Protein 7ZOZ (pdb70)

Foldseek 3Di:
DDWDKDWDAEWEDAAQAKTKTWMFIDDPVRQFQAKKKKWKFWAAPPPGHTQWIFIAHRNGQDTHTPHHHVVQKDFDDRVSRRIRMIMGHNHDQVPQTWMKIKMAGPDDPPRIDIDNRTYGYHYHD/DWAWEWDAEDEAAAQAKDKTKTFIDDDQLQQWKKWKWWAAPPGDIDTAWIARSNPRDIDGDPVCPVFWDWGADNVRSMIIIMGGRDDQVRFTWMKMFIWDPPPPPPIDTDGIYPTYGYGHHPDAWDAWDKDWFAWDPVQDDPQKGKIWIKTDFTDDDDKDKDKPVNPDDPQKDWDDWDQDPVRGTITMIMGIGGPVCQVPDWIWMWIADVSVRDTDIDIHHHD/DKAKAKPDQEDEEEFFDKDKIKIFIPWWLALQKWKWFDAPPDDIDTADGSFFHGDPPRDPLWGKDDGIGMIMIIRRGDALLRFGWMKMWRPSDPPIDIYPTYGYAYDDDFFFWDKDKDWADPVVLVVFKTKIKIKTPFGPDPDKDKWKAFQNRTDDDFKDKDKDDQDSHRRGIMMMIIGMDTSVVVVVTFKIKMWMDDPNDPDIDIDIGTPVD

InterPro domains:
  IPR003599 Immunoglobulin domain subtype [SM00409] (49-165)
  IPR007110 Immunoglobulin-like domain [PS50835] (168-251)
  IPR013106 Immunoglobulin V-set domain [PF07686] (47-165)
  IPR013783 Immunoglobulin-like fold [G3DSA:2.60.40.10] (37-165)
  IPR013783 Immunoglobulin-like fold [G3DSA:2.60.40.10] (178-253)
  IPR036179 Immunoglobulin-like domain superfamily [SSF48726] (46-168)
  IPR036179 Immunoglobulin-like domain superfamily [SSF48726] (185-252)
  IPR042836 Sialic acid-binding Ig-like lectin 15 [PTHR46942] (1-326)

Radius of gyration: 29.24 Å; Cα contacts (8 Å, |Δi|>4): 1507; chains: 3; bounding box: 79×49×72 Å

Nearest PDB structures (foldseek):
  7zor-assembly1_I  TM=9.910E-01  e=3.528E-40  Homo sapiens
  6ddv-assembly1_B  TM=9.413E-01  e=3.868E-35  Mus musculus
  8g1b-assembly2_C  TM=9.653E-01  e=8.628E-34  Homo sapiens
  5o14-assembly2_C  TM=9.521E-01  e=1.948E-33  Homo sapiens
  7mzk-assembly2_H  TM=6.582E-01  e=7.793E-34  Homo sapiens

Structure (mmCIF, N/CA/C/O backbone):
data_7ZOZ
#
_entry.id   7ZOZ
#
_cell.length_a   216.534
_cell.length_b   60.525
_cell.length_c   53.373
_cell.angle_alpha   90.000
_cell.angle_beta   100.820
_cell.angle_gamma   90.000
#
_symmetry.space_group_name_H-M   'C 1 2 1'
#
loop_
_entity.id
_entity.type
_entity.pdbx_description
1 polymer 'Sialic acid-binding Ig-like lectin 15'
2 polymer 'Anti-Siglec 15 Fab HC'
3 polymer 'Anti-Siglec 15 Fab LC'
4 water water
#
loop_
_atom_site.group_PDB
_atom_site.id
_atom_site.type_symbol
_atom_site.label_atom_id
_atom_site.label_alt_id
_atom_site.label_comp_id
_atom_site.label_asym_id
_atom_site.label_entity_id
_atom_site.label_seq_id
_atom_site.pdbx_PDB_ins_code
_atom_site.Cartn_x
_atom_site.Cartn_y
_atom_site.Cartn_z
_atom_site.occupancy
_atom_site.B_iso_or_equiv
_atom_site.auth_seq_id
_atom_site.auth_comp_id
_atom_site.auth_asym_id
_atom_site.auth_atom_id
_atom_site.pdbx_PDB_model_num
ATOM 1 N N . GLN A 1 23 ? -23.376 -18.092 39.153 1.00 80.78 42 GLN A N 1
ATOM 2 C CA . GLN A 1 23 ? -24.083 -18.710 38.039 1.00 75.71 42 GLN A CA 1
ATOM 3 C C . GLN A 1 23 ? -24.080 -17.817 36.800 1.00 71.21 42 GLN A C 1
ATOM 4 O O . GLN A 1 23 ? -23.816 -18.290 35.694 1.00 72.36 42 GLN A O 1
ATOM 10 N N . ARG A 1 24 ? -24.381 -16.531 36.986 1.00 67.06 43 ARG A N 1
ATOM 11 C CA . ARG A 1 24 ? -24.417 -15.563 35.897 1.00 60.10 43 ARG A CA 1
ATOM 12 C C . ARG A 1 24 ? -23.357 -14.488 36.103 1.00 50.62 43 ARG A C 1
ATOM 13 O O . ARG A 1 24 ? -23.071 -14.087 37.235 1.00 42.93 43 ARG A O 1
ATOM 21 N N . TRP A 1 25 ? -22.784 -14.019 34.994 1.00 50.72 44 TRP A N 1
ATOM 22 C CA . TRP A 1 25 ? -21.950 -12.823 35.031 1.00 49.45 44 TRP A CA 1
ATOM 23 C C . TRP A 1 25 ? -22.824 -11.599 35.278 1.00 47.90 44 TRP A C 1
ATOM 24 O O . TRP A 1 25 ? -23.866 -11.433 34.636 1.00 44.12 44 TRP A O 1
ATOM 35 N N . SER A 1 26 ? -22.399 -10.747 36.209 1.00 49.90 45 SER A N 1
ATOM 36 C CA . SER A 1 26 ? -23.047 -9.469 36.486 1.00 45.60 45 SER A CA 1
ATOM 37 C C . SER A 1 26 ? -22.070 -8.616 37.278 1.00 47.23 45 SER A C 1
ATOM 38 O O . SER A 1 26 ? -21.094 -9.124 37.834 1.00 47.16 45 SER A O 1
ATOM 41 N N . MET A 1 27 ? -22.356 -7.318 37.347 1.00 46.12 46 MET A N 1
ATOM 42 C CA . MET A 1 27 ? -21.463 -6.382 38.014 1.00 45.71 46 MET A CA 1
ATOM 43 C C . MET A 1 27 ? -22.258 -5.300 38.727 1.00 46.55 46 MET A C 1
ATOM 44 O O . MET A 1 27 ? -23.263 -4.801 38.208 1.00 47.35 46 MET A O 1
ATOM 49 N N . GLN A 1 28 ? -21.778 -4.933 39.913 1.00 45.92 47 GLN A N 1
ATOM 50 C CA . GLN A 1 28 ? -22.387 -3.917 40.763 1.00 50.93 47 GLN A CA 1
ATOM 51 C C . GLN A 1 28 ? -21.443 -2.716 40.829 1.00 50.09 47 GLN A C 1
ATOM 52 O O . GLN A 1 28 ? -20.335 -2.819 41.370 1.00 48.01 47 GLN A O 1
ATOM 58 N N . VAL A 1 29 ? -21.874 -1.590 40.268 1.00 48.41 48 VAL A N 1
ATOM 59 C CA . VAL A 1 29 ? -21.080 -0.360 40.226 1.00 47.95 48 VAL A CA 1
ATOM 60 C C . VAL A 1 29 ? -22.008 0.834 40.416 1.00 45.32 48 VAL A C 1
ATOM 61 O O . VAL A 1 29 ? -23.000 0.962 39.683 1.00 45.26 48 VAL A O 1
ATOM 65 N N . PRO A 1 30 ? -21.743 1.735 41.363 1.00 42.14 49 PRO A N 1
ATOM 66 C CA . PRO A 1 30 ? -22.605 2.906 41.522 1.00 40.06 49 PRO A CA 1
ATOM 67 C C . PRO A 1 30 ? -22.461 3.846 40.341 1.00 38.42 49 PRO A C 1
ATOM 68 O O . PRO A 1 30 ? -21.410 3.865 39.669 1.00 35.02 49 PRO A O 1
ATOM 72 N N . PRO A 1 31 ? -23.488 4.643 40.031 1.00 42.67 50 PRO A N 1
ATOM 73 C CA . PRO A 1 31 ? -23.374 5.574 38.901 1.00 40.63 50 PRO A CA 1
ATOM 74 C C . PRO A 1 31 ? -22.536 6.806 39.207 1.00 40.69 50 PRO A C 1
ATOM 75 O O . PRO A 1 31 ? -21.986 7.402 38.271 1.00 39.20 50 PRO A O 1
ATOM 79 N N . GLU A 1 32 ? -22.399 7.191 40.472 1.00 46.77 51 GLU A N 1
ATOM 80 C CA . GLU A 1 32 ? -21.796 8.468 40.830 1.00 53.69 51 GLU A CA 1
ATOM 81 C C . GLU A 1 32 ? -20.930 8.325 42.074 1.00 48.04 51 GLU A C 1
ATOM 82 O O . GLU A 1 32 ? -21.338 7.699 43.055 1.00 50.47 51 GLU A O 1
ATOM 88 N N . VAL A 1 33 ? -19.735 8.917 42.031 1.00 44.24 52 VAL A N 1
ATOM 89 C CA . VAL A 1 33 ? -18.884 9.081 43.209 1.00 42.24 52 VAL A CA 1
ATOM 90 C C . VAL A 1 33 ? -18.313 10.491 43.175 1.00 46.33 52 VAL A C 1
ATOM 91 O O . VAL A 1 33 ? -17.866 10.963 42.124 1.00 51.40 52 VAL A O 1
ATOM 95 N N . SER A 1 34 ? -18.335 11.172 44.314 1.00 51.81 53 SER A N 1
ATOM 96 C CA . SER A 1 34 ? -17.804 12.522 44.395 1.00 60.15 53 SER A CA 1
ATOM 97 C C . SER A 1 34 ? -16.723 12.604 45.464 1.00 57.06 53 SER A C 1
ATOM 98 O O . SER A 1 34 ? -16.775 11.915 46.489 1.00 58.43 53 SER A O 1
ATOM 101 N N . ALA A 1 35 ? -15.738 13.457 45.206 1.00 53.40 54 ALA A N 1
ATOM 102 C CA . ALA A 1 35 ? -14.612 13.614 46.114 1.00 50.92 54 ALA A CA 1
ATOM 103 C C . ALA A 1 35 ? -13.905 14.919 45.790 1.00 49.08 54 ALA A C 1
ATOM 104 O O . ALA A 1 35 ? -14.038 15.463 44.690 1.00 50.28 54 ALA A O 1
ATOM 106 N N . GLU A 1 36 ? -13.156 15.415 46.769 1.00 56.22 55 GLU A N 1
ATOM 107 C CA . GLU A 1 36 ? -12.438 16.673 46.642 1.00 63.61 55 GLU A CA 1
ATOM 108 C C . GLU A 1 36 ? -11.053 16.437 46.055 1.00 59.48 55 GLU A C 1
ATOM 109 O O . GLU A 1 36 ? -10.375 15.468 46.408 1.00 56.04 55 GLU A O 1
ATOM 115 N N . ALA A 1 37 ? -10.643 17.333 45.155 1.00 54.32 56 ALA A N 1
ATOM 116 C CA . ALA A 1 37 ? -9.316 17.262 44.560 1.00 51.80 56 ALA A CA 1
ATOM 117 C C . ALA A 1 37 ? -8.246 17.223 45.642 1.00 56.51 56 ALA A C 1
ATOM 118 O O . ALA A 1 37 ? -8.379 17.853 46.694 1.00 67.66 56 ALA A O 1
ATOM 120 N N . GLY A 1 38 ? -7.187 16.460 45.384 1.00 50.74 57 GLY A N 1
ATOM 121 C CA . GLY A 1 38 ? -6.166 16.216 46.373 1.00 51.87 57 GLY A CA 1
ATOM 122 C C . GLY A 1 38 ? -6.458 15.066 47.313 1.00 56.34 57 GLY A C 1
ATOM 123 O O . GLY A 1 38 ? -5.532 14.562 47.959 1.00 59.04 57 GLY A O 1
ATOM 124 N N . ASP A 1 39 ? -7.711 14.634 47.416 1.00 56.91 58 ASP A N 1
ATOM 125 C CA . ASP A 1 39 ? -8.070 13.534 48.295 1.00 65.32 58 ASP A CA 1
ATOM 126 C C . ASP A 1 39 ? -8.127 12.226 47.503 1.00 59.63 58 ASP A C 1
ATOM 127 O O . ASP A 1 39 ? -7.689 12.144 46.350 1.00 53.40 58 ASP A O 1
ATOM 132 N N . ALA A 1 40 ? -8.659 11.185 48.137 1.00 59.51 59 ALA A N 1
ATOM 133 C CA . ALA A 1 40 ? -8.768 9.860 47.549 1.00 55.95 59 ALA A CA 1
ATOM 134 C C . ALA A 1 40 ? -10.232 9.470 47.403 1.00 52.19 59 ALA A C 1
ATOM 135 O O . ALA A 1 40 ? -11.051 9.741 48.286 1.00 58.33 59 ALA A O 1
ATOM 137 N N . ALA A 1 41 ? -10.554 8.823 46.293 1.00 45.77 60 ALA A N 1
ATOM 138 C CA . ALA A 1 41 ? -11.894 8.322 46.046 1.00 49.35 60 ALA A CA 1
ATOM 139 C C . ALA A 1 41 ? -11.854 6.807 45.900 1.00 49.79 60 ALA A C 1
ATOM 140 O O . ALA A 1 41 ? -10.825 6.227 45.538 1.00 51.95 60 ALA A O 1
ATOM 142 N N . VAL A 1 42 ? -12.982 6.170 46.194 1.00 45.37 61 VAL A N 1
ATOM 143 C CA . VAL A 1 42 ? -13.147 4.738 46.004 1.00 39.94 61 VAL A CA 1
ATOM 144 C C . VAL A 1 42 ? -14.209 4.523 44.938 1.00 42.09 61 VAL A C 1
ATOM 145 O O . VAL A 1 42 ? -15.323 5.051 45.046 1.00 41.62 61 VAL A O 1
ATOM 149 N N . LEU A 1 43 ? -13.857 3.769 43.897 1.00 44.71 62 LEU A N 1
ATOM 150 C CA . LEU A 1 43 ? -14.827 3.368 42.890 1.00 44.00 62 LEU A CA 1
ATOM 151 C C . LEU A 1 43 ? -15.192 1.918 43.168 1.00 45.53 62 LEU A C 1
ATOM 152 O O . LEU A 1 43 ? -14.395 1.012 42.876 1.00 40.39 62 LEU A O 1
ATOM 157 N N . PRO A 1 44 ? -16.344 1.646 43.769 1.00 49.05 63 PRO A N 1
ATOM 158 C CA . PRO A 1 44 ? -16.674 0.265 44.130 1.00 48.25 63 PRO A CA 1
ATOM 159 C C . PRO A 1 44 ? -17.059 -0.547 42.904 1.00 41.88 63 PRO A C 1
ATOM 160 O O . PRO A 1 44 ? -17.598 -0.025 41.925 1.00 33.36 63 PRO A O 1
ATOM 164 N N . CYS A 1 45 ? -16.762 -1.842 42.964 1.00 44.25 64 CYS A N 1
ATOM 165 C CA . CYS A 1 45 ? -17.124 -2.760 41.887 1.00 42.31 64 CYS A CA 1
ATOM 166 C C . CYS A 1 45 ? -17.103 -4.172 42.434 1.00 39.38 64 CYS A C 1
ATOM 167 O O . CYS A 1 45 ? -16.062 -4.639 42.908 1.00 37.33 64 CYS A O 1
ATOM 170 N N . THR A 1 46 ? -18.238 -4.854 42.344 1.00 43.09 65 THR A N 1
ATOM 171 C CA . THR A 1 46 ? -18.315 -6.269 42.659 1.00 49.04 65 THR A CA 1
ATOM 172 C C . THR A 1 46 ? -18.941 -6.987 41.476 1.00 42.64 65 THR A C 1
ATOM 173 O O . THR A 1 46 ? -19.568 -6.369 40.616 1.00 44.25 65 THR A O 1
ATOM 177 N N . PHE A 1 47 ? -18.747 -8.302 41.427 1.00 44.93 66 PHE A N 1
ATOM 178 C CA . PHE A 1 47 ? -19.213 -9.064 40.283 1.00 48.58 66 PHE A CA 1
ATOM 179 C C . PHE A 1 47 ? -19.582 -10.473 40.712 1.00 54.53 66 PHE A C 1
ATOM 180 O O . PHE A 1 47 ? -19.011 -11.024 41.658 1.00 53.23 66 PHE A O 1
ATOM 188 N N . THR A 1 48 ? -20.560 -11.038 40.008 1.00 50.11 67 THR A N 1
ATOM 189 C CA . THR A 1 48 ? -20.912 -12.446 40.102 1.00 51.15 67 THR A CA 1
ATOM 190 C C . THR A 1 48 ? -20.429 -13.147 38.840 1.00 49.45 67 THR A C 1
ATOM 191 O O . THR A 1 48 ? -20.276 -12.521 37.787 1.00 50.55 67 THR A O 1
ATOM 195 N N . HIS A 1 49 ? -20.184 -14.452 38.945 1.00 48.06 68 HIS A N 1
ATOM 196 C CA . HIS A 1 49 ? -19.598 -15.170 37.821 1.00 55.52 68 HIS A CA 1
ATOM 197 C C . HIS A 1 49 ? -19.949 -16.645 37.918 1.00 61.82 68 HIS A C 1
ATOM 198 O O . HIS A 1 49 ? -20.198 -17.148 39.019 1.00 62.84 68 HIS A O 1
ATOM 205 N N . PRO A 1 50 ? -19.981 -17.365 36.785 1.00 63.68 69 PRO A N 1
ATOM 206 C CA . PRO A 1 50 ? -19.985 -18.834 36.835 1.00 68.66 69 PRO A CA 1
ATOM 207 C C . PRO A 1 50 ? -18.640 -19.369 37.300 1.00 72.95 69 PRO A C 1
ATOM 208 O O . PRO A 1 50 ? -17.700 -18.587 37.484 1.00 72.18 69 PRO A O 1
ATOM 212 N N . HIS A 1 51 ? -18.526 -20.689 37.463 1.00 75.38 70 HIS A N 1
ATOM 213 C CA . HIS A 1 51 ? -17.355 -21.314 38.079 1.00 76.24 70 HIS A CA 1
ATOM 214 C C . HIS A 1 51 ? -17.104 -20.690 39.449 1.00 77.71 70 HIS A C 1
ATOM 215 O O . HIS A 1 51 ? -16.085 -20.044 39.708 1.00 76.27 70 HIS A O 1
ATOM 222 N N . ARG A 1 52 ? -18.082 -20.905 40.328 1.00 79.91 71 ARG A N 1
ATOM 223 C CA . ARG A 1 52 ? -18.208 -20.140 41.561 1.00 86.79 71 ARG A CA 1
ATOM 224 C C . ARG A 1 52 ? -17.002 -20.293 42.476 1.00 93.29 71 ARG A C 1
ATOM 225 O O . ARG A 1 52 ? -16.839 -19.494 43.406 1.00 94.90 71 ARG A O 1
ATOM 233 N N . HIS A 1 53 ? -16.153 -21.288 42.233 1.00 93.71 72 HIS A N 1
ATOM 234 C CA . HIS A 1 53 ? -14.923 -21.443 42.996 1.00 92.69 72 HIS A CA 1
ATOM 235 C C . HIS A 1 53 ? -13.717 -21.378 42.068 1.00 86.14 72 HIS A C 1
ATOM 236 O O . HIS A 1 53 ? -12.796 -22.196 42.169 1.00 83.15 72 HIS A O 1
ATOM 243 N N . TYR A 1 54 ? -13.722 -20.405 41.159 1.00 79.13 73 TYR A N 1
ATOM 244 C CA . TYR A 1 54 ? -12.620 -20.227 40.223 1.00 69.58 73 TYR A CA 1
ATOM 245 C C . TYR A 1 54 ? -11.390 -19.703 40.953 1.00 69.37 73 TYR A C 1
ATOM 246 O O . TYR A 1 54 ? -11.443 -18.656 41.605 1.00 65.10 73 TYR A O 1
ATOM 255 N N . ASP A 1 55 ? -10.280 -20.432 40.834 1.00 72.96 74 ASP A N 1
ATOM 256 C CA . ASP A 1 55 ? -8.994 -20.014 41.380 1.00 76.47 74 ASP A CA 1
ATOM 257 C C . ASP A 1 55 ? -7.922 -19.947 40.297 1.00 72.26 74 ASP A C 1
ATOM 258 O O . ASP A 1 55 ? -6.729 -20.053 40.600 1.00 67.81 74 ASP A O 1
ATOM 263 N N . GLY A 1 56 ? -8.327 -19.786 39.035 1.00 69.39 75 GLY A N 1
ATOM 264 C CA . GLY A 1 56 ? -7.385 -19.708 37.946 1.00 66.47 75 GLY A CA 1
ATOM 265 C C . GLY A 1 56 ? -6.811 -18.319 37.792 1.00 61.02 75 GLY A C 1
ATOM 266 O O . GLY A 1 56 ? -7.078 -17.402 38.580 1.00 54.12 75 GLY A O 1
ATOM 267 N N . PRO A 1 57 ? -5.996 -18.148 36.754 1.00 62.56 76 PRO A N 1
ATOM 268 C CA . PRO A 1 57 ? -5.395 -16.833 36.501 1.00 60.18 76 PRO A CA 1
ATOM 269 C C . PRO A 1 57 ? -6.468 -15.788 36.236 1.00 56.77 76 PRO A C 1
ATOM 270 O O . PRO A 1 57 ? -7.372 -15.989 35.423 1.00 52.17 76 PRO A O 1
ATOM 274 N N . LEU A 1 58 ? -6.358 -14.667 36.941 1.00 57.79 77 LEU A N 1
ATOM 275 C CA . LEU A 1 58 ? -7.337 -13.594 36.892 1.00 54.33 77 LEU A CA 1
ATOM 276 C C . LEU A 1 58 ? -6.651 -12.294 36.497 1.00 50.37 77 LEU A C 1
ATOM 277 O O . LEU A 1 58 ? -5.499 -12.045 36.868 1.00 49.15 77 LEU A O 1
ATOM 282 N N . THR A 1 59 ? -7.373 -11.467 35.742 1.00 46.56 78 THR A N 1
ATOM 283 C CA . THR A 1 59 ? -6.931 -10.129 35.366 1.00 41.69 78 THR A CA 1
ATOM 284 C C . THR A 1 59 ? -8.037 -9.146 35.714 1.00 38.17 78 THR A C 1
ATOM 285 O O . THR A 1 59 ? -9.198 -9.370 35.351 1.00 40.90 78 THR A O 1
ATOM 289 N N . ALA A 1 60 ? -7.686 -8.076 36.427 1.00 34.16 79 ALA A N 1
ATOM 290 C CA . ALA A 1 60 ? -8.612 -6.990 36.737 1.00 37.98 79 ALA A CA 1
ATOM 291 C C . ALA A 1 60 ? -8.175 -5.719 36.016 1.00 39.56 79 ALA A C 1
ATOM 292 O O . ALA A 1 60 ? -6.995 -5.347 36.064 1.00 36.43 79 ALA A O 1
ATOM 294 N N . ILE A 1 61 ? -9.128 -5.055 35.355 1.00 33.93 80 ILE A N 1
ATOM 295 C CA . ILE A 1 61 ? -8.862 -3.875 34.538 1.00 34.25 80 ILE A CA 1
ATOM 296 C C . ILE A 1 61 ? -9.866 -2.783 34.880 1.00 36.50 80 ILE A C 1
ATOM 297 O O . ILE A 1 61 ? -11.072 -3.043 34.981 1.00 33.97 80 ILE A O 1
ATOM 302 N N . TRP A 1 62 ? -9.377 -1.553 35.041 1.00 34.41 81 TRP A N 1
ATOM 303 C CA . TRP A 1 62 ? -10.247 -0.383 35.028 1.00 37.48 81 TRP A CA 1
ATOM 304 C C . TRP A 1 62 ? -9.849 0.510 33.864 1.00 37.06 81 TRP A C 1
ATOM 305 O O . TRP A 1 62 ? -8.661 0.748 33.640 1.00 30.30 81 TRP A O 1
ATOM 316 N N . ARG A 1 63 ? -10.841 1.000 33.119 1.00 33.51 82 ARG A N 1
ATOM 317 C CA . ARG A 1 63 ? -10.583 1.938 32.035 1.00 38.54 82 ARG A CA 1
ATOM 318 C C . ARG A 1 63 ? -11.447 3.176 32.233 1.00 37.46 82 ARG A C 1
ATOM 319 O O . ARG A 1 63 ? -12.362 3.196 33.060 1.00 39.07 82 ARG A O 1
ATOM 327 N N . ALA A 1 64 ? -11.137 4.228 31.480 1.00 36.86 83 ALA A N 1
ATOM 328 C CA . ALA A 1 64 ? -11.850 5.487 31.615 1.00 38.24 83 ALA A CA 1
ATOM 329 C C . ALA A 1 64 ? -12.434 5.917 30.276 1.00 36.29 83 ALA A C 1
ATOM 330 O O . ALA A 1 64 ? -12.060 5.415 29.215 1.00 35.59 83 ALA A O 1
ATOM 332 N N . GLY A 1 65 ? -13.368 6.858 30.347 1.00 35.55 84 GLY A N 1
ATOM 333 C CA . GLY A 1 65 ? -13.862 7.523 29.161 1.00 36.63 84 GLY A CA 1
ATOM 334 C C . GLY A 1 65 ? -15.011 6.795 28.503 1.00 38.42 84 GLY A C 1
ATOM 335 O O . GLY A 1 65 ? -16.146 7.279 28.520 1.00 39.26 84 GLY A O 1
ATOM 336 N N . GLU A 1 66 ? -14.720 5.629 27.923 1.00 35.99 85 GLU A N 1
ATOM 337 C CA . GLU A 1 66 ? -15.677 4.852 27.163 1.00 37.00 85 GLU A CA 1
ATOM 338 C C . GLU A 1 66 ? -15.527 3.382 27.521 1.00 33.58 85 GLU A C 1
ATOM 339 O O . GLU A 1 66 ? -14.398 2.881 27.609 1.00 31.26 85 GLU A O 1
ATOM 345 N N . PRO A 1 67 ? -16.634 2.659 27.682 1.00 32.85 86 PRO A N 1
ATOM 346 C CA . PRO A 1 67 ? -16.533 1.213 27.894 1.00 33.18 86 PRO A CA 1
ATOM 347 C C . PRO A 1 67 ? -15.941 0.542 26.663 1.00 34.87 86 PRO A C 1
ATOM 348 O O . PRO A 1 67 ? -16.149 0.989 25.533 1.00 34.56 86 PRO A O 1
ATOM 352 N N . TYR A 1 68 ? -15.123 -0.486 26.910 1.00 28.35 87 TYR A N 1
ATOM 353 C CA . TYR A 1 68 ? -14.516 -1.373 25.916 1.00 32.11 87 TYR A CA 1
ATOM 354 C C . TYR A 1 68 ? -13.461 -0.686 25.060 1.00 36.19 87 TYR A C 1
ATOM 355 O O . TYR A 1 68 ? -12.516 -1.332 24.597 1.00 38.28 87 TYR A O 1
ATOM 364 N N . ALA A 1 69 ? -13.515 0.630 24.968 1.00 35.90 88 ALA A N 1
ATOM 365 C CA . ALA A 1 69 ? -12.670 1.343 24.023 1.00 38.95 88 ALA A CA 1
ATOM 366 C C . ALA A 1 69 ? -11.806 2.398 24.670 1.00 35.58 88 ALA A C 1
ATOM 367 O O . ALA A 1 69 ? -10.823 2.823 24.054 1.00 39.90 88 ALA A O 1
ATOM 369 N N . GLY A 1 70 ? -12.127 2.832 25.880 1.00 35.62 89 GLY A N 1
ATOM 370 C CA . GLY A 1 70 ? -11.325 3.805 26.568 1.00 35.13 89 GLY A CA 1
ATOM 371 C C . GLY A 1 70 ? -9.977 3.261 26.990 1.00 33.11 89 GLY A C 1
ATOM 372 O O . GLY A 1 70 ? -9.746 2.049 27.057 1.00 31.38 89 GLY A O 1
ATOM 373 N N . PRO A 1 71 ? -9.057 4.169 27.286 1.00 31.16 90 PRO A N 1
ATOM 374 C CA . PRO A 1 71 ? -7.740 3.750 27.781 1.00 35.79 90 PRO A CA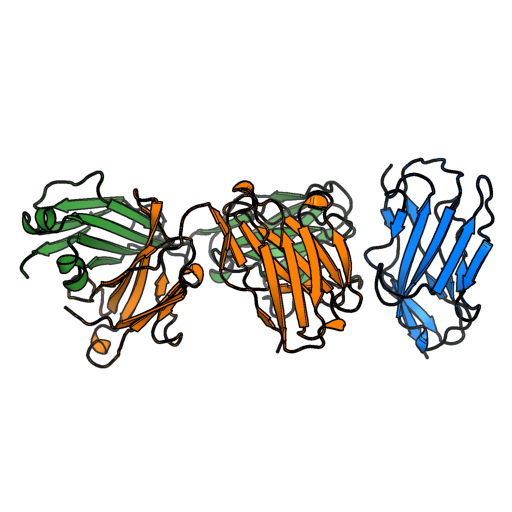 1
ATOM 375 C C . PRO A 1 71 ? -7.839 3.143 29.172 1.00 34.43 90 PRO A C 1
ATOM 376 O O . PRO A 1 71 ? -8.584 3.621 30.030 1.00 33.96 90 PRO A O 1
ATOM 380 N N . GLN A 1 72 ? -7.075 2.079 29.391 1.00 34.07 91 GLN A N 1
ATOM 381 C CA . GLN A 1 72 ? -6.961 1.521 30.731 1.00 35.75 91 GLN A CA 1
ATOM 382 C C . GLN A 1 72 ? -6.232 2.497 31.653 1.00 36.09 91 GLN A C 1
ATOM 383 O O . GLN A 1 72 ? -5.251 3.131 31.255 1.00 36.04 91 GLN A O 1
ATOM 389 N N . VAL A 1 73 ? -6.724 2.624 32.888 1.00 32.71 92 VAL A N 1
ATOM 390 C CA . VAL A 1 73 ? -6.010 3.347 33.936 1.00 34.70 92 VAL A CA 1
ATOM 391 C C . VAL A 1 73 ? -5.406 2.411 34.974 1.00 39.59 92 VAL A C 1
ATOM 392 O O . VAL A 1 73 ? -4.510 2.836 35.721 1.00 36.79 92 VAL A O 1
ATOM 396 N N . PHE A 1 74 ? -5.856 1.163 35.050 1.00 37.66 93 PHE A N 1
ATOM 397 C CA . PHE A 1 74 ? -5.313 0.230 36.019 1.00 32.99 93 PHE A CA 1
ATOM 398 C C . PHE A 1 74 ? -5.446 -1.175 35.461 1.00 40.94 93 PHE A C 1
ATOM 399 O O . PHE A 1 74 ? -6.451 -1.505 34.826 1.00 36.81 93 PHE A O 1
ATOM 407 N N . ARG A 1 75 ? -4.433 -2.001 35.709 1.00 33.42 94 ARG A N 1
ATOM 408 C CA . ARG A 1 75 ? -4.496 -3.405 35.333 1.00 38.37 94 ARG A CA 1
ATOM 409 C C . ARG A 1 75 ? -3.635 -4.196 36.294 1.00 39.62 94 ARG A C 1
ATOM 410 O O . ARG A 1 75 ? -2.475 -3.847 36.520 1.00 40.74 94 ARG A O 1
ATOM 418 N N . CYS A 1 76 ? -4.203 -5.252 36.854 1.00 43.94 95 CYS A N 1
ATOM 419 C CA . CYS A 1 76 ? -3.447 -6.212 37.639 1.00 43.61 95 CYS A CA 1
ATOM 420 C C . CYS A 1 76 ? -3.816 -7.624 37.212 1.00 48.44 95 CYS A C 1
ATOM 421 O O . CYS A 1 76 ? -4.845 -7.858 36.579 1.00 42.99 95 CYS A O 1
ATOM 424 N N . ALA A 1 77 ? -2.961 -8.571 37.574 1.00 50.48 96 ALA A N 1
ATOM 425 C CA . ALA A 1 77 ? -3.206 -9.965 37.256 1.00 49.44 96 ALA A CA 1
ATOM 426 C C . ALA A 1 77 ? -2.789 -10.822 38.438 1.00 56.55 96 ALA A C 1
ATOM 427 O O . ALA A 1 77 ? -1.761 -10.565 39.076 1.00 59.07 96 ALA A O 1
ATOM 429 N N . ALA A 1 78 ? -3.609 -11.827 38.730 1.00 57.76 97 ALA A N 1
ATOM 430 C CA . ALA A 1 78 ? -3.368 -12.780 39.802 1.00 55.87 97 ALA A CA 1
ATOM 431 C C . ALA A 1 78 ? -3.086 -14.148 39.198 1.00 55.42 97 ALA A C 1
ATOM 432 O O . ALA A 1 78 ? -3.805 -14.593 38.296 1.00 53.97 97 ALA A O 1
ATOM 434 N N . ALA A 1 79 ? -2.037 -14.803 39.686 1.00 60.78 98 ALA A N 1
ATOM 435 C CA . ALA A 1 79 ? -1.703 -16.130 39.196 1.00 61.08 98 ALA A CA 1
ATOM 436 C C . ALA A 1 79 ? -2.663 -17.168 39.768 1.00 62.64 98 ALA A C 1
ATOM 437 O O . ALA A 1 79 ? -3.324 -16.947 40.788 1.00 57.41 98 ALA A O 1
ATOM 439 N N . ARG A 1 80 ? -2.736 -18.311 39.084 1.00 68.43 99 ARG A N 1
ATOM 440 C CA . ARG A 1 80 ? -3.566 -19.424 39.531 1.00 73.02 99 ARG A CA 1
ATOM 441 C C . ARG A 1 80 ? -3.287 -19.758 40.992 1.00 72.88 99 ARG A C 1
ATOM 442 O O . ARG A 1 80 ? -2.135 -19.922 41.397 1.00 70.92 99 ARG A O 1
ATOM 450 N N . GLY A 1 81 ? -4.354 -19.838 41.785 1.00 73.41 100 GLY A N 1
ATOM 451 C CA . GLY A 1 81 ? -4.234 -20.151 43.194 1.00 70.15 100 GLY A CA 1
ATOM 452 C C . GLY A 1 81 ? -3.685 -19.042 44.058 1.00 67.22 100 GLY A C 1
ATOM 453 O O . GLY A 1 81 ? -3.387 -19.280 45.231 1.00 62.80 100 GLY A O 1
ATOM 454 N N . SER A 1 82 ? -3.548 -17.834 43.525 1.00 67.28 101 SER A N 1
ATOM 455 C CA . SER A 1 82 ? -2.953 -16.721 44.247 1.00 67.71 101 SER A CA 1
ATOM 456 C C . SER A 1 82 ? -3.984 -15.622 44.452 1.00 66.05 101 SER A C 1
ATOM 457 O O . SER A 1 82 ? -4.795 -15.344 43.566 1.00 63.52 101 SER A O 1
ATOM 460 N N . GLU A 1 83 ? -3.953 -15.005 45.628 1.00 68.05 102 GLU A N 1
ATOM 461 C CA . GLU A 1 83 ? -4.831 -13.888 45.948 1.00 64.16 102 GLU A CA 1
ATOM 462 C C . GLU A 1 83 ? -4.189 -12.540 45.676 1.00 64.58 102 GLU A C 1
ATOM 463 O O . GLU A 1 83 ? -4.852 -11.510 45.834 1.00 69.92 102 GLU A O 1
ATOM 469 N N . LEU A 1 84 ? -2.923 -12.522 45.278 1.00 66.41 103 LEU A N 1
ATOM 470 C CA . LEU A 1 84 ? -2.199 -11.284 45.043 1.00 65.24 103 LEU A CA 1
ATOM 471 C C . LEU A 1 84 ? -2.365 -10.890 43.587 1.00 60.23 103 LEU A C 1
ATOM 472 O O . LEU A 1 84 ? -1.977 -11.638 42.683 1.00 59.26 103 LEU A O 1
ATOM 477 N N . CYS A 1 85 ? -2.949 -9.726 43.364 1.00 61.45 104 CYS A N 1
ATOM 478 C CA . CYS A 1 85 ? -3.136 -9.193 42.025 1.00 58.03 104 CYS A CA 1
ATOM 479 C C . CYS A 1 85 ? -1.978 -8.238 41.763 1.00 60.55 104 CYS A C 1
ATOM 480 O O . CYS A 1 85 ? -1.931 -7.144 42.333 1.00 62.88 104 CYS A O 1
ATOM 483 N N . GLN A 1 86 ? -1.029 -8.665 40.929 1.00 58.40 105 GLN A N 1
ATOM 484 C CA . GLN A 1 86 ? 0.208 -7.914 40.734 1.00 55.93 105 GLN A CA 1
ATOM 485 C C . GLN A 1 86 ? -0.014 -6.799 39.723 1.00 47.66 105 GLN A C 1
ATOM 486 O O . GLN A 1 86 ? -0.587 -7.027 38.653 1.00 46.43 105 GLN A O 1
ATOM 492 N N . THR A 1 87 ? 0.440 -5.594 40.061 1.00 45.84 106 THR A N 1
ATOM 493 C CA . THR A 1 87 ? 0.134 -4.424 39.245 1.00 48.16 106 THR A CA 1
ATOM 494 C C . THR A 1 87 ? 0.853 -4.498 37.903 1.00 45.31 106 THR A C 1
ATOM 495 O O . THR A 1 87 ? 2.077 -4.630 37.848 1.00 42.73 106 THR A O 1
ATOM 499 N N . ALA A 1 88 ? 0.094 -4.425 36.815 1.00 47.27 107 ALA A N 1
ATOM 500 C CA . ALA A 1 88 ? 0.697 -4.282 35.499 1.00 46.59 107 ALA A CA 1
ATOM 501 C C . ALA A 1 88 ? 0.656 -2.849 35.002 1.00 43.88 107 ALA A C 1
ATOM 502 O O . ALA A 1 88 ? 1.473 -2.472 34.155 1.00 40.04 107 ALA A O 1
ATOM 504 N N . LEU A 1 89 ? -0.277 -2.051 35.516 1.00 40.91 108 LEU A N 1
ATOM 505 C CA . LEU A 1 89 ? -0.502 -0.696 35.037 1.00 40.06 108 LEU A CA 1
ATOM 506 C C . LEU A 1 89 ? -1.216 0.078 36.133 1.00 39.86 108 LEU A C 1
ATOM 507 O O . LEU A 1 89 ? -2.149 -0.444 36.747 1.00 36.44 108 LEU A O 1
ATOM 512 N N . SER A 1 90 ? -0.770 1.307 36.392 1.00 38.66 109 SER A N 1
ATOM 513 C CA . SER A 1 90 ? -1.483 2.191 37.313 1.00 43.48 109 SER A CA 1
ATOM 514 C C . SER A 1 90 ? -1.117 3.613 36.911 1.00 40.13 109 SER A C 1
ATOM 515 O O . SER A 1 90 ? -0.016 4.081 37.222 1.00 40.70 109 SER A O 1
ATOM 518 N N . LEU A 1 91 ? -2.036 4.269 36.207 1.00 37.26 110 LEU A N 1
ATOM 519 C CA . LEU A 1 91 ? -1.795 5.592 35.653 1.00 38.10 110 LEU A CA 1
ATOM 520 C C . LEU A 1 91 ? -1.342 6.560 36.730 1.00 40.50 110 LEU A C 1
ATOM 521 O O . LEU A 1 91 ? -1.998 6.698 37.765 1.00 37.36 110 LEU A O 1
ATOM 526 N N . HIS A 1 92 ? -0.203 7.213 36.487 1.00 38.88 111 HIS A N 1
ATOM 527 C CA . HIS A 1 92 ? 0.419 8.152 37.412 1.00 46.92 111 HIS A CA 1
ATOM 528 C C . HIS A 1 92 ? 0.723 7.525 38.761 1.00 47.22 111 HIS A C 1
ATOM 529 O O . HIS A 1 92 ? 1.007 8.247 39.721 1.00 39.97 111 HIS A O 1
ATOM 536 N N . GLY A 1 93 ? 0.664 6.198 38.862 1.00 38.69 112 GLY A N 1
ATOM 537 C CA . GLY A 1 93 ? 0.831 5.537 40.142 1.00 39.20 112 GLY A CA 1
ATOM 538 C C . GLY A 1 93 ? -0.266 5.813 41.148 1.00 40.42 112 GLY A C 1
ATOM 539 O O . GLY A 1 93 ? -0.121 5.450 42.319 1.00 39.70 112 GLY A O 1
ATOM 540 N N . ARG A 1 94 ? -1.375 6.422 40.728 1.00 41.38 113 ARG A N 1
ATOM 541 C CA . ARG A 1 94 ? -2.400 6.893 41.652 1.00 44.43 113 ARG A CA 1
ATOM 542 C C . ARG A 1 94 ? -3.635 5.996 41.692 1.00 42.60 113 ARG A C 1
ATOM 543 O O . ARG A 1 94 ? -4.610 6.336 42.368 1.00 41.91 113 ARG A O 1
ATOM 551 N N . PHE A 1 95 ? -3.616 4.866 40.991 1.00 39.26 114 PHE A N 1
ATOM 552 C CA . PHE A 1 95 ? -4.717 3.909 40.991 1.00 36.24 114 PHE A CA 1
ATOM 553 C C . PHE A 1 95 ? -4.265 2.625 41.672 1.00 39.40 114 PHE A C 1
ATOM 554 O O . PHE A 1 95 ? -3.190 2.103 41.364 1.00 39.29 114 PHE A O 1
ATOM 562 N N . ARG A 1 96 ? -5.078 2.116 42.595 1.00 39.54 115 ARG A N 1
ATOM 563 C CA . ARG A 1 96 ? -4.708 0.922 43.340 1.00 47.60 115 ARG A CA 1
ATOM 564 C C . ARG A 1 96 ? -5.945 0.086 43.619 1.00 45.64 115 ARG A C 1
ATOM 565 O O . ARG A 1 96 ? -6.998 0.622 43.971 1.00 45.51 115 ARG A O 1
ATOM 573 N N . LEU A 1 97 ? -5.804 -1.228 43.479 1.00 43.36 116 LEU A N 1
ATOM 574 C CA . LEU A 1 97 ? -6.899 -2.143 43.763 1.00 43.67 116 LEU A CA 1
ATOM 575 C C . LEU A 1 97 ? -7.113 -2.266 45.266 1.00 47.04 116 LEU A C 1
ATOM 576 O O . LEU A 1 97 ? -6.177 -2.561 46.014 1.00 50.99 116 LEU A O 1
ATOM 581 N N . LEU A 1 98 ? -8.343 -2.025 45.709 1.00 43.59 117 LEU A N 1
ATOM 582 C CA . LEU A 1 98 ? -8.733 -2.260 47.094 1.00 49.88 117 LEU A CA 1
ATOM 583 C C . LEU A 1 98 ? -9.442 -3.593 47.296 1.00 48.03 117 LEU A C 1
ATOM 584 O O . LEU A 1 98 ? -9.207 -4.265 48.303 1.00 49.06 117 LEU A O 1
ATOM 589 N N . GLY A 1 99 ? -10.312 -3.991 46.366 1.00 44.79 118 GLY A N 1
ATOM 590 C CA . GLY A 1 99 ? -11.025 -5.242 46.512 1.00 49.42 118 GLY A CA 1
ATOM 591 C C . GLY A 1 99 ? -10.153 -6.458 46.243 1.00 54.06 118 GLY A C 1
ATOM 592 O O . GLY A 1 99 ? -9.254 -6.447 45.402 1.00 48.53 118 GLY A O 1
ATOM 593 N N . ASN A 1 100 ? -10.431 -7.524 46.985 1.00 56.68 119 ASN A N 1
ATOM 594 C CA . ASN A 1 100 ? -9.834 -8.830 46.745 1.00 52.48 119 ASN A CA 1
ATOM 595 C C . ASN A 1 100 ? -10.608 -9.514 45.627 1.00 48.54 119 ASN A C 1
ATOM 596 O O . ASN A 1 100 ? -11.756 -9.915 45.835 1.00 44.06 119 ASN A O 1
ATOM 601 N N . PRO A 1 101 ? -10.007 -9.694 44.445 1.00 54.10 120 PRO A N 1
ATOM 602 C CA . PRO A 1 101 ? -10.762 -10.273 43.320 1.00 50.26 120 PRO A CA 1
ATOM 603 C C . PRO A 1 101 ? -11.169 -11.720 43.542 1.00 52.97 120 PRO A C 1
ATOM 604 O O . PRO A 1 101 ? -12.159 -12.169 42.948 1.00 47.55 120 PRO A O 1
ATOM 608 N N . ARG A 1 102 ? -10.428 -12.472 44.359 1.00 51.99 121 ARG A N 1
ATOM 609 C CA . ARG A 1 102 ? -10.859 -13.816 44.724 1.00 56.45 121 ARG A CA 1
ATOM 610 C C . ARG A 1 102 ? -12.099 -13.801 45.604 1.00 58.81 121 ARG A C 1
ATOM 611 O O . ARG A 1 102 ? -12.717 -14.853 45.793 1.00 64.73 121 ARG A O 1
ATOM 619 N N . ARG A 1 103 ? -12.462 -12.640 46.151 1.00 53.59 122 ARG A N 1
ATOM 620 C CA . ARG A 1 103 ? -13.719 -12.441 46.859 1.00 54.49 122 ARG A CA 1
ATOM 621 C C . ARG A 1 103 ? -14.707 -11.609 46.050 1.00 51.89 122 ARG A C 1
ATOM 622 O O . ARG A 1 103 ? -15.590 -10.967 46.629 1.00 51.19 122 ARG A O 1
ATOM 630 N N . ASN A 1 104 ? -14.548 -11.584 44.724 1.00 52.24 123 ASN A N 1
ATOM 631 C CA . ASN A 1 104 ? -15.486 -10.937 43.806 1.00 54.38 123 ASN A CA 1
ATOM 632 C C . ASN A 1 104 ? -15.571 -9.429 44.034 1.00 50.68 123 ASN A C 1
ATOM 633 O O . ASN A 1 104 ? -16.613 -8.813 43.798 1.00 48.58 123 ASN A O 1
ATOM 638 N N . ASP A 1 105 ? -14.469 -8.823 44.471 1.00 49.47 124 ASP A N 1
ATOM 639 C CA . ASP A 1 105 ? -14.395 -7.391 44.733 1.00 48.33 124 ASP A CA 1
ATOM 640 C C . ASP A 1 105 ? -13.270 -6.796 43.897 1.00 47.40 124 ASP A C 1
ATOM 641 O O . ASP A 1 105 ? -12.104 -7.176 44.061 1.00 42.30 124 ASP A O 1
ATOM 646 N N . LEU A 1 106 ? -13.620 -5.862 43.005 1.00 38.36 125 LEU A N 1
ATOM 647 C CA . LEU A 1 106 ? -12.641 -5.187 42.161 1.00 39.57 125 LEU A CA 1
ATOM 648 C C . LEU A 1 106 ? -12.559 -3.696 42.462 1.00 43.65 125 LEU A C 1
ATOM 649 O O . LEU A 1 106 ? -12.131 -2.915 41.605 1.00 41.97 125 LEU A O 1
ATOM 654 N N . SER A 1 107 ? -12.954 -3.289 43.665 1.00 41.24 126 SER A N 1
ATOM 655 C CA . SER A 1 107 ? -13.028 -1.873 43.991 1.00 43.04 126 SER A CA 1
ATOM 656 C C . SER A 1 107 ? -11.660 -1.212 43.901 1.00 39.57 126 SER A C 1
ATOM 657 O O . SER A 1 107 ? -10.644 -1.778 44.312 1.00 39.98 126 SER A O 1
ATOM 660 N N . LEU A 1 108 ? -11.656 0.011 43.378 1.00 38.71 127 LEU A N 1
ATOM 661 C CA . LEU A 1 108 ? -10.449 0.726 43.006 1.00 43.05 127 LEU A CA 1
ATOM 662 C C . LEU A 1 108 ? -10.312 1.994 43.836 1.00 43.46 127 LEU A C 1
ATOM 663 O O . LEU A 1 108 ? -11.288 2.725 44.036 1.00 42.14 127 LEU A O 1
ATOM 668 N N . ARG A 1 109 ? -9.102 2.259 44.318 1.00 39.86 128 ARG A N 1
ATOM 669 C CA . ARG A 1 109 ? -8.816 3.508 45.012 1.00 44.92 128 ARG A CA 1
ATOM 670 C C . ARG A 1 109 ? -8.041 4.439 44.092 1.00 44.82 128 ARG A C 1
ATOM 671 O O . ARG A 1 109 ? -7.016 4.048 43.525 1.00 45.12 128 ARG A O 1
ATOM 679 N N . VAL A 1 110 ? -8.540 5.662 43.941 1.00 41.05 129 VAL A N 1
ATOM 680 C CA . VAL A 1 110 ? -7.838 6.720 43.225 1.00 39.01 129 VAL A CA 1
ATOM 681 C C . VAL A 1 110 ? -7.267 7.674 44.266 1.00 48.46 129 VAL A C 1
ATOM 682 O O . VAL A 1 110 ? -8.008 8.199 45.104 1.00 54.04 129 VAL A O 1
ATOM 686 N N . GLU A 1 111 ? -5.955 7.887 44.236 1.00 42.13 130 GLU A N 1
ATOM 687 C CA . GLU A 1 111 ? -5.285 8.744 45.204 1.00 43.70 130 GLU A CA 1
ATOM 688 C C . GLU A 1 111 ? -4.990 10.122 44.620 1.00 44.37 130 GLU A C 1
ATOM 689 O O . GLU A 1 111 ? -4.856 10.294 43.405 1.00 39.80 130 GLU A O 1
ATOM 695 N N . ARG A 1 112 ? -4.869 11.098 45.520 1.00 46.73 131 ARG A N 1
ATOM 696 C CA . ARG A 1 112 ? -4.389 12.443 45.203 1.00 47.63 131 ARG A CA 1
ATOM 697 C C . ARG A 1 112 ? -5.084 12.989 43.956 1.00 47.43 131 ARG A C 1
ATOM 698 O O . ARG A 1 112 ? -4.454 13.360 42.965 1.00 53.34 131 ARG A O 1
ATOM 706 N N . LEU A 1 113 ? -6.414 13.015 44.024 1.00 45.02 132 LEU A N 1
ATOM 707 C CA . LEU A 1 113 ? -7.223 13.294 42.846 1.00 52.03 132 LEU A CA 1
ATOM 708 C C . LEU A 1 113 ? -6.862 14.637 42.227 1.00 48.01 132 LEU A C 1
ATOM 709 O O . LEU A 1 113 ? -6.597 15.612 42.930 1.00 46.02 132 LEU A O 1
ATOM 714 N N . ALA A 1 114 ? -6.853 14.675 40.900 1.00 55.67 133 ALA A N 1
ATOM 715 C CA . ALA A 1 114 ? -6.752 15.906 40.132 1.00 57.66 133 ALA A CA 1
ATOM 716 C C . ALA A 1 114 ? -8.056 16.150 39.384 1.00 53.66 133 ALA A C 1
ATOM 717 O O . ALA A 1 114 ? -8.846 15.230 39.154 1.00 53.75 133 ALA A O 1
ATOM 719 N N . LEU A 1 115 ? -8.269 17.411 38.995 1.00 54.22 134 LEU A N 1
ATOM 720 C CA . LEU A 1 115 ? -9.477 17.768 38.251 1.00 54.88 134 LEU A CA 1
ATOM 721 C C . LEU A 1 115 ? -9.591 16.987 36.948 1.00 54.07 134 LEU A C 1
ATOM 722 O O . LEU A 1 115 ? -10.706 16.725 36.473 1.00 45.47 134 LEU A O 1
ATOM 727 N N . ALA A 1 116 ? -8.455 16.606 36.355 1.00 52.14 135 ALA A N 1
ATOM 728 C CA . ALA A 1 116 ? -8.490 15.819 35.129 1.00 51.93 135 ALA A CA 1
ATOM 729 C C . ALA A 1 116 ? -9.011 14.408 35.368 1.00 48.72 135 ALA A C 1
ATOM 730 O O . ALA A 1 116 ? -9.442 13.749 34.413 1.00 45.40 135 ALA A O 1
ATOM 732 N N . ASP A 1 117 ? -8.983 13.934 36.619 1.00 45.27 136 ASP A N 1
ATOM 733 C CA . ASP A 1 117 ? -9.547 12.629 36.944 1.00 48.58 136 ASP A CA 1
ATOM 734 C C . ASP A 1 117 ? -11.072 12.607 36.887 1.00 54.80 136 ASP A C 1
ATOM 735 O O . ASP A 1 117 ? -11.657 11.516 36.908 1.00 54.73 136 ASP A O 1
ATOM 740 N N . ASP A 1 118 ? -11.726 13.764 36.782 1.00 55.54 137 ASP A N 1
ATOM 741 C CA . ASP A 1 118 ? -13.188 13.828 36.724 1.00 47.78 137 ASP A CA 1
ATOM 742 C C . ASP A 1 118 ? -13.628 13.203 35.412 1.00 43.28 137 ASP A C 1
ATOM 743 O O . ASP A 1 118 ? -13.619 13.852 34.365 1.00 51.85 137 ASP A O 1
ATOM 748 N N . ARG A 1 119 ? -14.012 11.931 35.464 1.00 39.77 138 ARG A N 1
ATOM 749 C CA . ARG A 1 119 ? -14.276 11.146 34.263 1.00 38.36 138 ARG A CA 1
ATOM 750 C C . ARG A 1 119 ? -15.241 10.023 34.618 1.00 35.12 138 ARG A C 1
ATOM 751 O O . ARG A 1 119 ? -15.626 9.844 35.776 1.00 44.58 138 ARG A O 1
ATOM 759 N N . ARG A 1 120 ? -15.619 9.258 33.604 1.00 32.24 139 ARG A N 1
ATOM 760 C CA . ARG A 1 120 ? -16.384 8.034 33.786 1.00 37.11 139 ARG A CA 1
ATOM 761 C C . ARG A 1 120 ? -15.435 6.841 33.753 1.00 34.30 139 ARG A C 1
ATOM 762 O O . ARG A 1 120 ? -14.543 6.778 32.905 1.00 28.25 139 ARG A O 1
ATOM 770 N N . TYR A 1 121 ? -15.624 5.897 34.671 1.00 28.50 140 TYR A N 1
ATOM 771 C CA . TYR A 1 121 ? -14.739 4.743 34.765 1.00 36.20 140 TYR A CA 1
ATOM 772 C C . TYR A 1 121 ? -15.520 3.445 34.626 1.00 33.15 140 TYR A C 1
ATOM 773 O O . TYR A 1 121 ? -16.697 3.367 34.982 1.00 34.90 140 TYR A O 1
ATOM 782 N N . PHE A 1 122 ? -14.841 2.416 34.124 1.00 30.56 141 PHE A N 1
ATOM 783 C CA . PHE A 1 122 ? -15.470 1.150 33.783 1.00 30.67 141 PHE A CA 1
ATOM 784 C C . PHE A 1 122 ? -14.667 -0.005 34.367 1.00 33.92 141 PHE A C 1
ATOM 785 O O . PHE A 1 122 ? -13.437 -0.045 34.244 1.00 28.45 141 PHE A O 1
ATOM 793 N N . CYS A 1 123 ? -15.375 -0.943 34.985 1.00 30.28 142 CYS A N 1
ATOM 794 C CA . CYS A 1 123 ? -14.777 -2.042 35.726 1.00 38.74 142 CYS A CA 1
ATOM 795 C C . CYS A 1 123 ? -14.764 -3.305 34.877 1.00 33.97 142 CYS A C 1
ATOM 796 O O . CYS A 1 123 ? -15.754 -3.618 34.211 1.00 36.37 142 CYS A O 1
ATOM 799 N N . ARG A 1 124 ? -13.644 -4.030 34.897 1.00 32.09 143 ARG A N 1
ATOM 800 C CA . ARG A 1 124 ? -13.479 -5.174 34.010 1.00 33.09 143 ARG A CA 1
ATOM 801 C C . ARG A 1 124 ? -12.684 -6.283 34.685 1.00 37.67 143 ARG A C 1
ATOM 802 O O . ARG A 1 124 ? -11.682 -6.023 35.358 1.00 34.91 143 ARG A O 1
ATOM 810 N N . VAL A 1 125 ? -13.129 -7.526 34.482 1.00 37.35 144 VAL A N 1
ATOM 811 C CA . VAL A 1 125 ? -12.421 -8.701 34.973 1.00 36.69 144 VAL A CA 1
ATOM 812 C C . VAL A 1 125 ? -12.343 -9.733 33.855 1.00 42.50 144 VAL A C 1
ATOM 813 O O . VAL A 1 125 ? -13.244 -9.838 33.013 1.00 40.89 144 VAL A O 1
ATOM 817 N N . GLU A 1 126 ? -11.246 -10.493 33.844 1.00 41.79 145 GLU A N 1
ATOM 818 C CA . GLU A 1 126 ? -11.006 -11.506 32.822 1.00 43.68 145 GLU A CA 1
ATOM 819 C C . GLU A 1 126 ? -10.514 -12.782 33.487 1.00 49.80 145 GLU A C 1
ATOM 820 O O . GLU A 1 126 ? -9.459 -12.781 34.134 1.00 54.94 145 GLU A O 1
ATOM 826 N N . PHE A 1 127 ? -11.282 -13.860 33.337 1.00 49.19 146 PHE A N 1
ATOM 827 C CA . PHE A 1 127 ? -10.839 -15.194 33.712 1.00 50.94 146 PHE A CA 1
ATOM 828 C C . PHE A 1 127 ? -10.049 -15.812 32.565 1.00 56.16 146 PHE A C 1
ATOM 829 O O . PHE A 1 127 ? -10.122 -15.365 31.418 1.00 47.33 146 PHE A O 1
ATOM 837 N N . ALA A 1 128 ? -9.280 -16.845 32.886 1.00 67.80 147 ALA A N 1
ATOM 838 C CA . ALA A 1 128 ? -8.696 -17.671 31.843 1.00 72.26 147 ALA A CA 1
ATOM 839 C C . ALA A 1 128 ? -9.670 -18.774 31.445 1.00 81.60 147 ALA A C 1
ATOM 840 O O . ALA A 1 128 ? -10.569 -19.151 32.201 1.00 81.51 147 ALA A O 1
ATOM 842 N N . GLY A 1 129 ? -9.471 -19.299 30.242 1.00 88.42 148 GLY A N 1
ATOM 843 C CA . GLY A 1 129 ? -10.378 -20.292 29.709 1.00 93.06 148 GLY A CA 1
ATOM 844 C C . GLY A 1 129 ? -11.064 -19.796 28.458 1.00 94.04 148 GLY A C 1
ATOM 845 O O . GLY A 1 129 ? -10.407 -19.287 27.545 1.00 92.99 148 GLY A O 1
ATOM 846 N N . ASP A 1 130 ? -12.386 -19.917 28.408 1.00 100.88 149 ASP A N 1
ATOM 847 C CA . ASP A 1 130 ? -13.103 -19.564 27.195 1.00 109.55 149 ASP A CA 1
ATOM 848 C C . ASP A 1 130 ? -13.131 -18.051 26.995 1.00 106.36 149 ASP A C 1
ATOM 849 O O . ASP A 1 130 ? -12.885 -17.263 27.913 1.00 103.47 149 ASP A O 1
ATOM 854 N N . VAL A 1 131 ? -13.444 -17.656 25.758 1.00 103.28 150 VAL A N 1
ATOM 855 C CA . VAL A 1 131 ? -13.446 -16.247 25.377 1.00 97.72 150 VAL A CA 1
ATOM 856 C C . VAL A 1 131 ? -14.523 -15.469 26.126 1.00 89.47 150 VAL A C 1
ATOM 857 O O . VAL A 1 131 ? -14.393 -14.255 26.330 1.00 82.03 150 VAL A O 1
ATOM 861 N N . HIS A 1 132 ? -15.594 -16.141 26.545 1.00 86.20 151 HIS A N 1
ATOM 862 C CA . HIS A 1 132 ? -16.706 -15.492 27.228 1.00 82.81 151 HIS A CA 1
ATOM 863 C C . HIS A 1 132 ? -16.507 -15.390 28.736 1.00 77.10 151 HIS A C 1
ATOM 864 O O . HIS A 1 132 ? -17.388 -14.867 29.428 1.00 68.84 151 HIS A O 1
ATOM 871 N N . ASP A 1 133 ? -15.381 -15.872 29.260 1.00 78.03 152 ASP A N 1
ATOM 872 C CA . ASP A 1 133 ? -15.053 -15.710 30.675 1.00 74.42 152 ASP A CA 1
ATOM 873 C C . ASP A 1 133 ? -14.356 -14.365 30.899 1.00 65.01 152 ASP A C 1
ATOM 874 O O . ASP A 1 133 ? -13.188 -14.273 31.271 1.00 56.26 152 ASP A O 1
ATOM 879 N N . ARG A 1 134 ? -15.118 -13.303 30.645 1.00 64.09 153 ARG A N 1
ATOM 880 C CA . ARG A 1 134 ? -14.669 -11.934 30.850 1.00 58.25 153 ARG A CA 1
ATOM 881 C C . ARG A 1 134 ? -15.902 -11.047 30.868 1.00 51.79 153 ARG A C 1
ATOM 882 O O . ARG A 1 134 ? -16.894 -11.337 30.196 1.00 53.33 153 ARG A O 1
ATOM 890 N N . TYR A 1 135 ? -15.840 -9.974 31.651 1.00 46.55 154 TYR A N 1
ATOM 891 C CA . TYR A 1 135 ? -16.999 -9.109 31.813 1.00 44.56 154 TYR A CA 1
ATOM 892 C C . TYR A 1 135 ? -16.554 -7.698 32.160 1.00 35.47 154 TYR A C 1
ATOM 893 O O . TYR A 1 135 ? -15.672 -7.504 33.002 1.00 33.19 154 TYR A O 1
ATOM 902 N N . GLU A 1 136 ? -17.188 -6.722 31.518 1.00 30.20 155 GLU A N 1
ATOM 903 C CA . GLU A 1 136 ? -16.911 -5.314 31.748 1.00 36.14 155 GLU A CA 1
ATOM 904 C C . GLU A 1 136 ? -18.224 -4.580 31.974 1.00 36.41 155 GLU A C 1
ATOM 905 O O . GLU A 1 136 ? -19.222 -4.859 31.303 1.00 37.21 155 GLU A O 1
ATOM 911 N N . SER A 1 137 ? -18.231 -3.660 32.933 1.00 32.09 156 SER A N 1
ATOM 912 C CA . SER A 1 137 ? -19.444 -2.903 33.229 1.00 27.78 156 SER A CA 1
ATOM 913 C C . SER A 1 137 ? -19.892 -2.114 32.005 1.00 36.13 156 SER A C 1
ATOM 914 O O . SER A 1 137 ? -19.168 -1.231 31.527 1.00 31.23 156 SER A O 1
ATOM 917 N N . ARG A 1 138 ? -21.085 -2.444 31.491 1.00 33.70 157 ARG A N 1
ATOM 918 C CA . ARG A 1 138 ? -21.629 -1.726 30.342 1.00 31.49 157 ARG A CA 1
ATOM 919 C C . ARG A 1 138 ? -21.935 -0.272 30.695 1.00 30.29 157 ARG A C 1
ATOM 920 O O . ARG A 1 138 ? -21.780 0.625 29.857 1.00 32.39 157 ARG A O 1
ATOM 928 N N . HIS A 1 139 ? -22.369 -0.018 31.927 1.00 32.91 158 HIS A N 1
ATOM 929 C CA . HIS A 1 139 ? -22.525 1.334 32.449 1.00 33.84 158 HIS A CA 1
ATOM 930 C C . HIS A 1 139 ? -21.492 1.571 33.538 1.00 30.82 158 HIS A C 1
ATOM 931 O O . HIS A 1 139 ? -21.263 0.706 34.387 1.00 31.06 158 HIS A O 1
ATOM 938 N N . GLY A 1 140 ? -20.872 2.749 33.504 1.00 36.00 159 GLY A N 1
ATOM 939 C CA . GLY A 1 140 ? -19.747 3.064 34.348 1.00 34.05 159 GLY A CA 1
ATOM 940 C C . GLY A 1 140 ? -20.096 4.016 35.478 1.00 36.75 159 GLY A C 1
ATOM 941 O O . GLY A 1 140 ? -21.220 4.493 35.628 1.00 35.69 159 GLY A O 1
ATOM 942 N N . VAL A 1 141 ? -19.080 4.282 36.289 1.00 28.11 160 VAL A N 1
ATOM 943 C CA . VAL A 1 141 ? -19.200 5.183 37.423 1.00 37.42 160 VAL A CA 1
ATOM 944 C C . VAL A 1 141 ? -18.581 6.519 37.040 1.00 39.57 160 VAL A C 1
ATOM 945 O O . VAL A 1 141 ? -17.438 6.576 36.562 1.00 40.84 160 VAL A O 1
ATOM 949 N N . ARG A 1 142 ? -19.340 7.590 37.228 1.00 37.26 161 ARG A N 1
ATOM 950 C CA . ARG A 1 142 ? -18.827 8.934 37.035 1.00 37.01 161 ARG A CA 1
ATOM 951 C C . ARG A 1 142 ? -18.159 9.379 38.324 1.00 40.19 161 ARG A C 1
ATOM 952 O O . ARG A 1 142 ? -18.750 9.291 39.407 1.00 44.00 161 ARG A O 1
ATOM 960 N N . LEU A 1 143 ? -16.915 9.815 38.211 1.00 40.03 162 LEU A N 1
ATOM 961 C CA . LEU A 1 143 ? -16.178 10.357 39.340 1.00 43.70 162 LEU A CA 1
ATOM 962 C C . LEU A 1 143 ? -16.229 11.873 39.245 1.00 50.15 162 LEU A C 1
ATOM 963 O O . LEU A 1 143 ? -15.800 12.450 38.239 1.00 48.88 162 LEU A O 1
ATOM 968 N N . HIS A 1 144 ? -16.785 12.508 40.269 1.00 52.74 163 HIS A N 1
ATOM 969 C CA . HIS A 1 144 ? -16.843 13.959 40.348 1.00 54.33 163 HIS A CA 1
ATOM 970 C C . HIS A 1 144 ? -15.731 14.436 41.267 1.00 50.27 163 HIS A C 1
ATOM 971 O O . HIS A 1 144 ? -15.630 13.986 42.414 1.00 52.08 163 HIS A O 1
ATOM 978 N N . VAL A 1 145 ? -14.893 15.333 40.760 1.00 50.56 164 VAL A N 1
ATOM 979 C CA . VAL A 1 145 ? -13.789 15.893 41.528 1.00 51.84 164 VAL A CA 1
ATOM 980 C C . VAL A 1 145 ? -14.146 17.332 41.869 1.00 52.40 164 VAL A C 1
ATOM 981 O O . VAL A 1 145 ? -14.180 18.200 40.988 1.00 51.85 164 VAL A O 1
ATOM 985 N N . THR A 1 146 ? -14.408 17.588 43.146 1.00 56.50 165 THR A N 1
ATOM 986 C CA . THR A 1 146 ? -14.719 18.932 43.615 1.00 68.93 165 THR A CA 1
ATOM 987 C C . THR A 1 146 ? -13.435 19.683 43.953 1.00 77.42 165 THR A C 1
ATOM 988 O O . THR A 1 146 ? -12.500 19.115 44.525 1.00 78.04 165 THR A O 1
ATOM 992 N N . ALA A 1 147 ? -13.393 20.964 43.590 1.00 81.14 166 ALA A N 1
ATOM 993 C CA . ALA A 1 147 ? -12.254 21.819 43.917 1.00 76.12 166 ALA A CA 1
ATOM 994 C C . ALA A 1 147 ? -12.481 22.501 45.257 1.00 73.90 166 ALA A C 1
ATOM 995 O O . ALA A 1 147 ? -13.178 21.969 46.119 1.00 73.31 166 ALA A O 1
ATOM 997 N N . GLN B 2 1 ? -27.377 20.259 13.482 1.00 57.24 1 GLN H N 1
ATOM 998 C CA . GLN B 2 1 ? -28.641 19.561 13.251 1.00 56.45 1 GLN H CA 1
ATOM 999 C C . GLN B 2 1 ? -28.426 18.075 12.916 1.00 46.46 1 GLN H C 1
ATOM 1000 O O . GLN B 2 1 ? -28.092 17.720 11.779 1.00 40.75 1 GLN H O 1
ATOM 1006 N N . VAL B 2 2 ? -28.640 17.219 13.919 1.00 48.30 2 VAL H N 1
ATOM 1007 C CA . VAL B 2 2 ? -28.298 15.802 13.811 1.00 47.46 2 VAL H CA 1
ATOM 1008 C C . VAL B 2 2 ? -29.162 15.123 12.759 1.00 46.19 2 VAL H C 1
ATOM 1009 O O . VAL B 2 2 ? -30.393 15.255 12.758 1.00 48.98 2 VAL H O 1
ATOM 1013 N N . GLN B 2 3 ? -28.521 14.369 11.872 1.00 45.37 3 GLN H N 1
ATOM 1014 C CA . GLN B 2 3 ? -29.227 13.536 10.913 1.00 45.12 3 GLN H CA 1
ATOM 1015 C C . GLN B 2 3 ? -28.453 12.241 10.704 1.00 36.55 3 GLN H C 1
ATOM 1016 O O . GLN B 2 3 ? -27.221 12.247 10.641 1.00 34.26 3 GLN H O 1
ATOM 1022 N N . LEU B 2 4 ? -29.191 11.134 10.621 1.00 32.23 4 LEU H N 1
ATOM 1023 C CA . LEU B 2 4 ? -28.680 9.829 10.215 1.00 34.08 4 LEU H CA 1
ATOM 1024 C C . LEU B 2 4 ? -29.441 9.421 8.960 1.00 38.86 4 LEU H C 1
ATOM 1025 O O . LEU B 2 4 ? -30.638 9.130 9.035 1.00 41.60 4 LEU H O 1
ATOM 1030 N N . GLN B 2 5 ? -28.762 9.382 7.812 1.00 35.43 5 GLN H N 1
ATOM 1031 C CA . GLN B 2 5 ? -29.423 9.117 6.537 1.00 35.76 5 GLN H CA 1
ATOM 1032 C C . GLN B 2 5 ? -29.072 7.718 6.044 1.00 31.80 5 GLN H C 1
ATOM 1033 O O . GLN B 2 5 ? -27.894 7.400 5.840 1.00 33.18 5 GLN H O 1
ATOM 1039 N N . GLN B 2 6 ? -30.094 6.892 5.865 1.00 27.69 6 GLN H N 1
ATOM 1040 C CA . GLN B 2 6 ? -30.004 5.556 5.311 1.00 30.96 6 GLN H CA 1
ATOM 1041 C C . GLN B 2 6 ? -30.735 5.501 3.971 1.00 34.71 6 GLN H C 1
ATOM 1042 O O . GLN B 2 6 ? -31.777 6.138 3.810 1.00 27.76 6 GLN H O 1
ATOM 1048 N N . PRO B 2 7 ? -30.241 4.736 3.002 1.00 36.55 7 PRO H N 1
ATOM 1049 C CA . PRO B 2 7 ? -31.016 4.539 1.772 1.00 27.86 7 PRO H CA 1
ATOM 1050 C C . PRO B 2 7 ? -32.348 3.872 2.082 1.00 31.78 7 PRO H C 1
ATOM 1051 O O . PRO B 2 7 ? -32.431 2.957 2.908 1.00 27.83 7 PRO H O 1
ATOM 1055 N N . GLY B 2 8 ? -33.402 4.345 1.407 1.00 27.06 8 GLY H N 1
ATOM 1056 C CA . GLY B 2 8 ? -34.731 3.820 1.660 1.00 23.80 8 GLY H CA 1
ATOM 1057 C C . GLY B 2 8 ? -34.880 2.340 1.361 1.00 27.50 8 GLY H C 1
ATOM 1058 O O . GLY B 2 8 ? -35.681 1.656 2.006 1.00 29.72 8 GLY H O 1
ATOM 1059 N N . ALA B 2 9 ? -34.116 1.818 0.400 1.00 26.69 9 ALA H N 1
ATOM 1060 C CA . ALA B 2 9 ? -34.393 0.459 -0.059 1.00 34.22 9 ALA H CA 1
ATOM 1061 C C . ALA B 2 9 ? -33.198 -0.131 -0.787 1.00 36.37 9 ALA H C 1
ATOM 1062 O O . ALA B 2 9 ? -32.432 0.588 -1.435 1.00 38.37 9 ALA H O 1
ATOM 1064 N N . GLU B 2 10 ? -33.078 -1.460 -0.706 1.00 26.86 10 GLU H N 1
ATOM 1065 C CA . GLU B 2 10 ? -32.027 -2.192 -1.397 1.00 31.42 10 GLU H CA 1
ATOM 1066 C C . GLU B 2 10 ? -32.581 -3.545 -1.816 1.00 31.30 10 GLU H C 1
ATOM 1067 O O . GLU B 2 10 ? -33.164 -4.261 -0.995 1.00 27.63 10 GLU H O 1
ATOM 1073 N N . LEU B 2 11 ? -32.390 -3.888 -3.085 1.00 30.71 11 LEU H N 1
ATOM 1074 C CA . LEU B 2 11 ? -32.766 -5.181 -3.639 1.00 29.80 11 LEU H CA 1
ATOM 1075 C C . LEU B 2 11 ? -31.488 -5.958 -3.915 1.00 31.55 11 LEU H C 1
ATOM 1076 O O . LEU B 2 11 ? -30.638 -5.494 -4.681 1.00 34.33 11 LEU H O 1
ATOM 1081 N N . VAL B 2 12 ? -31.344 -7.128 -3.292 1.00 31.68 12 VAL H N 1
ATOM 1082 C CA . VAL B 2 12 ? -30.123 -7.920 -3.403 1.00 32.55 12 VAL H CA 1
ATOM 1083 C C . VAL B 2 12 ? -30.486 -9.377 -3.653 1.00 35.88 12 VAL H C 1
ATOM 1084 O O . VAL B 2 12 ? -31.483 -9.888 -3.133 1.00 35.43 12 VAL H O 1
ATOM 1088 N N . LYS B 2 13 ? -29.650 -10.053 -4.458 1.00 30.92 13 LYS H N 1
ATOM 1089 C CA . LYS B 2 13 ? -29.846 -11.441 -4.821 1.00 37.44 13 LYS H CA 1
ATOM 1090 C C . LYS B 2 13 ? -29.502 -12.369 -3.656 1.00 38.56 13 LYS H C 1
ATOM 1091 O O . LYS B 2 13 ? -28.630 -12.061 -2.836 1.00 33.03 13 LYS H O 1
ATOM 1097 N N . PRO B 2 14 ? -30.180 -13.512 -3.558 1.00 35.80 14 PRO H N 1
ATOM 1098 C CA . PRO B 2 14 ? -29.815 -14.490 -2.530 1.00 36.40 14 PRO H CA 1
ATOM 1099 C C . PRO B 2 14 ? -28.398 -14.993 -2.755 1.00 40.64 14 PRO H C 1
ATOM 1100 O O . PRO B 2 14 ? -27.919 -15.080 -3.887 1.00 39.46 14 PRO H O 1
ATOM 1104 N N . GLY B 2 15 ? -27.717 -15.309 -1.657 1.00 40.97 15 GLY H N 1
ATOM 1105 C CA . GLY B 2 15 ? -26.325 -15.688 -1.707 1.00 40.10 15 GLY H CA 1
ATOM 1106 C C . GLY B 2 15 ? -25.353 -14.525 -1.680 1.00 42.30 15 GLY H C 1
ATOM 1107 O O . GLY B 2 15 ? -24.215 -14.700 -1.243 1.00 40.03 15 GLY H O 1
ATOM 1108 N N . ALA B 2 16 ? -25.778 -13.333 -2.100 1.00 44.76 16 ALA H N 1
ATOM 1109 C CA . ALA B 2 16 ? -24.872 -12.199 -2.192 1.00 38.09 16 ALA H CA 1
ATOM 1110 C C . ALA B 2 16 ? -24.744 -11.484 -0.847 1.00 35.10 16 ALA H C 1
ATOM 1111 O O . ALA B 2 16 ? -25.310 -11.890 0.172 1.00 38.02 16 ALA H O 1
ATOM 1113 N N . SER B 2 17 ? -23.977 -10.399 -0.853 1.00 35.53 17 SER H N 1
ATOM 1114 C CA . SER B 2 17 ? -23.743 -9.565 0.312 1.00 34.56 17 SER H CA 1
ATOM 1115 C C . SER B 2 17 ? -24.270 -8.166 0.041 1.00 36.80 17 SER H C 1
ATOM 1116 O O . SER B 2 17 ? -24.342 -7.726 -1.108 1.00 41.70 17 SER H O 1
ATOM 1119 N N . VAL B 2 18 ? -24.627 -7.462 1.108 1.00 35.81 18 VAL H N 1
ATOM 1120 C CA . VAL B 2 18 ? -25.070 -6.080 1.009 1.00 34.61 18 VAL H CA 1
ATOM 1121 C C . VAL B 2 18 ? -24.335 -5.274 2.066 1.00 33.40 18 VAL H C 1
ATOM 1122 O O . VAL B 2 18 ? -24.066 -5.770 3.166 1.00 33.56 18 VAL H O 1
ATOM 1126 N N . LYS B 2 19 ? -23.999 -4.038 1.724 1.00 36.36 19 LYS H N 1
ATOM 1127 C CA . LYS B 2 19 ? -23.325 -3.113 2.629 1.00 35.18 19 LYS H CA 1
ATOM 1128 C C . LYS B 2 19 ? -24.254 -1.927 2.856 1.00 29.64 19 LYS H C 1
ATOM 1129 O O . LYS B 2 19 ? -24.378 -1.054 1.994 1.00 34.73 19 LYS H O 1
ATOM 1135 N N . MET B 2 20 ? -24.891 -1.886 4.015 1.00 31.07 20 MET H N 1
ATOM 1136 C CA . MET B 2 20 ? -25.868 -0.851 4.304 1.00 32.15 20 MET H CA 1
ATOM 1137 C C . MET B 2 20 ? -25.199 0.335 4.974 1.00 33.21 20 MET H C 1
ATOM 1138 O O . MET B 2 20 ? -24.346 0.169 5.847 1.00 32.40 20 MET H O 1
ATOM 1143 N N . SER B 2 21 ? -25.584 1.535 4.552 1.00 35.14 21 SER H N 1
ATOM 1144 C CA . SER B 2 21 ? -24.908 2.749 4.978 1.00 35.06 21 SER H CA 1
ATOM 1145 C C . SER B 2 21 ? -25.804 3.573 5.889 1.00 31.48 21 SER H C 1
ATOM 1146 O O . SER B 2 21 ? -27.035 3.524 5.809 1.00 30.49 21 SER H O 1
ATOM 1149 N N . CYS B 2 22 ? -25.155 4.327 6.764 1.00 25.19 22 CYS H N 1
ATOM 1150 C CA . CYS B 2 22 ? -25.820 5.215 7.711 1.00 26.29 22 CYS H CA 1
ATOM 1151 C C . CYS B 2 22 ? -24.947 6.464 7.770 1.00 32.76 22 CYS H C 1
ATOM 1152 O O . CYS B 2 22 ? -23.915 6.479 8.455 1.00 31.50 22 CYS H O 1
ATOM 1155 N N . LYS B 2 23 ? -25.332 7.486 7.007 1.00 34.27 23 LYS H N 1
ATOM 1156 C CA . LYS B 2 23 ? -24.519 8.690 6.860 1.00 38.70 23 LYS H CA 1
ATOM 1157 C C . LYS B 2 23 ? -24.921 9.716 7.912 1.00 36.12 23 LYS H C 1
ATOM 1158 O O . LYS B 2 23 ? -26.097 10.068 8.030 1.00 32.86 23 LYS H O 1
ATOM 1164 N N . ALA B 2 24 ? -23.946 10.174 8.686 1.00 38.36 24 ALA H N 1
ATOM 1165 C CA . ALA B 2 24 ? -24.193 11.127 9.755 1.00 37.24 24 ALA H CA 1
ATOM 1166 C C . ALA B 2 24 ? -23.838 12.536 9.300 1.00 32.88 24 ALA H C 1
ATOM 1167 O O . ALA B 2 24 ? -22.964 12.736 8.454 1.00 34.43 24 ALA H O 1
ATOM 1169 N N . SER B 2 25 ? -24.539 13.514 9.860 1.00 28.03 25 SER H N 1
ATOM 1170 C CA . SER B 2 25 ? -24.164 14.905 9.662 1.00 37.55 25 SER H CA 1
ATOM 1171 C C . SER B 2 25 ? -24.709 15.713 10.828 1.00 39.40 25 SER H C 1
ATOM 1172 O O . SER B 2 25 ? -25.587 15.259 11.569 1.00 35.61 25 SER H O 1
ATOM 1175 N N . GLY B 2 26 ? -24.161 16.912 10.991 1.00 42.35 26 GLY H N 1
ATOM 1176 C CA . GLY B 2 26 ? -24.647 17.835 11.991 1.00 36.20 26 GLY H CA 1
ATOM 1177 C C . GLY B 2 26 ? -24.049 17.677 13.367 1.00 40.57 26 GLY H C 1
ATOM 1178 O O . GLY B 2 26 ? -24.521 18.334 14.301 1.00 44.26 26 GLY H O 1
ATOM 1179 N N . TYR B 2 27 ? -23.030 16.836 13.526 1.00 40.68 27 TYR H N 1
ATOM 1180 C CA . TYR B 2 27 ? -22.374 16.657 14.815 1.00 39.90 27 TYR H CA 1
ATOM 1181 C C . TYR B 2 27 ? -21.005 16.035 14.585 1.00 37.78 27 TYR H C 1
ATOM 1182 O O . TYR B 2 27 ? -20.655 15.645 13.469 1.00 38.18 27 TYR H O 1
ATOM 1191 N N . THR B 2 28 ? -20.239 15.937 15.669 1.00 37.71 28 THR H N 1
ATOM 1192 C CA . THR B 2 28 ? -18.916 15.322 15.625 1.00 35.09 28 THR H CA 1
ATOM 1193 C C . THR B 2 28 ? -19.073 13.807 15.588 1.00 33.46 28 THR H C 1
ATOM 1194 O O . THR B 2 28 ? -19.386 13.178 16.607 1.00 29.24 28 THR H O 1
ATOM 1198 N N . PHE B 2 29 ? -18.844 13.225 14.409 1.00 31.93 29 PHE H N 1
ATOM 1199 C CA . PHE B 2 29 ? -19.122 11.807 14.196 1.00 34.17 29 PHE H CA 1
ATOM 1200 C C . PHE B 2 29 ? -18.376 10.926 15.195 1.00 37.08 29 PHE H C 1
ATOM 1201 O O . PHE B 2 29 ? -18.954 9.995 15.771 1.00 33.73 29 PHE H O 1
ATOM 1209 N N . THR B 2 30 ? -17.088 11.203 15.412 1.00 28.96 30 THR H N 1
ATOM 1210 C CA . THR B 2 30 ? -16.242 10.289 16.170 1.00 38.09 30 THR H CA 1
ATOM 1211 C C . THR B 2 30 ? -16.543 10.290 17.665 1.00 38.57 30 THR H C 1
ATOM 1212 O O . THR B 2 30 ? -15.922 9.517 18.403 1.00 36.26 30 THR H O 1
ATOM 1216 N N . SER B 2 31 ? -17.470 11.114 18.134 1.00 29.85 31 SER H N 1
ATOM 1217 C CA . SER B 2 31 ? -17.724 11.223 19.559 1.00 31.08 31 SER H CA 1
ATOM 1218 C C . SER B 2 31 ? -18.879 10.361 20.046 1.00 35.24 31 SER H C 1
ATOM 1219 O O . SER B 2 31 ? -19.201 10.420 21.234 1.00 37.48 31 SER H O 1
ATOM 1222 N N . TYR B 2 32 ? -19.511 9.565 19.176 1.00 31.80 32 TYR H N 1
ATOM 1223 C CA . TYR B 2 32 ? -20.747 8.879 19.541 1.00 32.64 32 TYR H CA 1
ATOM 1224 C C . TYR B 2 32 ? -20.724 7.423 19.091 1.00 27.47 32 TYR H C 1
ATOM 1225 O O . TYR B 2 32 ? -19.981 7.033 18.189 1.00 26.47 32 TYR H O 1
ATOM 1234 N N . TRP B 2 33 ? -21.556 6.622 19.749 1.00 23.92 33 TRP H N 1
ATOM 1235 C CA . TRP B 2 33 ? -21.744 5.226 19.397 1.00 27.94 33 TRP H CA 1
ATOM 1236 C C . TRP B 2 33 ? -23.000 5.099 18.544 1.00 29.29 33 TRP H C 1
ATOM 1237 O O . TRP B 2 33 ? -23.980 5.815 18.751 1.00 28.68 33 TRP H O 1
ATOM 1248 N N . ILE B 2 34 ? -22.965 4.176 17.590 1.00 24.37 34 ILE H N 1
ATOM 1249 C CA . ILE B 2 34 ? -24.102 3.899 16.721 1.00 29.75 34 ILE H CA 1
ATOM 1250 C C . ILE B 2 34 ? -24.476 2.431 16.883 1.00 31.91 34 ILE H C 1
ATOM 1251 O O . ILE B 2 34 ? -23.605 1.567 17.052 1.00 33.42 34 ILE H O 1
ATOM 1256 N N . THR B 2 35 ? -25.778 2.167 16.888 1.00 26.90 35 THR H N 1
ATOM 1257 C CA . THR B 2 35 ? -26.342 0.834 17.040 1.00 27.05 35 THR H CA 1
ATOM 1258 C C . THR B 2 35 ? -27.179 0.491 15.813 1.00 29.39 35 THR H C 1
ATOM 1259 O O . THR B 2 35 ? -27.796 1.369 15.201 1.00 26.18 35 THR H O 1
ATOM 1263 N N . TRP B 2 36 ? -27.177 -0.789 15.447 1.00 26.88 36 TRP H N 1
ATOM 1264 C CA . TRP B 2 36 ? -27.995 -1.317 14.366 1.00 22.64 36 TRP H CA 1
ATOM 1265 C C . TRP B 2 36 ? -29.051 -2.255 14.934 1.00 30.28 36 TRP H C 1
ATOM 1266 O O . TRP B 2 36 ? -28.777 -3.023 15.869 1.00 27.51 36 TRP H O 1
ATOM 1277 N N . VAL B 2 37 ? -30.259 -2.164 14.367 1.00 25.52 37 VAL H N 1
ATOM 1278 C CA . VAL B 2 37 ? -31.450 -2.874 14.829 1.00 24.81 37 VAL H CA 1
ATOM 1279 C C . VAL B 2 37 ? -32.195 -3.399 13.602 1.00 28.30 37 VAL H C 1
ATOM 1280 O O . VAL B 2 37 ? -32.334 -2.690 12.600 1.00 29.80 37 VAL H O 1
ATOM 1284 N N . ILE B 2 38 ? -32.667 -4.640 13.675 1.00 27.76 38 ILE H N 1
ATOM 1285 C CA . ILE B 2 38 ? -33.443 -5.254 12.600 1.00 27.31 38 ILE H CA 1
ATOM 1286 C C . ILE B 2 38 ? -34.913 -5.266 12.997 1.00 27.11 38 ILE H C 1
ATOM 1287 O O . ILE B 2 38 ? -35.255 -5.496 14.168 1.00 25.13 38 ILE H O 1
ATOM 1292 N N . GLN B 2 39 ? -35.788 -5.012 12.026 1.00 29.88 39 GLN H N 1
ATOM 1293 C CA . GLN B 2 39 ? -37.228 -5.165 12.218 1.00 29.36 39 GLN H CA 1
ATOM 1294 C C . GLN B 2 39 ? -37.800 -5.936 11.042 1.00 28.61 39 GLN H C 1
ATOM 1295 O O . GLN B 2 39 ? -37.860 -5.416 9.923 1.00 25.32 39 GLN H O 1
ATOM 1301 N N . ARG B 2 40 ? -38.213 -7.156 11.300 1.00 32.39 40 ARG H N 1
ATOM 1302 C CA . ARG B 2 40 ? -38.920 -7.940 10.308 1.00 41.64 40 ARG H CA 1
ATOM 1303 C C . ARG B 2 40 ? -40.388 -7.528 10.308 1.00 40.42 40 ARG H C 1
ATOM 1304 O O . ARG B 2 40 ? -40.985 -7.381 11.379 1.00 32.89 40 ARG H O 1
ATOM 1312 N N . PRO B 2 41 ? -40.988 -7.301 9.144 1.00 58.66 41 PRO H N 1
ATOM 1313 C CA . PRO B 2 41 ? -42.342 -6.731 9.114 1.00 53.64 41 PRO H CA 1
ATOM 1314 C C . PRO B 2 41 ? -43.335 -7.638 9.827 1.00 37.53 41 PRO H C 1
ATOM 1315 O O . PRO B 2 41 ? -43.265 -8.866 9.736 1.00 32.83 41 PRO H O 1
ATOM 1319 N N . GLY B 2 42 ? -44.235 -7.017 10.582 1.00 36.68 42 GLY H N 1
ATOM 1320 C CA . GLY B 2 42 ? -45.144 -7.747 11.436 1.00 46.23 42 GLY H CA 1
ATOM 1321 C C . GLY B 2 42 ? -44.543 -8.241 12.732 1.00 40.32 42 GLY H C 1
ATOM 1322 O O . GLY B 2 42 ? -45.286 -8.710 13.602 1.00 35.50 42 GLY H O 1
ATOM 1323 N N . GLN B 2 43 ? -43.231 -8.155 12.893 1.00 40.60 43 GLN H N 1
ATOM 1324 C CA . GLN B 2 43 ? -42.554 -8.553 14.115 1.00 41.77 43 GLN H CA 1
ATOM 1325 C C . GLN B 2 43 ? -41.946 -7.325 14.790 1.00 37.17 43 GLN H C 1
ATOM 1326 O O . GLN B 2 43 ? -42.089 -6.184 14.332 1.00 36.61 43 GLN H O 1
ATOM 1332 N N . GLY B 2 44 ? -41.252 -7.571 15.887 1.00 33.01 44 GLY H N 1
ATOM 1333 C CA . GLY B 2 44 ? -40.697 -6.520 16.712 1.00 33.32 44 GLY H CA 1
ATOM 1334 C C . GLY B 2 44 ? -39.280 -6.176 16.320 1.00 36.28 44 GLY H C 1
ATOM 1335 O O . GLY B 2 44 ? -38.851 -6.394 15.182 1.00 31.39 44 GLY H O 1
ATOM 1336 N N . LEU B 2 45 ? -38.544 -5.640 17.285 1.00 34.98 45 LEU H N 1
ATOM 1337 C CA . LEU B 2 45 ? -37.184 -5.173 17.085 1.00 30.42 45 LEU H CA 1
ATOM 1338 C C . LEU B 2 45 ? -36.202 -6.153 17.704 1.00 30.09 45 LEU H C 1
ATOM 1339 O O . LEU B 2 45 ? -36.516 -6.838 18.679 1.00 29.67 45 LEU H O 1
ATOM 1344 N N . GLU B 2 46 ? -35.004 -6.211 17.125 1.00 31.95 46 GLU H N 1
ATOM 1345 C CA . GLU B 2 46 ? -33.942 -7.062 17.632 1.00 26.44 46 GLU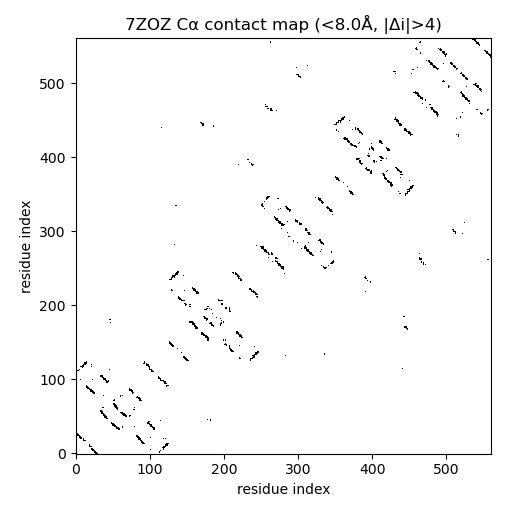 H CA 1
ATOM 1346 C C . GLU B 2 46 ? -32.598 -6.366 17.441 1.00 26.76 46 GLU H C 1
ATOM 1347 O O . GLU B 2 46 ? -32.340 -5.769 16.393 1.00 32.21 46 GLU H O 1
ATOM 1353 N N . TRP B 2 47 ? -31.750 -6.435 18.464 1.00 27.75 47 TRP H N 1
ATOM 1354 C CA . TRP B 2 47 ? -30.471 -5.736 18.434 1.00 27.34 47 TRP H CA 1
ATOM 1355 C C . TRP B 2 47 ? -29.465 -6.514 17.599 1.00 30.39 47 TRP H C 1
ATOM 1356 O O . TRP B 2 47 ? -29.326 -7.731 17.757 1.00 29.89 47 TRP H O 1
ATOM 1367 N N . ILE B 2 48 ? -28.774 -5.816 16.703 1.00 29.87 48 ILE H N 1
ATOM 1368 C CA . ILE B 2 48 ? -27.688 -6.408 15.926 1.00 29.82 48 ILE H CA 1
ATOM 1369 C C . ILE B 2 48 ? -26.323 -6.141 16.569 1.00 31.52 48 ILE H C 1
ATOM 1370 O O . ILE B 2 48 ? -25.539 -7.066 16.789 1.00 30.49 48 ILE H O 1
ATOM 1375 N N . GLY B 2 49 ? -26.008 -4.884 16.863 1.00 24.62 49 GLY H N 1
ATOM 1376 C CA . GLY B 2 49 ? -24.701 -4.582 17.430 1.00 28.59 49 GLY H CA 1
ATOM 1377 C C . GLY B 2 49 ? -24.503 -3.097 17.646 1.00 29.13 49 GLY H C 1
ATOM 1378 O O . GLY B 2 49 ? -25.263 -2.258 17.142 1.00 27.47 49 GLY H O 1
ATOM 1379 N N . ASP B 2 50 ? -23.464 -2.787 18.423 1.00 28.17 50 ASP H N 1
ATOM 1380 C CA . ASP B 2 50 ? -22.997 -1.428 18.659 1.00 30.81 50 ASP H CA 1
ATOM 1381 C C . ASP B 2 50 ? -21.615 -1.245 18.042 1.00 33.12 50 ASP H C 1
ATOM 1382 O O . ASP B 2 50 ? -20.836 -2.197 17.918 1.00 30.52 50 ASP H O 1
ATOM 1387 N N . ILE B 2 51 ? -21.301 -0.003 17.696 1.00 26.12 51 ILE H N 1
ATOM 1388 C CA . ILE B 2 51 ? -19.962 0.354 17.246 1.00 30.44 51 ILE H CA 1
ATOM 1389 C C . ILE B 2 51 ? -19.666 1.770 17.725 1.00 29.36 51 ILE H C 1
ATOM 1390 O O . ILE B 2 51 ? -20.524 2.653 17.637 1.00 28.91 51 ILE H O 1
ATOM 1395 N N . TYR B 2 52 ? -18.468 1.979 18.275 1.00 29.90 52 TYR H N 1
ATOM 1396 C CA . TYR B 2 52 ? -17.997 3.314 18.627 1.00 27.20 52 TYR H CA 1
ATOM 1397 C C . TYR B 2 52 ? -17.372 3.958 17.393 1.00 33.99 52 TYR H C 1
ATOM 1398 O O . TYR B 2 52 ? -16.342 3.485 16.896 1.00 28.15 52 TYR H O 1
ATOM 1407 N N . CYS B 2 53 A -17.986 5.040 16.903 1.00 26.98 52 CYS H N 1
ATOM 1408 C CA . CYS B 2 53 A -17.480 5.677 15.694 1.00 32.16 52 CYS H CA 1
ATOM 1409 C C . CYS B 2 53 A -16.148 6.380 15.906 1.00 36.58 52 CYS H C 1
ATOM 1410 O O . CYS B 2 53 A -15.551 6.848 14.932 1.00 37.61 52 CYS H O 1
ATOM 1413 N N . GLY B 2 54 ? -15.664 6.451 17.139 1.00 36.39 54 GLY H N 1
ATOM 1414 C CA . GLY B 2 54 ? -14.365 7.033 17.390 1.00 38.25 54 GLY H CA 1
ATOM 1415 C C . GLY B 2 54 ? -13.219 6.052 17.424 1.00 35.93 54 GLY H C 1
ATOM 1416 O O . GLY B 2 54 ? -12.055 6.471 17.405 1.00 37.27 54 GLY H O 1
ATOM 1417 N N . SER B 2 55 ? -13.508 4.755 17.488 1.00 29.75 55 SER H N 1
ATOM 1418 C CA . SER B 2 55 ? -12.444 3.770 17.614 1.00 34.63 55 SER H CA 1
ATOM 1419 C C . SER B 2 55 ? -12.659 2.512 16.794 1.00 35.06 55 SER H C 1
ATOM 1420 O O . SER B 2 55 ? -11.773 1.651 16.792 1.00 36.29 55 SER H O 1
ATOM 1423 N N . ASP B 2 56 ? -13.799 2.369 16.117 1.00 34.73 56 ASP H N 1
ATOM 1424 C CA . ASP B 2 56 ? -14.176 1.144 15.418 1.00 36.50 56 ASP H CA 1
ATOM 1425 C C . ASP B 2 56 ? -14.353 -0.036 16.374 1.00 35.71 56 ASP H C 1
ATOM 1426 O O . ASP B 2 56 ? -14.248 -1.191 15.965 1.00 43.53 56 ASP H O 1
ATOM 1431 N N . THR B 2 57 ? -14.608 0.222 17.654 1.00 32.65 58 THR H N 1
ATOM 1432 C CA . THR B 2 57 ? -14.855 -0.855 18.605 1.00 35.18 58 THR H CA 1
ATOM 1433 C C . THR B 2 57 ? -16.305 -1.317 18.496 1.00 34.44 58 THR H C 1
ATOM 1434 O O . THR B 2 57 ? -17.229 -0.499 18.575 1.00 39.36 58 THR H O 1
ATOM 1438 N N . MET B 2 58 ? -16.501 -2.625 18.310 1.00 33.02 59 MET H N 1
ATOM 1439 C CA . MET B 2 58 ? -17.815 -3.202 18.047 1.00 40.01 59 MET H CA 1
ATOM 1440 C C . MET B 2 58 ? -18.183 -4.232 19.105 1.00 32.30 59 MET H C 1
ATOM 1441 O O . MET B 2 58 ? -17.326 -4.948 19.629 1.00 38.60 59 MET H O 1
ATOM 1446 N N . HIS B 2 59 ? -19.476 -4.317 19.393 1.00 28.98 60 HIS H N 1
ATOM 1447 C CA . HIS B 2 59 ? -20.041 -5.421 20.153 1.00 31.16 60 HIS H CA 1
ATOM 1448 C C . HIS B 2 59 ? -21.251 -5.943 19.397 1.00 34.96 60 HIS H C 1
ATOM 1449 O O . HIS B 2 59 ? -22.092 -5.154 18.954 1.00 33.25 60 HIS H O 1
ATOM 1456 N N . TYR B 2 60 ? -21.327 -7.263 19.242 1.00 35.33 61 TYR H N 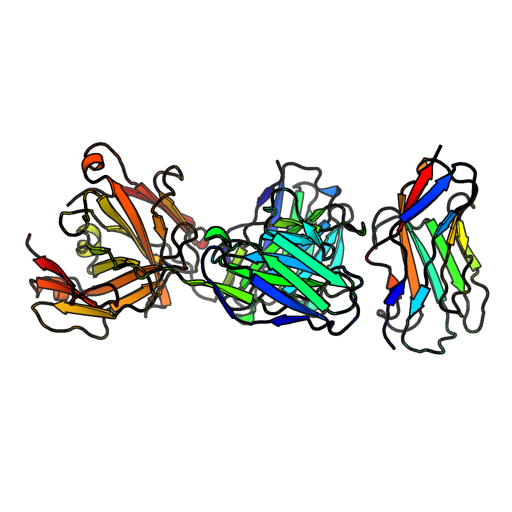1
ATOM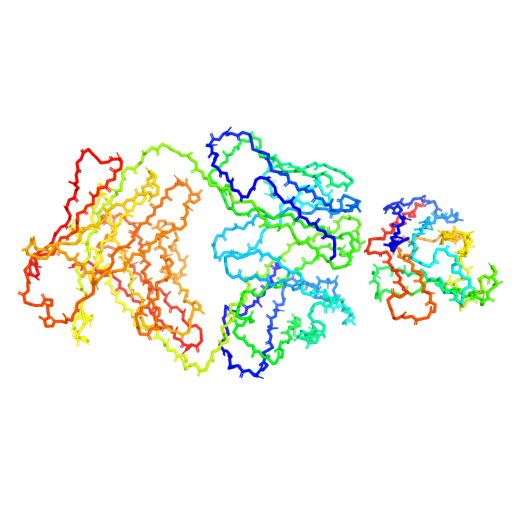 1457 C CA . TYR B 2 60 ? -22.311 -7.907 18.388 1.00 33.92 61 TYR H CA 1
ATOM 1458 C C . TYR B 2 60 ? -23.233 -8.799 19.202 1.00 37.83 61 TYR H C 1
ATOM 1459 O O . TYR B 2 60 ? -22.818 -9.432 20.180 1.00 33.67 61 TYR H O 1
ATOM 1468 N N . ASN B 2 61 ? -24.487 -8.850 18.769 1.00 27.15 62 ASN H N 1
ATOM 1469 C CA . ASN B 2 61 ? -25.366 -9.943 19.142 1.00 27.15 62 ASN H CA 1
ATOM 1470 C C . ASN B 2 61 ? -24.771 -11.241 18.611 1.00 30.15 62 ASN H C 1
ATOM 1471 O O . ASN B 2 61 ? -24.477 -11.352 17.418 1.00 33.69 62 ASN H O 1
ATOM 1476 N N . GLU B 2 62 ? -24.578 -12.222 19.499 1.00 34.62 63 GLU H N 1
ATOM 1477 C CA . GLU B 2 62 ? -23.961 -13.478 19.080 1.00 43.92 63 GLU H CA 1
ATOM 1478 C C . GLU B 2 62 ? -24.715 -14.109 17.923 1.00 41.08 63 GLU H C 1
ATOM 1479 O O . GLU B 2 62 ? -24.104 -14.728 17.045 1.00 39.57 63 GLU H O 1
ATOM 1485 N N . LYS B 2 63 ? -26.040 -13.957 17.912 1.00 39.48 64 LYS H N 1
ATOM 1486 C CA . LYS B 2 63 ? -26.875 -14.461 16.829 1.00 42.81 64 LYS H CA 1
ATOM 1487 C C . LYS B 2 63 ? -26.372 -14.021 15.455 1.00 41.15 64 LYS H C 1
ATOM 1488 O O . LYS B 2 63 ? -26.470 -14.782 14.484 1.00 39.47 64 LYS H O 1
ATOM 1494 N N . PHE B 2 64 ? -25.813 -12.814 15.352 1.00 34.75 65 PHE H N 1
ATOM 1495 C CA . PHE B 2 64 ? -25.406 -12.248 14.070 1.00 40.24 65 PHE H CA 1
ATOM 1496 C C . PHE B 2 64 ? -23.909 -12.329 13.824 1.00 49.47 65 PHE H C 1
ATOM 1497 O O . PHE B 2 64 ? -23.420 -11.704 12.876 1.00 50.02 65 PHE H O 1
ATOM 1505 N N . LYS B 2 65 ? -23.167 -13.078 14.645 1.00 54.95 66 LYS H N 1
ATOM 1506 C CA . LYS B 2 65 ? -21.715 -12.925 14.629 1.00 62.14 66 LYS H CA 1
ATOM 1507 C C . LYS B 2 65 ? -21.093 -13.433 13.334 1.00 61.12 66 LYS H C 1
ATOM 1508 O O . LYS B 2 65 ? -20.024 -12.954 12.937 1.00 67.95 66 LYS H O 1
ATOM 1514 N N . ASN B 2 66 ? -21.739 -14.373 12.653 1.00 51.49 67 ASN H N 1
ATOM 1515 C CA . ASN B 2 66 ? -21.275 -14.814 11.346 1.00 61.78 67 ASN H CA 1
ATOM 1516 C C . ASN B 2 66 ? -22.048 -14.179 10.195 1.00 57.87 67 ASN H C 1
ATOM 1517 O O . ASN B 2 66 ? -21.787 -14.505 9.034 1.00 60.01 67 ASN H O 1
ATOM 1522 N N . LYS B 2 67 ? -22.978 -13.279 10.485 1.00 49.39 68 LYS H N 1
ATOM 1523 C CA . LYS B 2 67 ? -23.849 -12.703 9.471 1.00 45.86 68 LYS H CA 1
ATOM 1524 C C . LYS B 2 67 ? -23.572 -11.234 9.196 1.00 42.29 68 LYS H C 1
ATOM 1525 O O . LYS B 2 67 ? -23.545 -10.820 8.033 1.00 41.94 68 LYS H O 1
ATOM 1531 N N . ALA B 2 68 ? -23.367 -10.438 10.239 1.00 32.68 69 ALA H N 1
ATOM 1532 C CA . ALA B 2 68 ? -23.239 -8.997 10.131 1.00 32.76 69 ALA H CA 1
ATOM 1533 C C . ALA B 2 68 ? -21.825 -8.560 10.488 1.00 34.54 69 ALA H C 1
ATOM 1534 O O . ALA B 2 68 ? -21.169 -9.172 11.333 1.00 40.79 69 ALA H O 1
ATOM 1536 N N . THR B 2 69 ? -21.367 -7.487 9.841 1.00 31.81 70 THR H N 1
ATOM 1537 C CA . THR B 2 69 ? -20.091 -6.851 10.159 1.00 34.78 70 THR H CA 1
ATOM 1538 C C . THR B 2 69 ? -20.309 -5.349 10.229 1.00 35.44 70 THR H C 1
ATOM 1539 O O . THR B 2 69 ? -20.802 -4.750 9.267 1.00 39.77 70 THR H O 1
ATOM 1543 N N . LEU B 2 70 ? -19.962 -4.747 11.362 1.00 28.44 71 LEU H N 1
ATOM 1544 C CA . LEU B 2 70 ? -20.105 -3.311 11.569 1.00 27.67 71 LEU H CA 1
ATOM 1545 C C . LEU B 2 70 ? -18.764 -2.625 11.340 1.00 35.32 71 LEU H C 1
ATOM 1546 O O . LEU B 2 70 ? -17.754 -3.018 11.931 1.00 38.73 71 LEU H O 1
ATOM 1551 N N . THR B 2 71 ? -18.754 -1.600 10.493 1.00 30.73 72 THR H N 1
ATOM 1552 C CA . THR B 2 71 ? -17.567 -0.778 10.304 1.00 37.97 72 THR H CA 1
ATOM 1553 C C . THR B 2 71 ? -17.991 0.683 10.296 1.00 41.90 72 THR H C 1
ATOM 1554 O O . THR B 2 71 ? -19.175 1.009 10.143 1.00 32.15 72 THR H O 1
ATOM 1558 N N . VAL B 2 72 ? -17.011 1.574 10.442 1.00 28.97 73 VAL H N 1
ATOM 1559 C CA . VAL B 2 72 ? -17.251 2.993 10.227 1.00 34.24 73 VAL H CA 1
ATOM 1560 C C . VAL B 2 72 ? -16.216 3.523 9.247 1.00 35.67 73 VAL H C 1
ATOM 1561 O O . VAL B 2 72 ? -15.110 2.985 9.127 1.00 32.11 73 VAL H O 1
ATOM 1565 N N . ASP B 2 73 ? -16.593 4.582 8.534 1.00 33.51 74 ASP H N 1
ATOM 1566 C CA . ASP B 2 73 ? -15.696 5.329 7.654 1.00 34.36 74 ASP H CA 1
ATOM 1567 C C . ASP B 2 73 ? -15.686 6.763 8.163 1.00 37.44 74 ASP H C 1
ATOM 1568 O O . ASP B 2 73 ? -16.594 7.542 7.852 1.00 32.53 74 ASP H O 1
ATOM 1573 N N . THR B 2 74 ? -14.653 7.119 8.930 1.00 31.51 76 THR H N 1
ATOM 1574 C CA . THR B 2 74 ? -14.638 8.447 9.521 1.00 31.64 76 THR H CA 1
ATOM 1575 C C . THR B 2 74 ? -14.279 9.537 8.521 1.00 34.74 76 THR H C 1
ATOM 1576 O O . THR B 2 74 ? -14.457 10.720 8.830 1.00 40.85 76 THR H O 1
ATOM 1580 N N . SER B 2 75 ? -13.772 9.187 7.339 1.00 34.22 77 SER H N 1
ATOM 1581 C CA . SER B 2 75 ? -13.539 10.232 6.352 1.00 36.96 77 SER H CA 1
ATOM 1582 C C . SER B 2 75 ? -14.856 10.773 5.808 1.00 35.73 77 SER H C 1
ATOM 1583 O O . SER B 2 75 ? -14.958 11.966 5.507 1.00 43.68 77 SER H O 1
ATOM 1586 N N . SER B 2 76 ? -15.884 9.933 5.713 1.00 34.04 78 SER H N 1
ATOM 1587 C CA . SER B 2 76 ? -17.190 10.366 5.227 1.00 40.67 78 SER H CA 1
ATOM 1588 C C . SER B 2 76 ? -18.264 10.338 6.307 1.00 43.68 78 SER H C 1
ATOM 1589 O O . SER B 2 76 ? -19.451 10.455 5.980 1.00 38.65 78 SER H O 1
ATOM 1592 N N . SER B 2 77 ? -17.876 10.163 7.577 1.00 39.90 79 SER H N 1
ATOM 1593 C CA . SER B 2 77 ? -18.811 10.094 8.699 1.00 35.57 79 SER H CA 1
ATOM 1594 C C . SER B 2 77 ? -19.963 9.140 8.403 1.00 38.05 79 SER H C 1
ATOM 1595 O O . SER B 2 77 ? -21.141 9.472 8.567 1.00 34.11 79 SER H O 1
ATOM 1598 N N . THR B 2 78 ? -19.611 7.935 7.968 1.00 32.08 80 THR H N 1
ATOM 1599 C CA . THR B 2 78 ? -20.603 6.944 7.586 1.00 36.63 80 THR H CA 1
ATOM 1600 C C . THR B 2 78 ? -20.357 5.657 8.352 1.00 34.37 80 THR H C 1
ATOM 1601 O O . THR B 2 78 ? -19.232 5.148 8.375 1.00 33.54 80 THR H O 1
ATOM 1605 N N . ALA B 2 79 ? -21.404 5.152 8.991 1.00 30.85 81 ALA H N 1
ATOM 1606 C CA . ALA B 2 79 ? -21.388 3.821 9.572 1.00 36.05 81 ALA H CA 1
ATOM 1607 C C . ALA B 2 79 ? -21.931 2.828 8.553 1.00 36.79 81 ALA H C 1
ATOM 1608 O O . ALA B 2 79 ? -22.795 3.160 7.734 1.00 33.71 81 ALA H O 1
ATOM 1610 N N . TYR B 2 80 ? -21.400 1.608 8.591 1.00 31.73 82 TYR H N 1
ATOM 1611 C CA . TYR B 2 80 ? -21.785 0.571 7.648 1.00 31.15 82 TYR H CA 1
ATOM 1612 C C . TYR B 2 80 ? -22.146 -0.705 8.384 1.00 34.92 82 TYR H C 1
ATOM 1613 O O . TYR B 2 80 ? -21.570 -1.025 9.428 1.00 34.57 82 TYR H O 1
ATOM 1622 N N . MET B 2 81 A -23.092 -1.443 7.813 1.00 31.97 82 MET H N 1
ATOM 1623 C CA . MET B 2 81 A -23.410 -2.786 8.274 1.00 34.22 82 MET H CA 1
ATOM 1624 C C . MET B 2 81 A -23.468 -3.711 7.073 1.00 36.04 82 MET H C 1
ATOM 1625 O O . MET B 2 81 A -24.339 -3.559 6.206 1.00 37.35 82 MET H O 1
ATOM 1630 N N . GLN B 2 82 B -22.558 -4.672 7.024 1.00 32.10 82 GLN H N 1
ATOM 1631 C CA . GLN B 2 82 B -22.509 -5.616 5.921 1.00 34.20 82 GLN H CA 1
ATOM 1632 C C . GLN B 2 82 B -23.186 -6.911 6.349 1.00 37.27 82 GLN H C 1
ATOM 1633 O O . GLN B 2 82 B -22.960 -7.394 7.462 1.00 38.91 82 GLN H O 1
ATOM 1639 N N . LEU B 2 83 C -24.047 -7.446 5.485 1.00 33.85 82 LEU H N 1
ATOM 1640 C CA . LEU B 2 83 C -24.714 -8.715 5.737 1.00 40.07 82 LEU H CA 1
ATOM 1641 C C . LEU B 2 83 C -24.361 -9.671 4.611 1.00 38.78 82 LEU H C 1
ATOM 1642 O O . LEU B 2 83 C -24.525 -9.335 3.434 1.00 40.89 82 LEU H O 1
ATOM 1647 N N . SER B 2 84 ? -23.874 -10.852 4.973 1.00 39.81 83 SER H N 1
ATOM 1648 C CA . SER B 2 84 ? -23.352 -11.809 4.014 1.00 39.06 83 SER H CA 1
ATOM 1649 C C . SER B 2 84 ? -24.319 -12.970 3.827 1.00 32.90 83 SER H C 1
ATOM 1650 O O . SER B 2 84 ? -25.203 -13.206 4.655 1.00 37.00 83 SER H O 1
ATOM 1653 N N . SER B 2 85 ? -24.118 -13.690 2.723 1.00 29.72 84 SER H N 1
ATOM 1654 C CA . SER B 2 85 ? -24.869 -14.896 2.347 1.00 40.42 84 SER H CA 1
ATOM 1655 C C . SER B 2 85 ? -26.369 -14.733 2.607 1.00 39.83 84 SER H C 1
ATOM 1656 O O . SER B 2 85 ? -26.989 -15.460 3.383 1.00 39.34 84 SER H O 1
ATOM 1659 N N . LEU B 2 86 ? -26.945 -13.754 1.916 1.00 33.97 85 LEU H N 1
ATOM 1660 C CA . LEU B 2 86 ? -28.318 -13.348 2.178 1.00 31.32 85 LEU H CA 1
ATOM 1661 C C . LEU B 2 86 ? -29.311 -14.417 1.735 1.00 32.41 85 LEU H C 1
ATOM 1662 O O . LEU B 2 86 ? -29.116 -15.096 0.722 1.00 29.49 85 LEU H O 1
ATOM 1667 N N . THR B 2 87 ? -30.366 -14.590 2.529 1.00 25.44 86 THR H N 1
ATOM 1668 C CA . THR B 2 87 ? -31.507 -15.413 2.156 1.00 34.16 86 THR H CA 1
ATOM 1669 C C . THR B 2 87 ? -32.768 -14.592 2.348 1.00 35.47 86 THR H C 1
ATOM 1670 O O . THR B 2 87 ? -32.732 -13.464 2.850 1.00 33.91 86 THR H O 1
ATOM 1674 N N . SER B 2 88 ? -33.902 -15.188 1.971 1.00 36.61 87 SER H N 1
ATOM 1675 C CA . SER B 2 88 ? -35.175 -14.494 2.121 1.00 38.62 87 SER H CA 1
ATOM 1676 C C . SER B 2 88 ? -35.507 -14.232 3.583 1.00 35.11 87 SER H C 1
ATOM 1677 O O . SER B 2 88 ? -36.252 -13.290 3.882 1.00 35.41 87 SER H O 1
ATOM 1680 N N . GLU B 2 89 ? -34.953 -15.022 4.501 1.00 33.85 88 GLU H N 1
ATOM 1681 C CA . GLU B 2 89 ? -35.152 -14.735 5.913 1.00 36.40 88 GLU H CA 1
ATOM 1682 C C . GLU B 2 89 ? -34.488 -13.429 6.340 1.00 38.28 88 GLU H C 1
ATOM 1683 O O . GLU B 2 89 ? -34.812 -12.917 7.416 1.00 43.84 88 GLU H O 1
ATOM 1689 N N . ASP B 2 90 ? -33.602 -12.863 5.516 1.00 35.98 89 ASP H N 1
ATOM 1690 C CA . ASP B 2 90 ? -32.945 -11.594 5.817 1.00 28.77 89 ASP H CA 1
ATOM 1691 C C . ASP B 2 90 ? -33.718 -10.375 5.320 1.00 29.02 89 ASP H C 1
ATOM 1692 O O . ASP B 2 90 ? -33.364 -9.245 5.686 1.00 29.24 89 ASP H O 1
ATOM 1697 N N . SER B 2 91 ? -34.753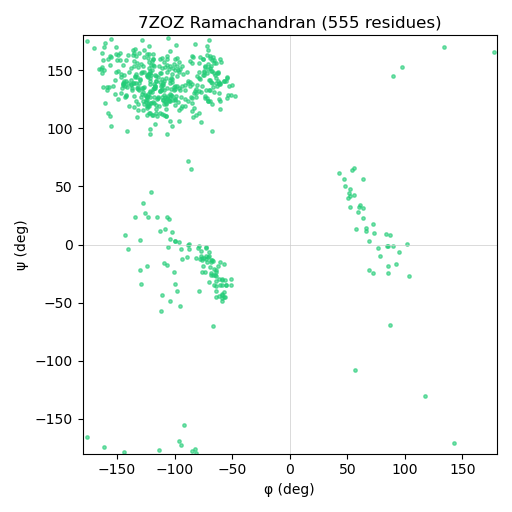 -10.565 4.502 1.00 27.93 90 SER H N 1
ATOM 1698 C CA . SER B 2 91 ? -35.578 -9.438 4.080 1.00 26.97 90 SER H CA 1
ATOM 1699 C C . SER B 2 91 ? -36.206 -8.782 5.304 1.00 22.84 90 SER H C 1
ATOM 1700 O O . SER B 2 91 ? -36.876 -9.449 6.099 1.00 29.68 90 SER H O 1
ATOM 1703 N N . ALA B 2 92 ? -35.970 -7.479 5.470 1.00 22.45 91 ALA H N 1
ATOM 1704 C CA . ALA B 2 92 ? -36.325 -6.801 6.711 1.00 26.15 91 ALA H CA 1
ATOM 1705 C C . ALA B 2 92 ? -36.039 -5.314 6.605 1.00 24.36 91 ALA H C 1
ATOM 1706 O O . ALA B 2 92 ? -35.477 -4.855 5.603 1.00 24.20 91 ALA H O 1
ATOM 1708 N N . VAL B 2 93 ? -36.405 -4.555 7.637 1.00 18.07 92 VAL H N 1
ATOM 1709 C CA . VAL B 2 93 ? -35.985 -3.165 7.774 1.00 20.95 92 VAL H CA 1
ATOM 1710 C C . VAL B 2 93 ? -34.828 -3.122 8.767 1.00 25.94 92 VAL H C 1
ATOM 1711 O O . VAL B 2 93 ? -34.899 -3.752 9.833 1.00 24.48 92 VAL H O 1
ATOM 1715 N N . TYR B 2 94 ? -33.758 -2.401 8.415 1.00 24.43 93 TYR H N 1
ATOM 1716 C CA . TYR B 2 94 ? -32.584 -2.245 9.272 1.00 21.63 93 TYR H CA 1
ATOM 1717 C C . TYR B 2 94 ? -32.420 -0.772 9.611 1.00 23.74 93 TYR H C 1
ATOM 1718 O O . TYR B 2 94 ? -32.284 0.064 8.707 1.00 28.36 93 TYR H O 1
ATOM 1727 N N . TYR B 2 95 ? -32.438 -0.464 10.909 1.00 19.32 94 TYR H N 1
ATOM 1728 C CA . TYR B 2 95 ? -32.228 0.883 11.426 1.00 26.80 94 TYR H CA 1
ATOM 1729 C C . TYR B 2 95 ? -30.816 1.044 11.975 1.00 28.25 94 TYR H C 1
ATOM 1730 O O . TYR B 2 95 ? -30.264 0.124 12.591 1.00 26.20 94 TYR H O 1
ATOM 1739 N N . CYS B 2 96 ? -30.237 2.216 11.759 1.00 28.03 95 CYS H N 1
ATOM 1740 C CA . CYS B 2 96 ? -29.150 2.681 12.600 1.00 30.82 95 CYS H CA 1
ATOM 1741 C C . CYS B 2 96 ? -29.693 3.717 13.571 1.00 34.61 95 CYS H C 1
ATOM 1742 O O . CYS B 2 96 ? -30.620 4.464 13.252 1.00 30.32 95 CYS H O 1
ATOM 1745 N N . ALA B 2 97 ? -29.119 3.741 14.769 1.00 26.55 96 ALA H N 1
ATOM 1746 C CA . ALA B 2 97 ? -29.541 4.666 15.808 1.00 27.38 96 ALA H CA 1
ATOM 1747 C C . ALA B 2 97 ? -28.301 5.175 16.522 1.00 30.63 96 ALA H C 1
ATOM 1748 O O . ALA B 2 97 ? -27.305 4.460 16.633 1.00 29.83 96 ALA H O 1
ATOM 1750 N N . ARG B 2 98 ? -28.368 6.413 16.999 1.00 30.17 97 ARG H N 1
ATOM 1751 C CA . ARG B 2 98 ? -27.279 7.011 17.759 1.00 32.52 97 ARG H CA 1
ATOM 1752 C C . ARG B 2 98 ? -27.619 7.029 19.244 1.00 33.86 97 ARG H C 1
ATOM 1753 O O . ARG B 2 98 ? -28.758 7.322 19.628 1.00 27.70 97 ARG H O 1
ATOM 1761 N N . TRP B 2 99 ? -26.616 6.719 20.069 1.00 27.56 98 TRP H N 1
ATOM 1762 C CA . TRP B 2 99 ? -26.701 6.829 21.521 1.00 28.67 98 TRP H CA 1
ATOM 1763 C C . TRP B 2 99 ? -26.303 8.223 21.988 1.00 33.20 98 TRP H C 1
ATOM 1764 O O . TRP B 2 99 ? -25.325 8.804 21.503 1.00 32.28 98 TRP H O 1
ATOM 1775 N N . TRP B 2 100 ? -27.018 8.731 22.978 1.00 31.13 99 TRP H N 1
ATOM 1776 C CA . TRP B 2 100 ? -26.524 9.867 23.740 1.00 34.91 99 TRP H CA 1
ATOM 1777 C C . TRP B 2 100 ? -25.605 9.358 24.840 1.00 34.11 99 TRP H C 1
ATOM 1778 O O . TRP B 2 100 ? -26.019 8.532 25.661 1.00 32.54 99 TRP H O 1
ATOM 1789 N N . ASP B 2 101 ? -24.359 9.831 24.839 1.00 36.02 100 ASP H N 1
ATOM 1790 C CA . ASP B 2 101 ? -23.439 9.653 25.965 1.00 35.21 100 ASP H CA 1
ATOM 1791 C C . ASP B 2 101 ? -23.328 8.186 26.380 1.00 34.00 100 ASP H C 1
ATOM 1792 O O . ASP B 2 101 ? -23.433 7.841 27.560 1.00 30.62 100 ASP H O 1
ATOM 1797 N N . TYR B 2 102 A -23.133 7.317 25.385 1.00 33.19 100 TYR H N 1
ATOM 1798 C CA . TYR B 2 102 A -23.010 5.876 25.613 1.00 33.98 100 TYR H CA 1
ATOM 1799 C C . TYR B 2 102 A -22.045 5.592 26.762 1.00 40.22 100 TYR H C 1
ATOM 1800 O O . TYR B 2 102 A -20.922 6.104 26.786 1.00 30.57 100 TYR H O 1
ATOM 1809 N N . GLY B 2 103 B -22.502 4.795 27.732 1.00 36.90 100 GLY H N 1
ATOM 1810 C CA . GLY B 2 103 B -21.713 4.431 28.888 1.00 36.26 100 GLY H CA 1
ATOM 1811 C C . GLY B 2 103 B -22.086 5.170 30.160 1.00 33.27 100 GLY H C 1
ATOM 1812 O O . GLY B 2 103 B -21.844 4.655 31.262 1.00 32.65 100 GLY H O 1
ATOM 1813 N N . SER B 2 104 C -22.637 6.374 30.041 1.00 31.13 100 SER H N 1
ATOM 1814 C CA . SER B 2 104 C -23.245 7.003 31.200 1.00 36.56 100 SER H CA 1
ATOM 1815 C C . SER B 2 104 C -24.448 6.188 31.655 1.00 35.66 100 SER H C 1
ATOM 1816 O O . SER B 2 104 C -25.166 5.590 30.843 1.00 34.28 100 SER H O 1
ATOM 1819 N N . SER B 2 105 D -24.669 6.172 32.970 1.00 31.19 100 SER H N 1
ATOM 1820 C CA . SER B 2 105 D -25.886 5.569 33.499 1.00 40.31 100 SER H CA 1
ATOM 1821 C C . SER B 2 105 D -27.134 6.216 32.911 1.00 39.09 100 SER H C 1
ATOM 1822 O O . SER B 2 105 D -28.218 5.618 32.960 1.00 34.79 100 SER H O 1
ATOM 1825 N N . TYR B 2 106 E -26.989 7.402 32.318 1.00 37.85 100 TYR H N 1
ATOM 1826 C CA . TYR B 2 106 E -28.088 8.154 31.731 1.00 38.00 100 TYR H CA 1
ATOM 1827 C C . TYR B 2 106 E -28.089 8.109 30.204 1.00 34.87 100 TYR H C 1
ATOM 1828 O O . TYR B 2 106 E -28.706 8.968 29.562 1.00 32.52 100 TYR H O 1
ATOM 1837 N N . ASP B 2 107 ? -27.443 7.112 29.604 1.00 30.57 101 ASP H N 1
ATOM 1838 C CA . ASP B 2 107 ? -27.412 7.081 28.146 1.00 33.65 101 ASP H CA 1
ATOM 1839 C C . ASP B 2 107 ? -28.737 6.559 27.586 1.00 32.56 101 ASP H C 1
ATOM 1840 O O . ASP B 2 107 ? -29.541 5.946 28.293 1.00 30.50 101 ASP H O 1
ATOM 1845 N N . TYR B 2 108 ? -28.970 6.846 26.307 1.00 32.43 102 TYR H N 1
ATOM 1846 C CA . TYR B 2 108 ? -30.198 6.434 25.630 1.00 37.25 102 TYR H CA 1
ATOM 1847 C C . TYR B 2 108 ? -30.045 6.692 24.138 1.00 32.47 102 TYR H C 1
ATOM 1848 O O . TYR B 2 108 ? -29.104 7.355 23.697 1.00 31.91 102 TYR H O 1
ATOM 1857 N N . PHE B 2 109 ? -30.991 6.159 23.363 1.00 29.48 103 PHE H N 1
ATOM 1858 C CA . PHE B 2 109 ? -31.017 6.378 21.919 1.00 28.32 103 PHE H CA 1
ATOM 1859 C C . PHE B 2 109 ? -31.608 7.755 21.648 1.00 34.07 103 PHE H C 1
ATOM 1860 O O . PHE B 2 109 ? -32.796 7.983 21.903 1.00 33.31 103 PHE H O 1
ATOM 1868 N N . ASP B 2 110 ? -30.805 8.681 21.121 1.00 30.83 104 ASP H N 1
ATOM 1869 C CA . ASP B 2 110 ? -31.310 10.033 20.891 1.00 28.67 104 ASP H CA 1
ATOM 1870 C C . ASP B 2 110 ? -31.588 10.345 19.427 1.00 27.71 104 ASP H C 1
ATOM 1871 O O . ASP B 2 110 ? -32.082 11.435 19.133 1.00 30.98 104 ASP H O 1
ATOM 1876 N N . TYR B 2 111 ? -31.313 9.424 18.504 1.00 26.52 105 TYR H N 1
ATOM 1877 C CA . TYR B 2 111 ? -31.678 9.646 17.112 1.00 31.38 105 TYR H CA 1
ATOM 1878 C C . TYR B 2 111 ? -31.760 8.312 16.391 1.00 30.85 105 TYR H C 1
ATOM 1879 O O . TYR B 2 111 ? -30.856 7.479 16.514 1.00 28.16 105 TYR H O 1
ATOM 1888 N N . TRP B 2 112 ? -32.838 8.123 15.638 1.00 28.31 106 TRP H N 1
ATOM 1889 C CA . TRP B 2 112 ? -33.029 6.957 14.789 1.00 26.71 106 TRP H CA 1
ATOM 1890 C C . TRP B 2 112 ? -32.947 7.366 13.326 1.00 30.94 106 TRP H C 1
ATOM 1891 O O . TRP B 2 112 ? -33.504 8.397 12.934 1.00 30.74 106 TRP H O 1
ATOM 1902 N N . GLY B 2 113 ? -32.249 6.562 12.519 1.00 28.61 107 GLY H N 1
ATOM 1903 C CA . GLY B 2 113 ? -32.333 6.711 11.079 1.00 25.69 107 GLY H CA 1
ATOM 1904 C C . GLY B 2 113 ? -33.687 6.231 10.567 1.00 23.04 107 GLY H C 1
ATOM 1905 O O . GLY B 2 113 ? -34.472 5.627 11.296 1.00 26.13 107 GLY H O 1
ATOM 1906 N N . GLN B 2 114 ? -33.959 6.492 9.283 1.00 27.82 108 GLN H N 1
ATOM 1907 C CA . GLN B 2 114 ? -35.250 6.129 8.692 1.00 31.44 108 GLN H CA 1
ATOM 1908 C C . GLN B 2 114 ? -35.367 4.650 8.349 1.00 32.49 108 GLN H C 1
ATOM 1909 O O . GLN B 2 114 ? -36.477 4.181 8.072 1.00 30.02 108 GLN H O 1
ATOM 1915 N N . GLY B 2 115 ? -34.266 3.902 8.361 1.00 26.07 109 GLY H N 1
ATOM 1916 C CA . GLY B 2 115 ? -34.347 2.487 8.062 1.00 19.44 109 GLY H CA 1
ATOM 1917 C C . GLY B 2 115 ? -34.185 2.181 6.584 1.00 27.33 109 GLY H C 1
ATOM 1918 O O . GLY B 2 115 ? -34.611 2.956 5.718 1.00 30.85 109 GLY H O 1
ATOM 1919 N N . THR B 2 116 ? -33.544 1.058 6.285 1.00 26.94 110 THR H N 1
ATOM 1920 C CA . THR B 2 116 ? -33.401 0.557 4.928 1.00 25.96 110 THR H CA 1
ATOM 1921 C C . THR B 2 116 ? -34.256 -0.699 4.802 1.00 26.90 110 THR H C 1
ATOM 1922 O O . THR B 2 116 ? -34.096 -1.640 5.587 1.00 22.79 110 THR H O 1
ATOM 1926 N N . THR B 2 117 ? -35.174 -0.706 3.832 1.00 22.56 111 THR H N 1
ATOM 1927 C CA . THR B 2 117 ? -35.943 -1.911 3.515 1.00 22.70 111 THR H CA 1
ATOM 1928 C C . THR B 2 117 ? -35.118 -2.782 2.579 1.00 26.12 111 THR H C 1
ATOM 1929 O O . THR B 2 117 ? -34.919 -2.436 1.412 1.00 24.19 111 THR H O 1
ATOM 1933 N N . LEU B 2 118 ? -34.635 -3.906 3.088 1.00 27.98 112 LEU H N 1
ATOM 1934 C CA . LEU B 2 118 ? -33.848 -4.844 2.304 1.00 28.69 112 LEU H CA 1
ATOM 1935 C C . LEU B 2 118 ? -34.764 -5.960 1.807 1.00 28.78 112 LEU H C 1
ATOM 1936 O O . LEU B 2 118 ? -35.416 -6.640 2.611 1.00 23.27 112 LEU H O 1
ATOM 1941 N N . THR B 2 119 ? -34.812 -6.142 0.489 1.00 26.52 113 THR H N 1
ATOM 1942 C CA . THR B 2 119 ? -35.543 -7.238 -0.133 1.00 27.46 113 THR H CA 1
ATOM 1943 C C . THR B 2 119 ? -34.529 -8.160 -0.781 1.00 27.52 113 THR H C 1
ATOM 1944 O O . THR B 2 119 ? -33.782 -7.735 -1.671 1.00 32.45 113 THR H O 1
ATOM 1948 N N . VAL B 2 120 ? -34.504 -9.407 -0.337 1.00 25.95 114 VAL H N 1
ATOM 1949 C CA . VAL B 2 120 ? -33.642 -10.427 -0.916 1.00 27.44 114 VAL H CA 1
ATOM 1950 C C . VAL B 2 120 ? -34.450 -11.187 -1.958 1.00 31.46 114 VAL H C 1
ATOM 1951 O O . VAL B 2 120 ? -35.449 -11.825 -1.618 1.00 33.08 114 VAL H O 1
ATOM 1955 N N . SER B 2 121 ? -34.025 -11.128 -3.220 1.00 25.20 115 SER H N 1
ATOM 1956 C CA . SER B 2 121 ? -34.805 -11.755 -4.281 1.00 32.11 115 SER H CA 1
ATOM 1957 C C . SER B 2 121 ? -33.959 -11.856 -5.541 1.00 35.59 115 SER H C 1
ATOM 1958 O O . SER B 2 121 ? -33.070 -11.029 -5.773 1.00 33.57 115 SER H O 1
ATOM 1961 N N . SER B 2 122 ? -34.251 -12.882 -6.347 1.00 29.86 116 SER H N 1
ATOM 1962 C CA . SER B 2 122 ? -33.634 -13.063 -7.655 1.00 34.96 116 SER H CA 1
ATOM 1963 C C . SER B 2 122 ? -34.284 -12.214 -8.739 1.00 35.99 116 SER H C 1
ATOM 1964 O O . SER B 2 122 ? -33.742 -12.134 -9.848 1.00 34.64 116 SER H O 1
ATOM 1967 N N . ALA B 2 123 ? -35.436 -11.615 -8.461 1.00 31.69 117 ALA H N 1
ATOM 1968 C CA . ALA B 2 123 ? -36.207 -10.942 -9.492 1.00 34.78 117 ALA H CA 1
ATOM 1969 C C . ALA B 2 123 ? -35.623 -9.566 -9.792 1.00 37.77 117 ALA H C 1
ATOM 1970 O O . ALA B 2 123 ? -35.048 -8.907 -8.920 1.00 37.83 117 ALA H O 1
ATOM 1972 N N . SER B 2 124 ? -35.765 -9.152 -11.050 1.00 34.59 118 SER H N 1
ATOM 1973 C CA . SER B 2 124 ? -35.369 -7.823 -11.489 1.00 29.94 118 SER H CA 1
ATOM 1974 C C . SER B 2 124 ? -36.257 -6.761 -10.854 1.00 29.95 118 SER H C 1
ATOM 1975 O O . SER B 2 124 ? -37.440 -6.987 -10.583 1.00 32.37 118 SER H O 1
ATOM 1978 N N . THR B 2 125 ? -35.680 -5.582 -10.628 1.00 23.75 119 THR H N 1
ATOM 1979 C CA . THR B 2 125 ? -36.481 -4.449 -10.201 1.00 29.92 119 THR H CA 1
ATOM 1980 C C . THR B 2 125 ? -37.381 -3.986 -11.341 1.00 28.21 119 THR H C 1
ATOM 1981 O O . THR B 2 125 ? -37.070 -4.167 -12.523 1.00 27.13 119 THR H O 1
ATOM 1985 N N . LYS B 2 126 ? -38.525 -3.405 -10.974 1.00 27.64 120 LYS H N 1
ATOM 1986 C CA . LYS B 2 126 ? -39.447 -2.841 -11.952 1.00 30.85 120 LYS H CA 1
ATOM 1987 C C . LYS B 2 126 ? -40.058 -1.567 -11.389 1.00 27.43 120 LYS H C 1
ATOM 1988 O O . LYS B 2 126 ? -40.587 -1.577 -10.275 1.00 28.87 120 LYS H O 1
ATOM 1994 N N . GLY B 2 127 ? -39.995 -0.482 -12.162 1.00 27.07 121 GLY H N 1
ATOM 1995 C CA . GLY B 2 127 ? -40.542 0.789 -11.744 1.00 26.00 121 GLY H CA 1
ATOM 1996 C C . GLY B 2 127 ? -42.031 0.916 -12.034 1.00 29.56 121 GLY H C 1
ATOM 1997 O O . GLY B 2 127 ? -42.579 0.264 -12.926 1.00 26.88 121 GLY H O 1
ATOM 1998 N N . PRO B 2 128 ? -42.709 1.776 -11.286 1.00 27.25 122 PRO H N 1
ATOM 1999 C CA . PRO B 2 128 ? -44.172 1.825 -11.352 1.00 29.58 122 PRO H CA 1
ATOM 2000 C C . PRO B 2 128 ? -44.685 2.586 -12.566 1.00 29.45 122 PRO H C 1
ATOM 2001 O O . PRO B 2 128 ? -43.996 3.423 -13.149 1.00 25.55 122 PRO H O 1
ATOM 2005 N N . SER B 2 129 ? -45.918 2.255 -12.950 1.00 27.77 123 SER H N 1
ATOM 2006 C CA . SER B 2 129 ? -46.754 3.157 -13.731 1.00 26.77 123 SER H CA 1
ATOM 2007 C C . SER B 2 129 ? -47.538 4.027 -12.762 1.00 23.25 123 SER H C 1
ATOM 2008 O O . SER B 2 129 ? -47.864 3.594 -11.653 1.00 23.62 123 SER H O 1
ATOM 2011 N N . VAL B 2 130 ? -47.827 5.266 -13.171 1.00 20.81 124 VAL H N 1
ATOM 2012 C CA . VAL B 2 130 ? -48.545 6.210 -12.317 1.00 28.67 124 VAL H CA 1
ATOM 2013 C C . VAL B 2 130 ? -49.741 6.754 -13.085 1.00 30.36 124 VAL H C 1
ATOM 2014 O O . VAL B 2 130 ? -49.579 7.321 -14.171 1.00 27.19 124 VAL H O 1
ATOM 2018 N N . PHE B 2 131 ? -50.936 6.601 -12.514 1.00 20.54 125 PHE H N 1
ATOM 2019 C CA . PHE B 2 131 ? -52.143 7.075 -13.179 1.00 23.40 125 PHE H CA 1
ATOM 2020 C C . PHE B 2 131 ? -52.922 8.036 -12.288 1.00 24.26 125 PHE H C 1
ATOM 2021 O O . PHE B 2 131 ? -52.950 7.875 -11.065 1.00 24.18 125 PHE H O 1
ATOM 2029 N N . PRO B 2 132 ? -53.581 9.034 -12.872 1.00 28.78 126 PRO H N 1
ATOM 2030 C CA . PRO B 2 132 ? -54.359 9.973 -12.057 1.00 26.42 126 PRO H CA 1
ATOM 2031 C C . PRO B 2 132 ? -55.694 9.384 -11.634 1.00 28.98 126 PRO H C 1
ATOM 2032 O O . PRO B 2 132 ? -56.349 8.653 -12.384 1.00 23.27 126 PRO H O 1
ATOM 2036 N N . LEU B 2 133 ? -56.091 9.709 -10.408 1.00 23.20 127 LEU H N 1
ATOM 2037 C CA . LEU B 2 133 ? -57.438 9.455 -9.914 1.00 23.60 127 LEU H CA 1
ATOM 2038 C C . LEU B 2 133 ? -58.103 10.823 -9.880 1.00 25.74 127 LEU H C 1
ATOM 2039 O O . LEU B 2 133 ? -57.942 11.576 -8.916 1.00 26.16 127 LEU H O 1
ATOM 2044 N N . ALA B 2 134 ? -58.832 11.141 -10.942 1.00 28.74 128 ALA H N 1
ATOM 2045 C CA . ALA B 2 134 ? -59.299 12.502 -11.186 1.00 35.03 128 ALA H CA 1
ATOM 2046 C C . ALA B 2 134 ? -60.479 12.839 -10.276 1.00 29.53 128 ALA H C 1
ATOM 2047 O O . ALA B 2 134 ? -61.373 12.014 -10.087 1.00 29.09 128 ALA H O 1
ATOM 2049 N N . PRO B 2 135 ? -60.504 14.029 -9.687 1.00 29.52 129 PRO H N 1
ATOM 2050 C CA . PRO B 2 135 ? -61.688 14.426 -8.924 1.00 26.82 129 PRO H CA 1
ATOM 2051 C C . PRO B 2 135 ? -62.860 14.705 -9.865 1.00 30.71 129 PRO H C 1
ATOM 2052 O O . PRO B 2 135 ? -62.682 15.095 -11.022 1.00 30.40 129 PRO H O 1
ATOM 2056 N N . SER B 2 136 ? -64.072 14.478 -9.358 1.00 35.49 130 SER H N 1
ATOM 2057 C CA . SER B 2 136 ? -65.299 14.712 -10.117 1.00 26.57 130 SER H CA 1
ATOM 2058 C C . SER B 2 136 ? -66.460 14.806 -9.135 1.00 30.43 130 SER H C 1
ATOM 2059 O O . SER B 2 136 ? -66.274 14.762 -7.915 1.00 34.12 130 SER H O 1
ATOM 2062 N N . SER B 2 137 ? -67.675 14.902 -9.680 1.00 28.01 131 SER H N 1
ATOM 2063 C CA . SER B 2 137 ? -68.862 14.912 -8.830 1.00 27.47 131 SER H CA 1
ATOM 2064 C C . SER B 2 137 ? -68.947 13.649 -7.978 1.00 27.61 131 SER H C 1
ATOM 2065 O O . SER B 2 137 ? -69.461 13.688 -6.852 1.00 34.07 131 SER H O 1
ATOM 2068 N N . LYS B 2 138 ? -68.422 12.534 -8.478 1.00 29.35 132 LYS H N 1
ATOM 2069 C CA . LYS B 2 138 ? -68.438 11.271 -7.747 1.00 30.53 132 LYS H CA 1
ATOM 2070 C C . LYS B 2 138 ? -67.357 11.189 -6.679 1.00 32.66 132 LYS H C 1
ATOM 2071 O O . LYS B 2 138 ? -67.273 10.177 -5.976 1.00 29.29 132 LYS H O 1
ATOM 2077 N N . SER B 2 139 ? -66.521 12.211 -6.545 1.00 29.47 133 SER H N 1
ATOM 2078 C CA . SER B 2 139 ? -65.483 12.181 -5.522 1.00 32.96 133 SER H CA 1
ATOM 2079 C C . SER B 2 139 ? -65.551 13.417 -4.634 1.00 30.20 133 SER H C 1
ATOM 2080 O O . SER B 2 139 ? -64.545 13.812 -4.045 1.00 26.97 133 SER H O 1
ATOM 2083 N N . THR B 2 140 ? -66.739 14.013 -4.496 1.00 24.76 134 THR H N 1
ATOM 2084 C CA . THR B 2 140 ? -66.939 15.142 -3.600 1.00 30.05 134 THR H CA 1
ATOM 2085 C C . THR B 2 140 ? -67.777 14.727 -2.396 1.00 31.38 134 THR H C 1
ATOM 2086 O O . THR B 2 140 ? -68.526 13.750 -2.432 1.00 29.95 134 THR H O 1
ATOM 2090 N N . SER B 2 141 ? -67.632 15.495 -1.319 1.00 29.85 135 SER H N 1
ATOM 2091 C CA . SER B 2 141 ? -68.353 15.249 -0.070 1.00 33.65 135 SER H CA 1
ATOM 2092 C C . SER B 2 141 ? -68.384 16.559 0.701 1.00 31.56 135 SER H C 1
ATOM 2093 O O . SER B 2 141 ? -67.330 17.038 1.131 1.00 28.93 135 SER H O 1
ATOM 2096 N N . GLY B 2 142 ? -69.574 17.133 0.856 1.00 29.39 136 GLY H N 1
ATOM 2097 C CA . GLY B 2 142 ? -69.722 18.326 1.683 1.00 33.22 136 GLY H CA 1
ATOM 2098 C C . GLY B 2 142 ? -68.749 19.442 1.374 1.00 40.19 136 GLY H C 1
ATOM 2099 O O . GLY B 2 142 ? -68.240 20.097 2.293 1.00 43.22 136 GLY H O 1
ATOM 2100 N N . GLY B 2 143 ? -68.474 19.678 0.097 1.00 40.31 137 GLY H N 1
ATOM 2101 C CA . GLY B 2 143 ? -67.616 20.783 -0.271 1.00 39.90 137 GLY H CA 1
ATOM 2102 C C . GLY B 2 143 ? -66.140 20.473 -0.348 1.00 34.87 137 GLY H C 1
ATOM 2103 O O . GLY B 2 143 ? -65.348 21.379 -0.647 1.00 33.15 137 GLY H O 1
ATOM 2104 N N . THR B 2 144 ? -65.738 19.240 -0.060 1.00 27.78 138 THR H N 1
ATOM 2105 C CA . THR B 2 144 ? -64.385 18.776 -0.302 1.00 30.11 138 THR H CA 1
ATOM 2106 C C . THR B 2 144 ? -64.388 17.834 -1.496 1.00 29.62 138 THR H C 1
ATOM 2107 O O . THR B 2 144 ? -65.418 17.268 -1.871 1.00 25.90 138 THR H O 1
ATOM 2111 N N . ALA B 2 145 ? -63.217 17.668 -2.094 1.00 24.26 139 ALA H N 1
ATOM 2112 C CA . ALA B 2 145 ? -63.060 16.756 -3.213 1.00 27.64 139 ALA H CA 1
ATOM 2113 C C . ALA B 2 145 ? -61.874 15.852 -2.933 1.00 26.78 139 ALA H C 1
ATOM 2114 O O . ALA B 2 145 ? -60.866 16.289 -2.364 1.00 26.23 139 ALA H O 1
ATOM 2116 N N . ALA B 2 146 ? -62.006 14.588 -3.309 1.00 25.36 140 ALA H N 1
ATOM 2117 C CA . ALA B 2 146 ? -60.909 13.641 -3.198 1.00 25.12 140 ALA H CA 1
ATOM 2118 C C . ALA B 2 146 ? -60.297 13.416 -4.577 1.00 26.24 140 ALA H C 1
ATOM 2119 O O . ALA B 2 146 ? -60.999 13.412 -5.593 1.00 20.40 140 ALA H O 1
ATOM 2121 N N . LEU B 2 147 ? -58.980 13.260 -4.606 1.00 21.42 141 LEU H N 1
ATOM 2122 C CA . LEU B 2 147 ? -58.252 12.955 -5.826 1.00 22.24 141 LEU H CA 1
ATOM 2123 C C . LEU B 2 147 ? -57.022 12.167 -5.404 1.00 22.48 141 LEU H C 1
ATOM 2124 O O . LEU B 2 147 ? -56.707 12.079 -4.214 1.00 23.26 141 LEU H O 1
ATOM 2129 N N . GLY B 2 148 ? -56.313 11.606 -6.375 1.00 21.04 142 GLY H N 1
ATOM 2130 C CA . GLY B 2 148 ? -55.133 10.856 -6.006 1.00 18.86 142 GLY H CA 1
ATOM 2131 C C . GLY B 2 148 ? -54.356 10.353 -7.201 1.00 24.94 142 GLY H C 1
ATOM 2132 O O . GLY B 2 148 ? -54.541 10.791 -8.342 1.00 24.32 142 GLY H O 1
ATOM 2133 N N . CYS B 2 149 ? -53.455 9.432 -6.896 1.00 21.67 143 CYS H N 1
ATOM 2134 C CA . CYS B 2 149 ? -52.610 8.775 -7.877 1.00 29.14 143 CYS H CA 1
ATOM 2135 C C . CYS B 2 149 ? -52.619 7.285 -7.606 1.00 24.14 143 CYS H C 1
ATOM 2136 O O . CYS B 2 149 ? -52.563 6.855 -6.451 1.00 27.68 143 CYS H O 1
ATOM 2139 N N . LEU B 2 150 ? -52.688 6.511 -8.674 1.00 25.47 144 LEU H N 1
ATOM 2140 C CA . LEU B 2 150 ? -52.624 5.062 -8.608 1.00 21.37 144 LEU H CA 1
ATOM 2141 C C . LEU B 2 150 ? -51.238 4.665 -9.096 1.00 24.83 144 LEU H C 1
ATOM 2142 O O . LEU B 2 150 ? -50.830 5.057 -10.194 1.00 27.70 144 LEU H O 1
ATOM 2147 N N . VAL B 2 151 ? -50.505 3.933 -8.265 1.00 22.23 145 VAL H N 1
ATOM 2148 C CA . VAL B 2 151 ? -49.119 3.588 -8.526 1.00 19.28 145 VAL H CA 1
ATOM 2149 C C . VAL B 2 151 ? -49.058 2.080 -8.697 1.00 26.94 145 VAL H C 1
ATOM 2150 O O . VAL B 2 151 ? -49.206 1.339 -7.720 1.00 28.84 145 VAL H O 1
ATOM 2154 N N . LYS B 2 152 ? -48.792 1.620 -9.919 1.00 27.41 146 LYS H N 1
ATOM 2155 C CA . LYS B 2 152 ? -49.080 0.244 -10.299 1.00 32.03 146 LYS H CA 1
ATOM 2156 C C . LYS B 2 152 ? -47.832 -0.484 -10.794 1.00 28.22 146 LYS H C 1
ATOM 2157 O O . LYS B 2 152 ? -46.975 0.110 -11.452 1.00 29.33 146 LYS H O 1
ATOM 2163 N N . ASP B 2 153 ? -47.748 -1.778 -10.470 1.00 23.64 147 ASP H N 1
ATOM 2164 C CA . ASP B 2 153 ? -46.810 -2.708 -11.098 1.00 27.60 147 ASP H CA 1
ATOM 2165 C C . ASP B 2 153 ? -45.346 -2.374 -10.841 1.00 32.41 147 ASP H C 1
ATOM 2166 O O . ASP B 2 153 ? -44.566 -2.211 -11.785 1.00 35.79 147 ASP H O 1
ATOM 2171 N N . TYR B 2 154 ? -44.950 -2.280 -9.582 1.00 27.35 148 TYR H N 1
ATOM 2172 C CA . TYR B 2 154 ? -43.551 -2.074 -9.262 1.00 26.95 148 TYR H CA 1
ATOM 2173 C C . TYR B 2 154 ? -43.058 -3.196 -8.358 1.00 27.30 148 TYR H C 1
ATOM 2174 O O . TYR B 2 154 ? -43.845 -3.948 -7.771 1.00 23.18 148 TYR H O 1
ATOM 2183 N N . PHE B 2 155 ? -41.732 -3.298 -8.266 1.00 28.26 149 PHE H N 1
ATOM 2184 C CA . PHE B 2 155 ? -41.052 -4.282 -7.430 1.00 26.66 149 PHE H CA 1
ATOM 2185 C C . PHE B 2 155 ? -39.620 -3.817 -7.231 1.00 27.79 149 PHE H C 1
ATOM 2186 O O . PHE B 2 155 ? -38.967 -3.394 -8.195 1.00 29.28 149 PHE H O 1
ATOM 2194 N N . PRO B 2 156 ? -39.092 -3.879 -6.007 1.00 29.21 150 PRO H N 1
ATOM 2195 C CA . PRO B 2 156 ? -39.789 -4.316 -4.799 1.00 29.35 150 PRO H CA 1
ATOM 2196 C C . PRO B 2 156 ? -40.370 -3.135 -4.050 1.00 26.87 150 PRO H C 1
ATOM 2197 O O . PRO B 2 156 ? -40.321 -2.021 -4.567 1.00 29.16 150 PRO H O 1
ATOM 2201 N N . GLU B 2 157 ? -40.900 -3.377 -2.852 1.00 24.87 151 GLU H N 1
ATOM 2202 C CA . GLU B 2 157 ? -41.257 -2.298 -1.952 1.00 23.92 151 GLU H CA 1
ATOM 2203 C C . GLU B 2 157 ? -39.991 -1.647 -1.397 1.00 28.74 151 GLU H C 1
ATOM 2204 O O . GLU B 2 157 ? -38.933 -2.275 -1.348 1.00 34.17 151 GLU H O 1
ATOM 2210 N N . PRO B 2 158 ? -40.069 -0.372 -0.972 1.00 30.34 152 PRO H N 1
ATOM 2211 C CA . PRO B 2 158 ? -41.230 0.509 -1.059 1.00 28.14 152 PRO H CA 1
ATOM 2212 C C . PRO B 2 158 ? -41.099 1.543 -2.166 1.00 27.95 152 PRO H C 1
ATOM 2213 O O . PRO B 2 158 ? -40.023 1.773 -2.721 1.00 34.11 152 PRO H O 1
ATOM 2217 N N . VAL B 2 159 ? -42.216 2.167 -2.474 1.00 24.74 153 VAL H N 1
ATOM 2218 C CA . VAL B 2 159 ? -42.238 3.418 -3.207 1.00 30.48 153 VAL H CA 1
ATOM 2219 C C . VAL B 2 159 ? -42.607 4.508 -2.209 1.00 28.80 153 VAL H C 1
ATOM 2220 O O . VAL B 2 159 ? -43.324 4.260 -1.235 1.00 28.32 153 VAL H O 1
ATOM 2224 N N . THR B 2 160 ? -42.087 5.710 -2.421 1.00 26.01 154 THR H N 1
ATOM 2225 C CA . THR B 2 160 ? -42.519 6.861 -1.645 1.00 30.76 154 THR H CA 1
ATOM 2226 C C . THR B 2 160 ? -43.340 7.790 -2.529 1.00 26.72 154 THR H C 1
ATOM 2227 O O . THR B 2 160 ? -43.008 7.996 -3.699 1.00 24.48 154 THR H O 1
ATOM 2231 N N . VAL B 2 161 ? -44.399 8.358 -1.953 1.00 22.10 155 VAL H N 1
ATOM 2232 C CA . VAL B 2 161 ? -45.273 9.304 -2.639 1.00 24.93 155 VAL H CA 1
ATOM 2233 C C . VAL B 2 161 ? -45.315 10.588 -1.830 1.00 25.72 155 VAL H C 1
ATOM 2234 O O . VAL B 2 161 ? -45.618 10.562 -0.634 1.00 30.55 155 VAL H O 1
ATOM 2238 N N . SER B 2 162 ? -45.034 11.710 -2.474 1.00 22.71 156 SER H N 1
ATOM 2239 C CA . SER B 2 162 ? -45.369 12.978 -1.861 1.00 21.51 156 SER H CA 1
ATOM 2240 C C . SER B 2 162 ? -46.292 13.735 -2.801 1.00 26.92 156 SER H C 1
ATOM 2241 O O . SER B 2 162 ? -46.526 13.329 -3.944 1.00 26.56 156 SER H O 1
ATOM 2244 N N . TRP B 2 163 ? -46.832 14.840 -2.298 1.00 23.88 157 TRP H N 1
ATOM 2245 C CA . TRP B 2 163 ? -47.721 15.692 -3.066 1.00 25.20 157 TRP H CA 1
ATOM 2246 C C . TRP B 2 163 ? -47.162 17.108 -3.099 1.00 28.31 157 TRP H C 1
ATOM 2247 O O . TRP B 2 163 ? -46.804 17.671 -2.053 1.00 24.03 157 TRP H O 1
ATOM 2258 N N . ASN B 2 164 ? -47.070 17.670 -4.302 1.00 30.08 158 ASN H N 1
ATOM 2259 C CA . ASN B 2 164 ? -46.595 19.040 -4.490 1.00 29.96 158 ASN H CA 1
ATOM 2260 C C . ASN B 2 164 ? -45.218 19.230 -3.863 1.00 27.22 158 ASN H C 1
ATOM 2261 O O . ASN B 2 164 ? -44.940 20.233 -3.203 1.00 29.09 158 ASN H O 1
ATOM 2266 N N . SER B 2 165 ? -44.355 18.236 -4.068 1.00 31.63 159 SER H N 1
ATOM 2267 C CA . SER B 2 165 ? -42.970 18.252 -3.596 1.00 25.48 159 SER H CA 1
ATOM 2268 C C . SER B 2 165 ? -42.871 18.368 -2.077 1.00 32.25 159 SER H C 1
ATOM 2269 O O . SER B 2 165 ? -41.919 18.943 -1.548 1.00 35.00 159 SER H O 1
ATOM 2272 N N . GLY B 2 166 ? -43.833 17.807 -1.357 1.00 28.36 160 GLY H N 1
ATOM 2273 C CA . GLY B 2 166 ? -43.799 17.833 0.085 1.00 23.22 160 GLY H CA 1
ATOM 2274 C C . GLY B 2 166 ? -44.573 18.963 0.718 1.00 30.81 160 GLY H C 1
ATOM 2275 O O . GLY B 2 166 ? -44.693 18.988 1.947 1.00 30.69 160 GLY H O 1
ATOM 2276 N N . ALA B 2 167 ? -45.100 19.903 -0.078 1.00 28.78 161 ALA H N 1
ATOM 2277 C CA . ALA B 2 167 ? -45.845 21.027 0.483 1.00 35.53 161 ALA H CA 1
ATOM 2278 C C . ALA B 2 167 ? -47.240 20.632 0.951 1.00 32.97 161 ALA H C 1
ATOM 2279 O O . ALA B 2 167 ? -47.851 21.374 1.728 1.00 34.67 161 ALA H O 1
ATOM 2281 N N . LEU B 2 168 ? -47.757 19.498 0.490 1.00 27.86 162 LEU H N 1
ATOM 2282 C CA . LEU B 2 168 ? -49.098 19.026 0.825 1.00 29.18 162 LEU H CA 1
ATOM 2283 C C . LEU B 2 168 ? -48.946 17.722 1.602 1.00 28.96 162 LEU H C 1
ATOM 2284 O O . LEU B 2 168 ? -48.492 16.716 1.047 1.00 36.08 162 LEU H O 1
ATOM 2289 N N . THR B 2 169 ? -49.309 17.735 2.884 1.00 29.38 163 THR H N 1
ATOM 2290 C CA . THR B 2 169 ? -49.215 16.520 3.685 1.00 31.07 163 THR H CA 1
ATOM 2291 C C . THR B 2 169 ? -50.531 16.244 4.398 1.00 30.29 163 THR H C 1
ATOM 2292 O O . THR B 2 169 ? -50.900 15.082 4.597 1.00 37.34 163 THR H O 1
ATOM 2296 N N . SER B 2 170 ? -51.243 17.294 4.791 1.00 29.60 164 SER H N 1
ATOM 2297 C CA . SER B 2 170 ? -52.483 17.093 5.521 1.00 34.08 164 SER H CA 1
ATOM 2298 C C . SER B 2 170 ? -53.547 16.497 4.597 1.00 32.56 164 SER H C 1
ATOM 2299 O O . SER B 2 170 ? -53.623 16.823 3.408 1.00 26.64 164 SER H O 1
ATOM 2302 N N . GLY B 2 171 ? -54.343 15.588 5.144 1.00 30.47 165 GLY H N 1
ATOM 2303 C CA . GLY B 2 171 ? -55.414 14.973 4.389 1.00 28.08 165 GLY H CA 1
ATOM 2304 C C . GLY B 2 171 ? -54.970 13.984 3.333 1.00 29.13 165 GLY H C 1
ATOM 2305 O O . GLY B 2 171 ? -55.747 13.667 2.424 1.00 31.54 165 GLY H O 1
ATOM 2306 N N . VAL B 2 172 ? -53.736 13.493 3.411 1.00 26.21 166 VAL H N 1
ATOM 2307 C CA . VAL B 2 172 ? -53.222 12.509 2.463 1.00 25.13 166 VAL H CA 1
ATOM 2308 C C . VAL B 2 172 ? -53.391 11.119 3.058 1.00 27.05 166 VAL H C 1
ATOM 2309 O O . VAL B 2 172 ? -53.093 10.903 4.236 1.00 27.06 166 VAL H O 1
ATOM 2313 N N . HIS B 2 173 ? -53.874 10.171 2.254 1.00 23.09 167 HIS H N 1
ATOM 2314 C CA . HIS B 2 173 ? -53.821 8.754 2.610 1.00 26.50 167 HIS H CA 1
ATOM 2315 C C . HIS B 2 173 ? -53.030 8.043 1.523 1.00 27.68 167 HIS H C 1
ATOM 2316 O O . HIS B 2 173 ? -53.465 8.002 0.367 1.00 24.68 167 HIS H O 1
ATOM 2323 N N . THR B 2 174 ? -51.852 7.522 1.878 1.00 26.61 168 THR H N 1
ATOM 2324 C CA . THR B 2 174 ? -51.074 6.669 0.980 1.00 27.13 168 THR H CA 1
ATOM 2325 C C . THR B 2 174 ? -51.261 5.244 1.477 1.00 27.81 168 THR H C 1
ATOM 2326 O O . THR B 2 174 ? -50.713 4.867 2.513 1.00 27.10 168 THR H O 1
ATOM 2330 N N . PHE B 2 175 ? -52.056 4.466 0.746 1.00 20.60 169 PHE H N 1
ATOM 2331 C CA . PHE B 2 175 ? -52.488 3.175 1.234 1.00 23.52 169 PHE H CA 1
ATOM 2332 C C . PHE B 2 175 ? -51.335 2.170 1.237 1.00 23.19 169 PHE H C 1
ATOM 2333 O O . PHE B 2 175 ? -50.447 2.227 0.383 1.00 22.18 169 PHE H O 1
ATOM 2341 N N . PRO B 2 176 ? -51.331 1.245 2.194 1.00 23.90 170 PRO H N 1
ATOM 2342 C CA . PRO B 2 176 ? -50.430 0.083 2.110 1.00 29.21 170 PRO H CA 1
ATOM 2343 C C . PRO B 2 176 ? -50.540 -0.609 0.757 1.00 27.70 170 PRO H C 1
ATOM 2344 O O . PRO B 2 176 ? -51.638 -0.797 0.222 1.00 26.17 170 PRO H O 1
ATOM 2348 N N . ALA B 2 177 ? -49.390 -0.978 0.193 1.00 21.99 171 ALA H N 1
ATOM 2349 C CA . ALA B 2 177 ? -49.391 -1.615 -1.119 1.00 25.93 171 ALA H CA 1
ATOM 2350 C C . ALA B 2 177 ? -50.065 -2.984 -1.041 1.00 28.77 171 ALA H C 1
ATOM 2351 O O . ALA B 2 177 ? -50.016 -3.662 -0.014 1.00 27.24 171 ALA H O 1
ATOM 2353 N N . VAL B 2 178 ? -50.732 -3.379 -2.133 1.00 22.13 172 VAL H N 1
ATOM 2354 C CA . VAL B 2 178 ? -51.272 -4.728 -2.257 1.00 25.52 172 VAL H CA 1
ATOM 2355 C C . VAL B 2 178 ? -50.360 -5.506 -3.188 1.00 26.67 172 VAL H C 1
ATOM 2356 O O . VAL B 2 178 ? -49.673 -4.933 -4.039 1.00 29.10 172 VAL H O 1
ATOM 2360 N N . LEU B 2 179 ? -50.341 -6.825 -3.017 1.00 26.95 173 LEU H N 1
ATOM 2361 C CA . LEU B 2 179 ? -49.568 -7.704 -3.879 1.00 24.88 173 LEU H CA 1
ATOM 2362 C C . LEU B 2 179 ? -50.486 -8.196 -4.984 1.00 27.99 173 LEU H C 1
ATOM 2363 O O . LEU B 2 179 ? -51.511 -8.824 -4.702 1.00 26.35 173 LEU H O 1
ATOM 2368 N N . GLN B 2 180 ? -50.140 -7.883 -6.232 1.00 28.37 174 GLN H N 1
ATOM 2369 C CA . GLN B 2 180 ? -50.933 -8.356 -7.358 1.00 32.84 174 GLN H CA 1
ATOM 2370 C C . GLN B 2 180 ? -50.517 -9.772 -7.754 1.00 36.23 174 GLN H C 1
ATOM 2371 O O . GLN B 2 180 ? -49.424 -10.246 -7.417 1.00 35.45 174 GLN H O 1
ATOM 2377 N N . SER B 2 181 ? -51.405 -10.448 -8.497 1.00 35.71 175 SER H N 1
ATOM 2378 C CA . SER B 2 181 ? -51.155 -11.847 -8.839 1.00 42.20 175 SER H CA 1
ATOM 2379 C C . SER B 2 181 ? -49.893 -12.023 -9.675 1.00 45.58 175 SER H C 1
ATOM 2380 O O . SER B 2 181 ? -49.351 -13.130 -9.727 1.00 50.18 175 SER H O 1
ATOM 2383 N N . SER B 2 182 ? -49.400 -10.960 -10.307 1.00 40.60 176 SER H N 1
ATOM 2384 C CA . SER B 2 182 ? -48.130 -11.007 -11.022 1.00 36.97 176 SER H CA 1
ATOM 2385 C C . SER B 2 182 ? -46.916 -10.946 -10.103 1.00 39.02 176 SER H C 1
ATOM 2386 O O . SER B 2 182 ? -45.788 -11.083 -10.586 1.00 44.62 176 SER H O 1
ATOM 2389 N N . GLY B 2 183 ? -47.103 -10.752 -8.802 1.00 34.19 177 GLY H N 1
ATOM 2390 C CA . GLY B 2 183 ? -45.971 -10.563 -7.920 1.00 31.44 177 GLY H CA 1
ATOM 2391 C C . GLY B 2 183 ? -45.474 -9.139 -7.855 1.00 33.49 177 GLY H C 1
ATOM 2392 O O . GLY B 2 183 ? -44.513 -8.864 -7.118 1.00 29.69 177 GLY H O 1
ATOM 2393 N N . LEU B 2 184 ? -46.096 -8.231 -8.608 1.00 23.81 178 LEU H N 1
ATOM 2394 C CA . LEU B 2 184 ? -45.827 -6.806 -8.542 1.00 28.65 178 LEU H CA 1
ATOM 2395 C C . LEU B 2 184 ? -46.791 -6.135 -7.571 1.00 30.83 178 LEU H C 1
ATOM 2396 O O . LEU B 2 184 ? -47.909 -6.610 -7.342 1.00 38.39 178 LEU H O 1
ATOM 2401 N N . TYR B 2 185 ? -46.343 -5.019 -7.003 1.00 23.98 179 TYR H N 1
ATOM 2402 C CA . TYR B 2 185 ? -47.097 -4.263 -6.017 1.00 20.76 179 TYR H CA 1
ATOM 2403 C C . TYR B 2 185 ? -47.851 -3.120 -6.679 1.00 25.85 179 TYR H C 1
ATOM 2404 O O . TYR B 2 185 ? -47.486 -2.637 -7.756 1.00 25.30 179 TYR H O 1
ATOM 2413 N N . SER B 2 186 ? -48.911 -2.685 -6.003 1.00 20.73 180 SER H N 1
ATOM 2414 C CA . SER B 2 186 ? -49.705 -1.553 -6.448 1.00 21.95 180 SER H CA 1
ATOM 2415 C C . SER B 2 186 ? -50.222 -0.829 -5.210 1.00 24.03 180 SER H C 1
ATOM 2416 O O . SER B 2 186 ? -50.525 -1.465 -4.195 1.00 25.55 180 SER H O 1
ATOM 2419 N N . LEU B 2 187 ? -50.306 0.498 -5.284 1.00 26.36 181 LEU H N 1
ATOM 2420 C CA . LEU B 2 187 ? -50.900 1.277 -4.206 1.00 22.71 181 LEU H CA 1
ATOM 2421 C C . LEU B 2 187 ? -51.589 2.495 -4.796 1.00 25.62 181 LEU H C 1
ATOM 2422 O O . LEU B 2 187 ? -51.345 2.880 -5.940 1.00 26.79 181 LEU H O 1
ATOM 2427 N N . SER B 2 188 ? -52.427 3.124 -3.974 1.00 21.21 182 SER H N 1
ATOM 2428 C CA . SER B 2 188 ? -53.014 4.415 -4.288 1.00 25.07 182 SER H CA 1
ATOM 2429 C C . SER B 2 188 ? -52.649 5.400 -3.192 1.00 26.91 182 SER H C 1
ATOM 2430 O O . SER B 2 188 ? -52.510 5.029 -2.026 1.00 24.25 182 SER H O 1
ATOM 2433 N N . SER B 2 189 ? -52.481 6.657 -3.582 1.00 24.60 183 SER H N 1
ATOM 2434 C CA . SER B 2 189 ? -52.328 7.758 -2.642 1.00 23.59 183 SER H CA 1
ATOM 2435 C C . SER B 2 189 ? -53.396 8.792 -2.969 1.00 23.22 183 SER H C 1
ATOM 2436 O O . SER B 2 189 ? -53.458 9.270 -4.103 1.00 27.99 183 SER H O 1
ATOM 2439 N N . VAL B 2 190 ? -54.242 9.126 -1.989 1.00 23.39 184 VAL H N 1
ATOM 2440 C CA . VAL B 2 190 ? -55.344 10.054 -2.206 1.00 21.35 184 VAL H CA 1
ATOM 2441 C C . VAL B 2 190 ? -55.212 11.219 -1.235 1.00 23.03 184 VAL H C 1
ATOM 2442 O O . VAL B 2 190 ? -54.585 11.122 -0.179 1.00 25.78 184 VAL H O 1
ATOM 2446 N N . VAL B 2 191 ? -55.828 12.335 -1.606 1.00 23.42 185 VAL H N 1
ATOM 2447 C CA . VAL B 2 191 ? -55.840 13.523 -0.768 1.00 21.79 185 VAL H CA 1
ATOM 2448 C C . VAL B 2 191 ? -57.194 14.184 -0.944 1.00 26.46 185 VAL H C 1
ATOM 2449 O O . VAL B 2 191 ? -57.791 14.136 -2.025 1.00 24.47 185 VAL H O 1
ATOM 2453 N N . THR B 2 192 ? -57.693 14.783 0.131 1.00 26.06 186 THR H N 1
ATOM 2454 C CA . THR B 2 192 ? -58.936 15.533 0.088 1.00 28.89 186 THR H CA 1
ATOM 2455 C C . THR B 2 192 ? -58.605 17.016 0.164 1.00 22.12 186 THR H C 1
ATOM 2456 O O . THR B 2 192 ? -57.779 17.423 0.983 1.00 24.94 186 THR H O 1
ATOM 2460 N N . VAL B 2 193 ? -59.241 17.808 -0.696 1.00 20.46 187 VAL H N 1
ATOM 2461 C CA . VAL B 2 193 ? -58.922 19.222 -0.905 1.00 25.19 187 VAL H CA 1
ATOM 2462 C C . VAL B 2 193 ? -60.225 20.015 -0.974 1.00 29.83 187 VAL H C 1
ATOM 2463 O O . VAL B 2 193 ? -61.305 19.413 -1.093 1.00 21.84 187 VAL H O 1
ATOM 2467 N N . PRO B 2 194 ? -60.192 21.348 -0.901 1.00 22.91 188 PRO H N 1
ATOM 2468 C CA . PRO B 2 194 ? -61.418 22.112 -1.153 1.00 24.22 188 PRO H CA 1
ATOM 2469 C C . PRO B 2 194 ? -61.893 21.901 -2.582 1.00 31.95 188 PRO H C 1
ATOM 2470 O O . PRO B 2 194 ? -61.100 21.902 -3.531 1.00 29.22 188 PRO H O 1
ATOM 2474 N N . SER B 2 195 ? -63.205 21.708 -2.725 1.00 26.36 189 SER H N 1
ATOM 2475 C CA . SER B 2 195 ? -63.801 21.639 -4.051 1.00 30.10 189 SER H CA 1
ATOM 2476 C C . SER B 2 195 ? -63.494 22.898 -4.843 1.00 33.42 189 SER H C 1
ATOM 2477 O O . SER B 2 195 ? -63.111 22.829 -6.017 1.00 30.12 189 SER H O 1
ATOM 2480 N N . SER B 2 196 ? -63.647 24.058 -4.206 1.00 25.69 190 SER H N 1
ATOM 2481 C CA . SER B 2 196 ? -63.466 25.336 -4.883 1.00 43.18 190 SER H CA 1
ATOM 2482 C C . SER B 2 196 ? -62.033 25.552 -5.361 1.00 39.73 190 SER H C 1
ATOM 2483 O O . SER B 2 196 ? -61.803 26.372 -6.253 1.00 48.99 190 SER H O 1
ATOM 2486 N N . SER B 2 197 ? -61.067 24.851 -4.771 1.00 44.49 191 SER H N 1
ATOM 2487 C CA . SER B 2 197 ? -59.657 25.013 -5.102 1.00 45.21 191 SER H CA 1
ATOM 2488 C C . SER B 2 197 ? -59.297 24.434 -6.462 1.00 40.89 191 SER H C 1
ATOM 2489 O O . SER B 2 197 ? -58.216 24.742 -6.980 1.00 31.71 191 SER H O 1
ATOM 2492 N N . LEU B 2 198 ? -60.164 23.607 -7.046 1.00 32.36 192 LEU H N 1
ATOM 2493 C CA . LEU B 2 198 ? -59.744 22.763 -8.159 1.00 32.28 192 LEU H CA 1
ATOM 2494 C C . LEU B 2 198 ? -59.422 23.556 -9.418 1.00 30.84 192 LEU H C 1
ATOM 2495 O O . LEU B 2 198 ? -58.645 23.078 -10.250 1.00 38.92 192 LEU H O 1
ATOM 2500 N N . GLY B 2 199 ? -59.983 24.744 -9.578 1.00 28.46 193 GLY H N 1
ATOM 2501 C CA . GLY B 2 199 ? -59.620 25.539 -10.726 1.00 31.14 193 GLY H CA 1
ATOM 2502 C C . GLY B 2 199 ? -58.425 26.457 -10.572 1.00 40.62 193 GLY H C 1
ATOM 2503 O O . GLY B 2 199 ? -58.085 27.159 -11.530 1.00 50.15 193 GLY H O 1
ATOM 2504 N N . THR B 2 200 ? -57.774 26.502 -9.409 1.00 38.95 194 THR H N 1
ATOM 2505 C CA . THR B 2 200 ? -56.620 27.383 -9.222 1.00 28.45 194 THR H CA 1
ATOM 2506 C C . THR B 2 200 ? -55.405 26.694 -8.640 1.00 27.66 194 THR H C 1
ATOM 2507 O O . THR B 2 200 ? -54.294 27.225 -8.778 1.00 32.05 194 THR H O 1
ATOM 2511 N N . GLN B 2 201 ? -55.570 25.579 -7.956 1.00 26.49 195 GLN H N 1
ATOM 2512 C CA . GLN B 2 201 ? -54.466 24.869 -7.342 1.00 29.15 195 GLN H CA 1
ATOM 2513 C C . GLN B 2 201 ? -54.030 23.730 -8.249 1.00 30.17 195 GLN H C 1
ATOM 2514 O O . GLN B 2 201 ? -54.813 23.203 -9.042 1.00 28.57 195 GLN H O 1
ATOM 2520 N N . THR B 2 202 ? -52.768 23.355 -8.129 1.00 29.72 196 THR H N 1
ATOM 2521 C CA . THR B 2 202 ? -52.238 22.211 -8.844 1.00 30.94 196 THR H CA 1
ATOM 2522 C C . THR B 2 202 ? -51.951 21.101 -7.850 1.00 31.20 196 THR H C 1
ATOM 2523 O O . THR B 2 202 ? -51.452 21.351 -6.748 1.00 26.90 196 THR H O 1
ATOM 2527 N N . TYR B 2 203 ? -52.273 19.876 -8.239 1.00 27.02 197 TYR H N 1
ATOM 2528 C CA . TYR B 2 203 ? -52.030 18.714 -7.398 1.00 28.96 197 TYR H CA 1
ATOM 2529 C C . TYR B 2 203 ? -51.177 17.737 -8.198 1.00 30.36 197 TYR H C 1
ATOM 2530 O O . TYR B 2 203 ? -51.631 17.185 -9.206 1.00 26.84 197 TYR H O 1
ATOM 2539 N N . ILE B 2 204 ? -49.927 17.574 -7.772 1.00 27.17 198 ILE H N 1
ATOM 2540 C CA . ILE B 2 204 ? -48.952 16.722 -8.438 1.00 24.19 198 ILE H CA 1
ATOM 2541 C C . ILE B 2 204 ? -48.443 15.712 -7.419 1.00 27.66 198 ILE H C 1
ATOM 2542 O O . ILE B 2 204 ? -47.857 16.094 -6.395 1.00 27.41 198 ILE H O 1
ATOM 2547 N N . CYS B 2 205 ? -48.661 14.426 -7.690 1.00 25.47 199 CYS H N 1
ATOM 2548 C CA . CYS B 2 205 ? -48.045 13.403 -6.861 1.00 20.86 199 CYS H CA 1
ATOM 2549 C C . CYS B 2 205 ? -46.631 13.129 -7.364 1.00 25.86 199 CYS H C 1
ATOM 2550 O O . CYS B 2 205 ? -46.375 13.096 -8.573 1.00 27.65 199 CYS H O 1
ATOM 2553 N N . ASN B 2 206 ? -45.702 12.990 -6.424 1.00 28.21 200 ASN H N 1
ATOM 2554 C CA . ASN B 2 206 ? -44.294 12.762 -6.714 1.00 27.52 200 ASN H CA 1
ATOM 2555 C C . ASN B 2 206 ? -44.002 11.337 -6.280 1.00 23.93 200 ASN H C 1
ATOM 2556 O O . ASN B 2 206 ? -44.064 11.015 -5.086 1.00 26.64 200 ASN H O 1
ATOM 2561 N N . VAL B 2 207 ? -43.725 10.475 -7.246 1.00 26.00 201 VAL H N 1
ATOM 2562 C CA . VAL B 2 207 ? -43.543 9.056 -6.984 1.00 24.44 201 VAL H CA 1
ATOM 2563 C C . VAL B 2 207 ? -42.069 8.744 -7.156 1.00 23.48 201 VAL H C 1
ATOM 2564 O O . VAL B 2 207 ? -41.467 9.071 -8.186 1.00 28.45 201 VAL H O 1
ATOM 2568 N N . ASN B 2 208 ? -41.479 8.135 -6.139 1.00 23.38 202 ASN H N 1
ATOM 2569 C CA . ASN B 2 208 ? -40.061 7.826 -6.161 1.00 27.51 202 ASN H CA 1
ATOM 2570 C C . ASN B 2 208 ? -39.887 6.346 -5.867 1.00 31.41 202 ASN H C 1
ATOM 2571 O O . ASN B 2 208 ? -40.312 5.869 -4.809 1.00 25.08 202 ASN H O 1
ATOM 2576 N N . HIS B 2 209 ? -39.280 5.619 -6.803 1.00 26.28 203 HIS H N 1
ATOM 2577 C CA . HIS B 2 209 ? -38.968 4.207 -6.598 1.00 29.80 203 HIS H CA 1
ATOM 2578 C C . HIS B 2 209 ? -37.459 4.047 -6.764 1.00 23.91 203 HIS H C 1
ATOM 2579 O O . HIS B 2 209 ? -36.955 3.914 -7.885 1.00 26.30 203 HIS H O 1
ATOM 2586 N N . LYS B 2 210 ? -36.738 4.082 -5.648 1.00 32.25 204 LYS H N 1
ATOM 2587 C CA . LYS B 2 210 ? -35.279 4.076 -5.724 1.00 39.37 204 LYS H CA 1
ATOM 2588 C C . LYS B 2 210 ? -34.695 2.822 -6.372 1.00 33.80 204 LYS H C 1
ATOM 2589 O O . LYS B 2 210 ? -33.802 2.974 -7.222 1.00 34.61 204 LYS H O 1
ATOM 2595 N N . PRO B 2 211 ? -35.145 1.593 -6.067 1.00 31.74 205 PRO H N 1
ATOM 2596 C CA . PRO B 2 211 ? -34.518 0.414 -6.697 1.00 34.23 205 PRO H CA 1
ATOM 2597 C C . PRO B 2 211 ? -34.520 0.435 -8.220 1.00 38.10 205 PRO H C 1
ATOM 2598 O O . PRO B 2 211 ? -33.608 -0.132 -8.835 1.00 34.07 205 PRO H O 1
ATOM 2602 N N . SER B 2 212 ? -35.508 1.060 -8.856 1.00 31.15 206 SER H N 1
ATOM 2603 C CA . SER B 2 212 ? -35.493 1.205 -10.304 1.00 32.35 206 SER H CA 1
ATOM 2604 C C . SER B 2 212 ? -35.022 2.582 -10.749 1.00 35.65 206 SER H C 1
ATOM 2605 O O . SER B 2 212 ? -34.998 2.851 -11.954 1.00 34.39 206 SER H O 1
ATOM 2608 N N . ASN B 2 213 ? -34.637 3.448 -9.810 1.00 35.12 207 ASN H N 1
ATOM 2609 C CA . ASN B 2 213 ? -34.322 4.846 -10.097 1.00 41.30 207 ASN H CA 1
ATOM 2610 C C . ASN B 2 213 ? -35.452 5.504 -10.890 1.00 36.75 207 ASN H C 1
ATOM 2611 O O . ASN B 2 213 ? -35.231 6.220 -11.865 1.00 34.66 207 ASN H O 1
ATOM 2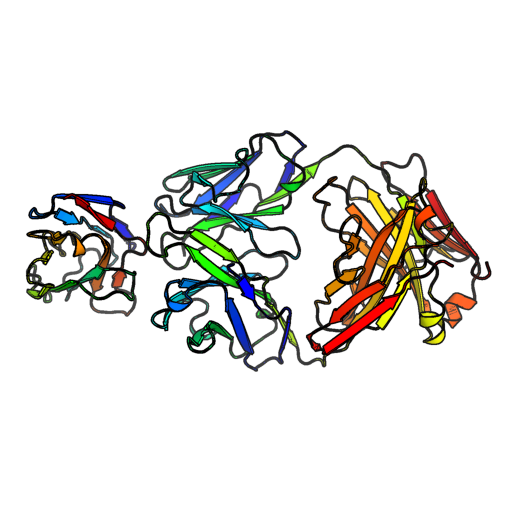616 N N . THR B 2 214 ? -36.685 5.252 -10.462 1.00 34.32 208 THR H N 1
ATOM 2617 C CA . THR B 2 214 ? -37.856 5.814 -11.117 1.00 39.90 208 THR H CA 1
ATOM 2618 C C . THR B 2 214 ? -38.343 7.027 -10.334 1.00 37.13 208 THR H C 1
ATOM 2619 O O . THR B 2 214 ? -38.614 6.934 -9.132 1.00 33.22 208 THR H O 1
ATOM 2623 N N . LYS B 2 215 ? -38.447 8.157 -11.019 1.00 38.81 209 LYS H N 1
ATOM 2624 C CA . LYS B 2 215 ? -39.063 9.361 -10.482 1.00 38.93 209 LYS H CA 1
ATOM 2625 C C . LYS B 2 215 ? -40.153 9.785 -11.452 1.00 29.89 209 LYS H C 1
ATOM 2626 O O . LYS B 2 215 ? -39.889 9.959 -12.645 1.00 33.73 209 LYS H O 1
ATOM 2632 N N . VAL B 2 216 ? -41.375 9.933 -10.950 1.00 28.75 210 VAL H N 1
ATOM 2633 C CA . VAL B 2 216 ? -42.516 10.314 -11.778 1.00 30.04 210 VAL H CA 1
ATOM 2634 C C . VAL B 2 216 ? -43.316 11.391 -11.056 1.00 32.97 210 VAL H C 1
ATOM 2635 O O . VAL B 2 216 ? -43.673 11.227 -9.882 1.00 34.73 210 VAL H O 1
ATOM 2639 N N . ASP B 2 217 ? -43.581 12.492 -11.750 1.00 29.34 211 ASP H N 1
ATOM 2640 C CA . ASP B 2 217 ? -44.514 13.509 -11.293 1.00 29.89 211 ASP H CA 1
ATOM 2641 C C . ASP B 2 217 ? -45.761 13.401 -12.151 1.00 31.03 211 ASP H C 1
ATOM 2642 O O . ASP B 2 217 ? -45.667 13.422 -13.380 1.00 38.86 211 ASP H O 1
ATOM 2647 N N . LYS B 2 218 ? -46.915 13.251 -11.512 1.00 26.67 212 LYS H N 1
ATOM 2648 C CA . LYS B 2 218 ? -48.187 13.159 -12.225 1.00 27.13 212 LYS H CA 1
ATOM 2649 C C . LYS B 2 218 ? -49.119 14.269 -11.745 1.00 25.95 212 LYS H C 1
ATOM 2650 O O . LYS B 2 218 ? -49.574 14.255 -10.597 1.00 24.27 212 LYS H O 1
ATOM 2656 N N . ARG B 2 219 ? -49.424 15.219 -12.623 1.00 29.92 213 ARG H N 1
ATOM 2657 C CA . ARG B 2 219 ? -50.422 16.228 -12.299 1.00 30.55 213 ARG H CA 1
ATOM 2658 C C . ARG B 2 219 ? -51.824 15.633 -12.431 1.00 30.87 213 ARG H C 1
ATOM 2659 O O . ARG B 2 219 ? -52.142 14.984 -13.431 1.00 28.12 213 ARG H O 1
ATOM 2667 N N . VAL B 2 220 ? -52.659 15.842 -11.418 1.00 27.99 214 VAL H N 1
ATOM 2668 C CA . VAL B 2 220 ? -54.002 15.270 -11.377 1.00 26.40 214 VAL H CA 1
ATOM 2669 C C . VAL B 2 220 ? -55.000 16.397 -11.609 1.00 32.21 214 VAL H C 1
ATOM 2670 O O . VAL B 2 220 ? -55.012 17.392 -10.874 1.00 31.89 214 VAL H O 1
ATOM 2674 N N . GLU B 2 221 ? -55.821 16.252 -12.642 1.00 32.44 215 GLU H N 1
ATOM 2675 C CA . GLU B 2 221 ? -56.739 17.298 -13.044 1.00 36.33 215 GLU H CA 1
ATOM 2676 C C . GLU B 2 221 ? -58.172 16.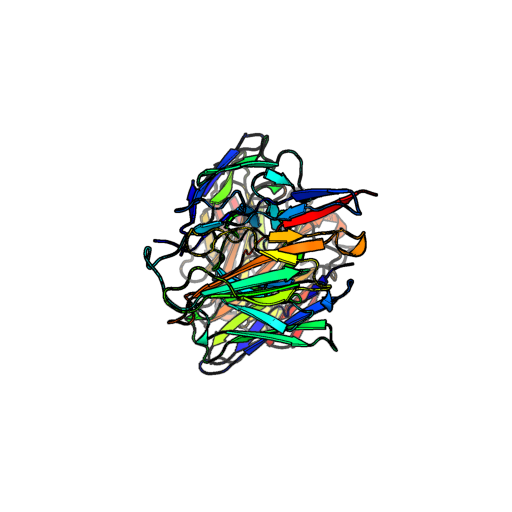782 -12.988 1.00 30.84 215 GLU H C 1
ATOM 2677 O O . GLU B 2 221 ? -58.396 15.571 -13.063 1.00 27.62 215 GLU H O 1
ATOM 2683 N N . PRO B 2 222 ? -59.153 17.668 -12.804 1.00 28.52 216 PRO H N 1
ATOM 2684 C CA . PRO B 2 222 ? -60.555 17.233 -12.784 1.00 35.81 216 PRO H CA 1
ATOM 2685 C C . PRO B 2 222 ? -60.971 16.559 -14.086 1.00 36.99 216 PRO H C 1
ATOM 2686 O O . PRO B 2 222 ? -60.358 16.762 -15.138 1.00 36.76 216 PRO H O 1
ATOM 2690 N N . LYS B 2 223 ? -62.028 15.743 -13.973 1.00 48.92 217 LYS H N 1
ATOM 2691 C CA . LYS B 2 223 ? -62.809 15.073 -15.040 1.00 62.31 217 LYS H CA 1
ATOM 2692 C C . LYS B 2 223 ? -62.734 13.563 -14.851 1.00 73.98 217 LYS H C 1
ATOM 2693 O O . LYS B 2 223 ? -63.454 12.811 -15.510 1.00 80.62 217 LYS H O 1
ATOM 2699 N N . ASP C 3 1 ? -30.423 -13.150 25.687 1.00 56.63 1 ASP L N 1
ATOM 2700 C CA . ASP C 3 1 ? -30.611 -14.093 26.778 1.00 57.32 1 ASP L CA 1
ATOM 2701 C C . ASP C 3 1 ? -31.639 -13.639 27.830 1.00 54.28 1 ASP L C 1
ATOM 2702 O O . ASP C 3 1 ? -32.460 -14.440 28.274 1.00 59.88 1 ASP L O 1
ATOM 2707 N N . ILE C 3 2 ? -31.598 -12.372 28.243 1.00 40.57 2 ILE L N 1
ATOM 2708 C CA . ILE C 3 2 ? -32.623 -11.866 29.153 1.00 38.83 2 ILE L CA 1
ATOM 2709 C C . ILE C 3 2 ? -33.938 -11.756 28.393 1.00 42.16 2 ILE L C 1
ATOM 2710 O O . ILE C 3 2 ? -34.018 -11.078 27.361 1.00 37.09 2 ILE L O 1
ATOM 2715 N N . LYS C 3 3 ? -34.977 -12.416 28.906 1.00 39.43 3 LYS L N 1
ATOM 2716 C CA . LYS C 3 3 ? -36.293 -12.419 28.281 1.00 42.29 3 LYS L CA 1
ATOM 2717 C C . LYS C 3 3 ? -37.114 -11.223 28.751 1.00 39.08 3 LYS L C 1
ATOM 2718 O O . LYS C 3 3 ? -37.128 -10.894 29.940 1.00 41.79 3 LYS L O 1
ATOM 2724 N N . MET C 3 4 ? -37.790 -10.567 27.805 1.00 36.95 4 MET L N 1
ATOM 2725 C CA . MET C 3 4 ? -38.630 -9.404 28.078 1.00 31.60 4 MET L CA 1
ATOM 2726 C C . MET C 3 4 ? -40.052 -9.713 27.625 1.00 36.69 4 MET L C 1
ATOM 2727 O O . MET C 3 4 ? -40.279 -10.012 26.449 1.00 31.84 4 MET L O 1
ATOM 2732 N N . THR C 3 5 ? -41.005 -9.634 28.550 1.00 41.57 5 THR L N 1
ATOM 2733 C CA . THR C 3 5 ? -42.404 -9.928 28.262 1.00 44.94 5 THR L CA 1
ATOM 2734 C C . THR C 3 5 ? -43.238 -8.682 28.528 1.00 38.79 5 THR L C 1
ATOM 2735 O O . THR C 3 5 ? -43.224 -8.150 29.644 1.00 36.32 5 THR L O 1
ATOM 2739 N N . GLN C 3 6 ? -43.955 -8.219 27.504 1.00 33.03 6 GLN L N 1
ATOM 2740 C CA . GLN C 3 6 ? -44.830 -7.060 27.606 1.00 35.80 6 GLN L CA 1
ATOM 2741 C C . GLN C 3 6 ? -46.279 -7.503 27.738 1.00 41.31 6 GLN L C 1
ATOM 2742 O O . GLN C 3 6 ? -46.669 -8.568 27.252 1.00 45.47 6 GLN L O 1
ATOM 2748 N N . SER C 3 7 ? -47.079 -6.665 28.402 1.00 38.56 7 SER L N 1
ATOM 2749 C CA . SER C 3 7 ? -48.493 -6.928 28.614 1.00 38.56 7 SER L CA 1
ATOM 2750 C C . SER C 3 7 ? -49.232 -5.601 28.525 1.00 42.26 7 SER L C 1
ATOM 2751 O O . SER C 3 7 ? -48.749 -4.590 29.056 1.00 41.78 7 SER L O 1
ATOM 2754 N N . PRO C 3 8 ? -50.382 -5.556 27.834 1.00 39.26 8 PRO L N 1
ATOM 2755 C CA . PRO C 3 8 ? -50.923 -6.650 27.021 1.00 37.77 8 PRO L CA 1
ATOM 2756 C C . PRO C 3 8 ? -50.279 -6.675 25.637 1.00 34.50 8 PRO L C 1
ATOM 2757 O O . PRO C 3 8 ? -49.521 -5.759 25.317 1.00 30.85 8 PRO L O 1
ATOM 2761 N N . SER C 3 9 ? -50.563 -7.709 24.837 1.00 38.01 9 SER L N 1
ATOM 2762 C CA . SER C 3 9 ? -50.105 -7.719 23.450 1.00 41.85 9 SER L CA 1
ATOM 2763 C C . SER C 3 9 ? -50.747 -6.590 22.661 1.00 40.45 9 SER L C 1
ATOM 2764 O O . SER C 3 9 ? -50.123 -6.002 21.766 1.00 32.43 9 SER L O 1
ATOM 2767 N N . SER C 3 10 ? -52.003 -6.287 22.971 1.00 36.33 10 SER L N 1
ATOM 2768 C CA . SER C 3 10 ? -52.746 -5.252 22.272 1.00 37.49 10 SER L CA 1
ATOM 2769 C C . SER C 3 10 ? -53.867 -4.796 23.184 1.00 35.18 10 SER L C 1
ATOM 2770 O O . SER C 3 10 ? -54.257 -5.506 24.114 1.00 38.85 10 SER L O 1
ATOM 2773 N N . MET C 3 11 ? -54.375 -3.599 22.915 1.00 32.01 11 MET L N 1
ATOM 2774 C CA . MET C 3 11 ? -55.468 -3.078 23.717 1.00 37.72 11 MET L CA 1
ATOM 2775 C C . MET C 3 11 ? -56.131 -1.936 22.972 1.00 35.20 11 MET L C 1
ATOM 2776 O O . MET C 3 11 ? -55.501 -1.258 22.157 1.00 31.98 11 MET L O 1
ATOM 2781 N N . TYR C 3 12 ? -57.413 -1.749 23.259 1.00 34.09 12 TYR L N 1
ATOM 2782 C CA . TYR C 3 12 ? -58.168 -0.588 22.819 1.00 41.19 12 TYR L CA 1
ATOM 2783 C C . TYR C 3 12 ? -58.314 0.372 23.988 1.00 41.18 12 TYR L C 1
ATOM 2784 O O . TYR C 3 12 ? -58.524 -0.056 25.126 1.00 47.28 12 TYR L O 1
ATOM 2793 N N . ALA C 3 13 ? -58.181 1.668 23.714 1.00 31.51 13 ALA L N 1
ATOM 2794 C CA . ALA C 3 13 ? -58.382 2.667 24.756 1.00 31.36 13 ALA L CA 1
ATOM 2795 C C . ALA C 3 13 ? -59.019 3.901 24.143 1.00 31.32 13 ALA L C 1
ATOM 2796 O O . ALA C 3 13 ? -58.865 4.167 22.949 1.00 38.63 13 ALA L O 1
ATOM 2798 N N . SER C 3 14 ? -59.729 4.661 24.975 1.00 31.65 14 SER L N 1
ATOM 2799 C CA . SER C 3 14 ? -60.437 5.854 24.527 1.00 39.30 14 SER L CA 1
ATOM 2800 C C . SER C 3 14 ? -59.639 7.116 24.835 1.00 40.33 14 SER L C 1
ATOM 2801 O O . SER C 3 14 ? -58.755 7.128 25.697 1.00 36.48 14 SER L O 1
ATOM 2804 N N . LEU C 3 15 ? -59.971 8.184 24.109 1.00 33.32 15 LEU L N 1
ATOM 2805 C CA . LEU C 3 15 ? -59.391 9.495 24.369 1.00 37.53 15 LEU L CA 1
ATOM 2806 C C . LEU C 3 15 ? -59.584 9.879 25.829 1.00 40.42 15 LEU L C 1
ATOM 2807 O O . LEU C 3 15 ? -60.690 9.802 26.363 1.00 41.61 15 LEU L O 1
ATOM 2812 N N . GLY C 3 16 ? -58.497 10.278 26.480 1.00 38.84 16 GLY L N 1
ATOM 2813 C CA . GLY C 3 16 ? -58.564 10.694 27.861 1.00 37.60 16 GLY L CA 1
ATOM 2814 C C . GLY C 3 16 ? -58.467 9.584 28.886 1.00 39.42 16 GLY L C 1
ATOM 2815 O O . GLY C 3 16 ? -58.507 9.874 30.086 1.00 40.07 16 GLY L O 1
ATOM 2816 N N . GLU C 3 17 ? -58.350 8.326 28.464 1.00 39.87 17 GLU L N 1
ATOM 2817 C CA . GLU C 3 17 ? -58.170 7.233 29.410 1.00 37.92 17 GLU L CA 1
ATOM 2818 C C . GLU C 3 17 ? -56.754 7.245 29.980 1.00 34.94 17 GLU L C 1
ATOM 2819 O O . GLU C 3 17 ? -55.805 7.719 29.348 1.00 31.90 17 GLU L O 1
ATOM 2825 N N . ARG C 3 18 ? -56.615 6.699 31.183 1.00 38.44 18 ARG L N 1
ATOM 2826 C CA . ARG C 3 18 ? -55.310 6.493 31.804 1.00 40.22 18 ARG L CA 1
ATOM 2827 C C . ARG C 3 18 ? -54.873 5.060 31.519 1.00 41.39 18 ARG L C 1
ATOM 2828 O O . ARG C 3 18 ? -55.507 4.107 31.986 1.00 48.27 18 ARG L O 1
ATOM 2836 N N . VAL C 3 19 ? -53.784 4.910 30.771 1.00 31.98 19 VAL L N 1
ATOM 2837 C CA . VAL C 3 19 ? -53.353 3.620 30.245 1.00 36.43 19 VAL L CA 1
ATOM 2838 C C . VAL C 3 19 ? -51.983 3.259 30.804 1.00 37.07 19 VAL L C 1
ATOM 2839 O O . VAL C 3 19 ? -51.062 4.082 30.811 1.00 34.42 19 VAL L O 1
ATOM 2843 N N . THR C 3 20 ? -51.845 2.012 31.241 1.00 40.16 20 THR L N 1
ATOM 2844 C CA . THR C 3 20 ? -50.574 1.490 31.718 1.00 38.32 20 THR L CA 1
ATOM 2845 C C . THR C 3 20 ? -50.270 0.194 30.984 1.00 36.72 20 THR L C 1
ATOM 2846 O O . THR C 3 20 ? -51.136 -0.680 30.872 1.00 36.12 20 THR L O 1
ATOM 2850 N N . ILE C 3 21 ? -49.052 0.084 30.470 1.00 34.72 21 ILE L N 1
ATOM 2851 C CA . ILE C 3 21 ? -48.556 -1.162 29.907 1.00 33.63 21 ILE L CA 1
ATOM 2852 C C . ILE C 3 21 ? -47.324 -1.578 30.700 1.00 34.14 21 ILE L C 1
ATOM 2853 O O . ILE C 3 21 ? -46.612 -0.742 31.268 1.00 30.85 21 ILE L O 1
ATOM 2858 N N . THR C 3 22 ? -47.101 -2.883 30.780 1.00 33.04 22 THR L N 1
ATOM 2859 C CA . THR C 3 22 ? -46.069 -3.420 31.655 1.00 34.10 22 THR L CA 1
ATOM 2860 C C . THR C 3 22 ? -45.032 -4.186 30.852 1.00 35.05 22 THR L C 1
ATOM 2861 O O . THR C 3 22 ? -45.289 -4.658 29.739 1.00 35.25 22 THR L O 1
ATOM 2865 N N . CYS C 3 23 ? -43.851 -4.305 31.450 1.00 36.99 23 CYS L N 1
ATOM 2866 C CA . CYS C 3 23 ? -42.738 -5.062 30.896 1.00 41.28 23 CYS L CA 1
ATOM 2867 C C . CYS C 3 23 ? -42.037 -5.750 32.062 1.00 40.95 23 CYS L C 1
ATOM 2868 O O . CYS C 3 23 ? -41.734 -5.108 33.073 1.00 39.66 23 CYS L O 1
ATOM 2871 N N . LYS C 3 24 ? -41.843 -7.060 31.961 1.00 35.54 24 LYS L N 1
ATOM 2872 C CA . LYS C 3 24 ? -41.133 -7.803 32.992 1.00 33.62 24 LYS L CA 1
ATOM 2873 C C . LYS C 3 24 ? -39.921 -8.503 32.386 1.00 39.14 24 LYS L C 1
ATOM 2874 O O . LYS C 3 24 ? -40.025 -9.139 31.328 1.00 37.65 24 LYS L O 1
ATOM 2880 N N . ALA C 3 25 ? -38.775 -8.362 33.045 1.00 33.25 25 ALA L N 1
ATOM 2881 C CA . ALA C 3 25 ? -37.528 -8.987 32.629 1.00 40.09 25 ALA L CA 1
ATOM 2882 C C . ALA C 3 25 ? -37.300 -10.280 33.409 1.00 40.32 25 ALA L C 1
ATOM 2883 O O . ALA C 3 25 ? -37.732 -10.418 34.556 1.00 40.45 25 ALA L O 1
ATOM 2885 N N . SER C 3 26 ? -36.616 -11.234 32.774 1.00 38.28 26 SER L N 1
ATOM 2886 C CA . SER C 3 26 ? -36.303 -12.488 33.450 1.00 40.36 26 SER L CA 1
ATOM 2887 C C . SER C 3 26 ? -35.151 -12.357 34.438 1.00 43.70 26 SER L C 1
ATOM 2888 O O . SER C 3 26 ? -34.907 -13.299 35.196 1.00 44.92 26 SER L O 1
ATOM 2891 N N . GLN C 3 27 ? -34.445 -11.225 34.446 1.00 46.21 27 GLN L N 1
ATOM 2892 C CA . GLN C 3 27 ? -33.416 -10.910 35.432 1.00 42.21 27 GLN L CA 1
ATOM 2893 C C . GLN C 3 27 ? -33.608 -9.476 35.910 1.00 41.76 27 GLN L C 1
ATOM 2894 O O . GLN C 3 27 ? -34.355 -8.693 35.315 1.00 39.97 27 GLN L O 1
ATOM 2900 N N . ASP C 3 28 ? -32.899 -9.125 36.982 1.00 45.31 28 ASP L N 1
ATOM 2901 C CA . ASP C 3 28 ? -32.778 -7.732 37.400 1.00 45.02 28 ASP L CA 1
ATOM 2902 C C . ASP C 3 28 ? -31.966 -6.969 36.356 1.00 44.79 28 ASP L C 1
ATOM 2903 O O . ASP C 3 28 ? -30.816 -7.323 36.082 1.00 45.58 28 ASP L O 1
ATOM 2908 N N . ILE C 3 29 ? -32.553 -5.929 35.762 1.00 36.83 29 ILE L N 1
ATOM 2909 C CA . ILE C 3 29 ? -31.862 -5.155 34.735 1.00 32.22 29 ILE L CA 1
ATOM 2910 C C . ILE C 3 29 ? -31.456 -3.775 35.237 1.00 37.27 29 ILE L C 1
ATOM 2911 O O . ILE C 3 29 ? -31.083 -2.908 34.432 1.00 36.37 29 ILE L O 1
ATOM 2916 N N . ASN C 3 30 ? -31.522 -3.548 36.553 1.00 35.98 30 ASN L N 1
ATOM 2917 C CA . ASN C 3 30 ? -30.899 -2.386 37.193 1.00 36.28 30 ASN L CA 1
ATOM 2918 C C . ASN C 3 30 ? -31.459 -1.076 36.666 1.00 35.00 30 ASN L C 1
ATOM 2919 O O . ASN C 3 30 ? -30.733 -0.086 36.554 1.00 32.16 30 ASN L O 1
ATOM 2924 N N . SER C 3 31 ? -32.749 -1.084 36.327 1.00 34.90 31 SER L N 1
ATOM 2925 C CA . SER C 3 31 ? -33.488 0.081 35.842 1.00 36.90 31 SER L CA 1
ATOM 2926 C C . SER C 3 31 ? -33.011 0.576 34.477 1.00 31.57 31 SER L C 1
ATOM 2927 O O . SER C 3 31 ? -33.395 1.675 34.060 1.00 34.57 31 SER L O 1
ATOM 2930 N N . TYR C 3 32 ? -32.216 -0.215 33.744 1.00 26.40 32 TYR L N 1
ATOM 2931 C CA . TYR C 3 32 ? -31.833 0.140 32.368 1.00 27.83 32 TYR L CA 1
ATOM 2932 C C . TYR C 3 32 ? -32.886 -0.412 31.403 1.00 31.42 32 TYR L C 1
ATOM 2933 O O . TYR C 3 32 ? -32.689 -1.382 30.662 1.00 29.68 32 TYR L O 1
ATOM 2942 N N . LEU C 3 33 ? -34.038 0.242 31.449 1.00 26.47 33 LEU L N 1
ATOM 2943 C CA . LEU C 3 33 ? -35.210 -0.102 30.661 1.00 29.04 33 LEU L CA 1
ATOM 2944 C C . LEU C 3 33 ? -35.604 1.142 29.886 1.00 30.10 33 LEU L C 1
ATOM 2945 O O . LEU C 3 33 ? -35.755 2.219 30.474 1.00 31.08 33 LEU L O 1
ATOM 2950 N N . SER C 3 34 ? -35.752 1.004 28.573 1.00 27.18 34 SER L N 1
ATOM 2951 C CA . SER C 3 34 ? -36.173 2.116 27.745 1.00 27.58 34 SER L CA 1
ATOM 2952 C C . SER C 3 34 ? -37.463 1.753 27.010 1.00 33.68 34 SER L C 1
ATOM 2953 O O . SER C 3 34 ? -37.712 0.580 26.700 1.00 32.59 34 SER L O 1
ATOM 2956 N N . TRP C 3 35 ? -38.295 2.768 26.749 1.00 31.65 35 TRP L N 1
ATOM 2957 C CA . TRP C 3 35 ? -39.559 2.599 26.039 1.00 36.93 35 TRP L CA 1
ATOM 2958 C C . TRP C 3 35 ? -39.555 3.385 24.732 1.00 32.50 35 TRP L C 1
ATOM 2959 O O . TRP C 3 35 ? -39.112 4.539 24.687 1.00 28.15 35 TRP L O 1
ATOM 2970 N N . PHE C 3 36 ? -40.084 2.764 23.678 1.00 28.15 36 PHE L N 1
ATOM 2971 C CA . PHE C 3 36 ? -40.170 3.372 22.358 1.00 24.24 36 PHE L CA 1
ATOM 2972 C C . PHE C 3 36 ? -41.593 3.280 21.838 1.00 26.75 36 PHE L C 1
ATOM 2973 O O . PHE C 3 36 ? -42.303 2.312 22.100 1.00 24.01 36 PHE L O 1
ATOM 2981 N N . GLN C 3 37 ? -41.980 4.277 21.052 1.00 30.10 37 GLN L N 1
ATOM 2982 C CA . GLN C 3 37 ? -43.227 4.266 20.311 1.00 32.00 37 GLN L CA 1
ATOM 2983 C C . GLN C 3 37 ? -42.926 4.127 18.824 1.00 28.98 37 GLN L C 1
ATOM 2984 O O . GLN C 3 37 ? -41.995 4.753 18.306 1.00 26.49 37 GLN L O 1
ATOM 2990 N N . GLN C 3 38 ? -43.693 3.289 18.134 1.00 22.16 38 GLN L N 1
ATOM 2991 C CA . GLN C 3 38 ? -43.518 3.157 16.693 1.00 24.41 38 GLN L CA 1
ATOM 2992 C C . GLN C 3 38 ? -44.874 3.105 16.008 1.00 25.69 38 GLN L C 1
ATOM 2993 O O . GLN C 3 38 ? -45.772 2.377 16.442 1.00 27.38 38 GLN L O 1
ATOM 2999 N N . LYS C 3 39 ? -45.015 3.880 14.954 1.00 30.54 39 LYS L N 1
ATOM 3000 C CA . LYS C 3 39 ? -46.171 3.870 14.079 1.00 34.23 39 LYS L CA 1
ATOM 3001 C C . LYS C 3 39 ? -45.791 3.249 12.736 1.00 35.04 39 LYS L C 1
ATOM 3002 O O . LYS C 3 39 ? -44.618 3.292 12.344 1.00 26.16 39 LYS L O 1
ATOM 3008 N N . PRO C 3 40 ? -46.749 2.643 12.028 1.00 35.02 40 PRO L N 1
ATOM 3009 C CA . PRO C 3 40 ? -46.433 1.975 10.756 1.00 32.88 40 PRO L CA 1
ATOM 3010 C C . PRO C 3 40 ? -45.684 2.890 9.803 1.00 29.98 40 PRO L C 1
ATOM 3011 O O . PRO C 3 40 ? -46.019 4.069 9.643 1.00 32.03 40 PRO L O 1
ATOM 3015 N N . GLY C 3 41 ? -44.652 2.339 9.173 1.00 34.29 41 GLY L N 1
ATOM 3016 C CA . GLY C 3 41 ? -43.875 3.077 8.205 1.00 33.80 41 GLY L CA 1
ATOM 3017 C C . GLY C 3 41 ? -42.895 4.083 8.772 1.00 36.09 41 GLY L C 1
ATOM 3018 O O . GLY C 3 41 ? -42.167 4.710 7.994 1.00 39.51 41 GLY L O 1
ATOM 3019 N N . LYS C 3 42 ? -42.846 4.276 10.088 1.00 31.90 42 LYS L N 1
ATOM 3020 C CA . LYS C 3 42 ? -41.877 5.198 10.661 1.00 32.15 42 LYS L CA 1
ATOM 3021 C C . LYS C 3 42 ? -40.934 4.452 11.600 1.00 34.16 42 LYS L C 1
ATOM 3022 O O . LYS C 3 42 ? -41.225 3.343 12.063 1.00 27.79 42 LYS L O 1
ATOM 3028 N N . SER C 3 43 ? -39.775 5.062 11.849 1.00 30.29 43 SER L N 1
ATOM 3029 C CA . SER C 3 43 ? -38.787 4.459 12.722 1.00 34.91 43 SER L CA 1
ATOM 3030 C C . SER C 3 43 ? -39.228 4.596 14.175 1.00 34.82 43 SER L C 1
ATOM 3031 O O . SER C 3 43 ? -40.047 5.447 14.500 1.00 31.83 43 SER L O 1
ATOM 3034 N N . PRO C 3 44 ? -38.701 3.775 15.079 1.00 33.87 44 PRO L N 1
ATOM 3035 C CA . PRO C 3 44 ? -39.065 3.941 16.489 1.00 31.02 44 PRO L CA 1
ATOM 3036 C C . PRO C 3 44 ? -38.666 5.321 16.996 1.00 29.42 44 PRO L C 1
ATOM 3037 O O . PRO C 3 44 ? -37.827 6.010 16.415 1.00 26.48 44 PRO L O 1
ATOM 3041 N N . LYS C 3 45 ? -39.305 5.726 18.091 1.00 24.56 45 LYS L N 1
ATOM 3042 C CA . LYS C 3 45 ? -39.062 7.012 18.727 1.00 23.83 45 LYS L CA 1
ATOM 3043 C C . LYS C 3 45 ? -38.875 6.762 20.217 1.00 28.76 45 LYS L C 1
ATOM 3044 O O . LYS C 3 45 ? -39.755 6.182 20.867 1.00 28.67 45 LYS L O 1
ATOM 3050 N N . THR C 3 46 ? -37.716 7.151 20.747 1.00 27.56 46 THR L N 1
ATOM 3051 C CA . THR C 3 46 ? -37.434 6.910 22.157 1.00 29.17 46 THR L CA 1
ATOM 3052 C C . THR C 3 46 ? -38.265 7.835 23.034 1.00 30.52 46 THR L C 1
ATOM 3053 O O . THR C 3 46 ? -38.216 9.057 22.878 1.00 28.94 46 THR L O 1
ATOM 3057 N N . LEU C 3 47 ? -39.007 7.254 23.976 1.00 27.37 47 LEU L N 1
ATOM 3058 C CA . LEU C 3 47 ? -39.857 8.025 24.879 1.00 28.40 47 LEU L CA 1
ATOM 3059 C C . LEU C 3 47 ? -39.266 8.158 26.276 1.00 30.39 47 LEU L C 1
ATOM 3060 O O . LEU C 3 47 ? -39.225 9.263 26.824 1.00 32.76 47 LEU L O 1
ATOM 3065 N N . ILE C 3 48 ? -38.820 7.046 26.862 1.00 30.24 48 ILE L N 1
ATOM 3066 C CA . ILE C 3 48 ? -38.378 6.974 28.253 1.00 28.53 48 ILE L CA 1
ATOM 3067 C C . ILE C 3 48 ? -37.114 6.123 28.308 1.00 32.11 48 ILE L C 1
ATOM 3068 O O . ILE C 3 48 ? -36.994 5.131 27.581 1.00 28.56 48 ILE L O 1
ATOM 3073 N N . TYR C 3 49 ? -36.163 6.516 29.156 1.00 32.94 49 TYR L N 1
ATOM 3074 C CA . TYR C 3 49 ? -34.946 5.743 29.369 1.00 32.91 49 TYR L CA 1
ATOM 3075 C C . TYR C 3 49 ? -34.645 5.692 30.861 1.00 29.62 49 TYR L C 1
ATOM 3076 O O . TYR C 3 49 ? -35.168 6.488 31.644 1.00 30.90 49 TYR L O 1
ATOM 3085 N N . ARG C 3 50 ? -33.780 4.744 31.250 1.00 29.16 50 ARG L N 1
ATOM 3086 C CA . ARG C 3 50 ? -33.437 4.538 32.662 1.00 30.94 50 ARG L CA 1
ATOM 3087 C C . ARG C 3 50 ? -34.703 4.383 33.508 1.00 29.10 50 ARG L C 1
ATOM 3088 O O . ARG C 3 50 ? -34.773 4.839 34.652 1.00 32.24 50 ARG L O 1
ATOM 3096 N N . ALA C 3 51 ? -35.727 3.805 32.884 1.00 29.97 51 ALA L N 1
ATOM 3097 C CA . ALA C 3 51 ? -37.009 3.373 33.428 1.00 33.86 51 ALA L CA 1
ATOM 3098 C C . ALA C 3 51 ? -37.975 4.491 33.802 1.00 37.80 51 ALA L C 1
ATOM 3099 O O . ALA C 3 51 ? -39.189 4.296 33.681 1.00 34.86 51 ALA L O 1
ATOM 3101 N N . ASN C 3 52 ? -37.483 5.701 34.090 1.00 33.70 52 ASN L N 1
ATOM 3102 C CA . ASN C 3 52 ? -38.402 6.741 34.538 1.00 33.46 52 ASN L CA 1
ATOM 3103 C C . ASN C 3 52 ? -38.045 8.124 34.010 1.00 34.11 52 ASN L C 1
ATOM 3104 O O . ASN C 3 52 ? -38.668 9.106 34.431 1.00 38.12 52 ASN L O 1
ATOM 3109 N N . ARG C 3 53 ? -37.089 8.228 33.092 1.00 30.37 53 ARG L N 1
ATOM 3110 C CA . ARG C 3 53 ? -36.607 9.507 32.593 1.00 36.67 53 ARG L CA 1
ATOM 3111 C C . ARG C 3 53 ? -37.228 9.780 31.234 1.00 36.82 53 ARG L C 1
ATOM 3112 O O . ARG C 3 53 ? -37.088 8.973 30.308 1.00 36.35 53 ARG L O 1
ATOM 3120 N N . LEU C 3 54 ? -37.890 10.922 31.114 1.00 33.47 54 LEU L N 1
ATOM 3121 C CA . LEU C 3 54 ? -38.517 11.302 29.859 1.00 33.96 54 LEU L CA 1
ATOM 3122 C C . LEU C 3 54 ? -37.498 11.953 28.933 1.00 34.15 54 LEU L C 1
ATOM 3123 O O . LEU C 3 54 ? -36.755 12.853 29.342 1.00 38.78 54 LEU L O 1
ATOM 3128 N N . VAL C 3 55 ? -37.450 11.477 27.687 1.00 33.00 55 VAL L N 1
ATOM 3129 C CA . VAL C 3 55 ? -36.700 12.182 26.658 1.00 31.66 55 VAL L CA 1
ATOM 3130 C C . VAL C 3 55 ? -37.286 13.580 26.494 1.00 43.73 55 VAL L C 1
ATOM 3131 O O . VAL C 3 55 ? -38.511 13.770 26.530 1.00 39.21 55 VAL L O 1
ATOM 3135 N N . ASP C 3 56 ? -36.414 14.578 26.346 1.00 42.87 56 ASP L N 1
ATOM 3136 C CA . ASP C 3 56 ? -36.897 15.949 26.239 1.00 51.06 56 ASP L CA 1
ATOM 3137 C C . ASP C 3 56 ? -37.782 16.111 25.011 1.00 48.45 56 ASP L C 1
ATOM 3138 O O . ASP C 3 56 ? -37.483 15.594 23.932 1.00 45.76 56 ASP L O 1
ATOM 3143 N N . GLY C 3 57 ? -38.882 16.837 25.181 1.00 47.35 57 GLY L N 1
ATOM 3144 C CA . GLY C 3 57 ? -39.884 16.953 24.150 1.00 47.11 57 GLY L CA 1
ATOM 3145 C C . GLY C 3 57 ? -41.007 15.941 24.238 1.00 47.49 57 GLY L C 1
ATOM 3146 O O . GLY C 3 57 ? -42.053 16.144 23.611 1.00 50.63 57 GLY L O 1
ATOM 3147 N N . VAL C 3 58 ? -40.823 14.861 24.987 1.00 46.22 58 VAL L N 1
ATOM 3148 C CA . VAL C 3 58 ? -41.913 13.895 25.182 1.00 42.80 58 VAL L CA 1
ATOM 3149 C C . VAL C 3 58 ? -42.959 14.509 26.109 1.00 40.62 58 VAL L C 1
ATOM 3150 O O . VAL C 3 58 ? -42.594 15.069 27.162 1.00 37.62 58 VAL L O 1
ATOM 3154 N N . PRO C 3 59 ? -44.252 14.438 25.769 1.00 33.36 59 PRO L N 1
ATOM 3155 C CA . PRO C 3 59 ? -45.274 15.098 26.595 1.00 35.03 59 PRO L CA 1
ATOM 3156 C C . PRO C 3 59 ? -45.328 14.526 28.004 1.00 38.58 59 PRO L C 1
ATOM 3157 O O . PRO C 3 59 ? -45.086 13.339 28.231 1.00 38.97 59 PRO L O 1
ATOM 3161 N N . SER C 3 60 ? -45.675 15.396 28.953 1.00 40.21 60 SER L N 1
ATOM 3162 C CA . SER C 3 60 ? -45.647 15.043 30.367 1.00 42.39 60 SER L CA 1
ATOM 3163 C C . SER C 3 60 ? -46.704 14.013 30.748 1.00 40.41 60 SER L C 1
ATOM 3164 O O . SER C 3 60 ? -46.612 13.433 31.835 1.00 42.82 60 SER L O 1
ATOM 3167 N N . ARG C 3 61 ? -47.705 13.770 29.898 1.00 42.52 61 ARG L N 1
ATOM 3168 C CA . ARG C 3 61 ? -48.657 12.708 30.210 1.00 43.14 61 ARG L CA 1
ATOM 3169 C C . ARG C 3 61 ? -47.998 11.328 30.201 1.00 38.18 61 ARG L C 1
ATOM 3170 O O . ARG C 3 61 ? -48.527 10.398 30.819 1.00 34.59 61 ARG L O 1
ATOM 3178 N N . PHE C 3 62 ? -46.852 11.182 29.538 1.00 32.54 62 PHE L N 1
ATOM 3179 C CA . PHE C 3 62 ? -46.083 9.947 29.605 1.00 38.21 62 PHE L CA 1
ATOM 3180 C C . PHE C 3 62 ? -45.260 9.895 30.884 1.00 39.65 62 PHE L C 1
ATOM 3181 O O . PHE C 3 62 ? -44.652 10.890 31.291 1.00 40.78 62 PHE L O 1
ATOM 3189 N N . SER C 3 63 ? -45.251 8.728 31.524 1.00 38.62 63 SER L N 1
ATOM 3190 C CA . SER C 3 63 ? -44.366 8.476 32.653 1.00 37.01 63 SER L CA 1
ATOM 3191 C C . SER C 3 63 ? -43.976 7.006 32.651 1.00 42.09 63 SER L C 1
ATOM 3192 O O . SER C 3 63 ? -44.639 6.166 32.034 1.00 36.88 63 SER L O 1
ATOM 3195 N N . GLY C 3 64 ? -42.867 6.716 33.320 1.00 35.99 64 GLY L N 1
ATOM 3196 C CA . GLY C 3 64 ? -42.404 5.351 33.474 1.00 40.12 64 GLY L CA 1
ATOM 3197 C C . GLY C 3 64 ? -41.976 5.085 34.902 1.00 39.06 64 GLY L C 1
ATOM 3198 O O . GLY C 3 64 ? -41.584 5.991 35.634 1.00 38.13 64 GLY L O 1
ATOM 3199 N N . SER C 3 65 ? -42.063 3.817 35.294 1.00 39.83 65 SER L N 1
ATOM 3200 C CA . SER C 3 65 ? -41.724 3.421 36.654 1.00 44.18 65 SER L CA 1
ATOM 3201 C C . SER C 3 65 ? -41.213 1.988 36.649 1.00 44.68 65 SER L C 1
ATOM 3202 O O . SER C 3 65 ? -41.397 1.239 35.681 1.00 38.92 65 SER L O 1
ATOM 3205 N N . GLY C 3 66 ? -40.558 1.616 37.741 1.00 42.64 66 GLY L N 1
ATOM 3206 C CA . GLY C 3 66 ? -40.172 0.241 37.972 1.00 40.34 66 GLY L CA 1
ATOM 3207 C C . GLY C 3 66 ? -38.737 0.112 38.437 1.00 38.50 66 GLY L C 1
ATOM 3208 O O . GLY C 3 66 ? -37.947 1.054 38.413 1.00 37.24 66 GLY L O 1
ATOM 3209 N N . SER C 3 67 ? -38.416 -1.104 38.860 1.00 37.85 67 SER L N 1
ATOM 3210 C CA . SER C 3 67 ? -37.089 -1.472 39.331 1.00 42.25 67 SER L CA 1
ATOM 3211 C C . SER C 3 67 ? -37.003 -2.990 39.279 1.00 42.79 67 SER L C 1
ATOM 3212 O O . SER C 3 67 ? -38.004 -3.678 39.047 1.00 37.78 67 SER L O 1
ATOM 3215 N N . GLY C 3 68 ? -35.792 -3.506 39.484 1.00 39.53 68 GLY L N 1
ATOM 3216 C CA . GLY C 3 68 ? -35.574 -4.937 39.415 1.00 41.36 68 GLY L CA 1
ATOM 3217 C C . GLY C 3 68 ? -36.001 -5.524 38.082 1.00 43.40 68 GLY L C 1
ATOM 3218 O O . GLY C 3 68 ? -35.355 -5.301 37.051 1.00 38.77 68 GLY L O 1
ATOM 3219 N N . GLN C 3 69 ? -37.111 -6.270 38.103 1.00 42.95 69 GLN L N 1
ATOM 3220 C CA . GLN C 3 69 ? -37.640 -6.951 36.932 1.00 39.08 69 GLN L CA 1
ATOM 3221 C C . GLN C 3 69 ? -38.927 -6.351 36.384 1.00 36.40 69 GLN L C 1
ATOM 3222 O O . GLN C 3 69 ? -39.297 -6.682 35.253 1.00 40.46 69 GLN L O 1
ATOM 3228 N N . ASP C 3 70 ? -39.623 -5.504 37.147 1.00 40.33 70 ASP L N 1
ATOM 3229 C CA . ASP C 3 70 ? -40.978 -5.051 36.815 1.00 40.93 70 ASP L CA 1
ATOM 3230 C C . ASP C 3 70 ? -40.965 -3.578 36.421 1.00 36.34 70 ASP L C 1
ATOM 3231 O O . ASP C 3 70 ? -40.505 -2.726 37.192 1.00 35.93 70 ASP L O 1
ATOM 3236 N N . TYR C 3 71 ? -41.480 -3.284 35.231 1.00 30.93 71 TYR L N 1
ATOM 3237 C CA . TYR C 3 71 ? -41.480 -1.932 34.696 1.00 31.91 71 TYR L CA 1
ATOM 3238 C C . TYR C 3 71 ? -42.824 -1.647 34.049 1.00 38.23 71 TYR L C 1
ATOM 3239 O O . TYR C 3 71 ? -43.516 -2.554 33.573 1.00 32.64 71 TYR L O 1
ATOM 3248 N N . SER C 3 72 ? -43.189 -0.372 34.049 1.00 35.10 72 SER L N 1
ATOM 3249 C CA . SER C 3 72 ? -44.426 0.059 33.430 1.00 34.20 72 SER L CA 1
ATOM 3250 C C . SER C 3 72 ? -44.211 1.408 32.758 1.00 33.77 72 SER L C 1
ATOM 3251 O O . SER C 3 72 ? -43.267 2.145 33.062 1.00 27.89 72 SER L O 1
ATOM 3254 N N . LEU C 3 73 ? -45.095 1.694 31.809 1.00 25.79 73 LEU L N 1
ATOM 3255 C CA . LEU C 3 73 ? -45.240 2.995 31.178 1.00 29.74 73 LEU L CA 1
ATOM 3256 C C . LEU C 3 73 ? -46.702 3.387 31.301 1.00 33.23 73 LEU L C 1
ATOM 3257 O O . LEU C 3 73 ? -47.591 2.570 31.037 1.00 33.41 73 LEU L O 1
ATOM 3262 N N . THR C 3 74 ? -46.953 4.636 31.674 1.00 32.75 74 THR L N 1
ATOM 3263 C CA . THR C 3 74 ? -48.312 5.108 31.880 1.00 30.21 74 THR L CA 1
ATOM 3264 C C . THR C 3 74 ? -48.551 6.375 31.072 1.00 34.78 74 THR L C 1
ATOM 3265 O O . THR C 3 74 ? -47.697 7.267 31.034 1.00 34.50 74 THR L O 1
ATOM 3269 N N . ILE C 3 75 ? -49.692 6.430 30.392 1.00 32.50 75 ILE L N 1
ATOM 3270 C CA . ILE C 3 75 ? -50.181 7.651 29.763 1.00 32.94 75 ILE L CA 1
ATOM 3271 C C . ILE C 3 75 ? -51.360 8.140 30.590 1.00 34.97 75 ILE L C 1
ATOM 3272 O O . ILE C 3 75 ? -52.374 7.441 30.715 1.00 36.85 75 ILE L O 1
ATOM 3277 N N . SER C 3 76 ? -51.219 9.326 31.186 1.00 37.90 76 SER L N 1
ATOM 3278 C CA . SER C 3 76 ? -52.198 9.768 32.174 1.00 41.20 76 SER L CA 1
ATOM 3279 C C . SER C 3 76 ? -53.520 10.194 31.543 1.00 44.56 76 SER L C 1
ATOM 3280 O O . SER C 3 76 ? -54.548 10.169 32.231 1.00 45.18 76 SER L O 1
ATOM 3283 N N . SER C 3 77 ? -53.517 10.593 30.268 1.00 39.39 77 SER L N 1
ATOM 3284 C CA . SER C 3 77 ? -54.757 10.879 29.541 1.00 41.23 77 SER L CA 1
ATOM 3285 C C . SER C 3 77 ? -54.471 10.707 28.059 1.00 40.56 77 SER L C 1
ATOM 3286 O O . SER C 3 77 ? -53.765 11.528 27.466 1.00 41.82 77 SER L O 1
ATOM 3289 N N . LEU C 3 78 ? -55.043 9.664 27.470 1.00 30.96 78 LEU L N 1
ATOM 3290 C CA . LEU C 3 78 ? -54.653 9.247 26.133 1.00 37.94 78 LEU L CA 1
ATOM 3291 C C . LEU C 3 78 ? -55.035 10.297 25.096 1.00 42.92 78 LEU L C 1
ATOM 3292 O O . LEU C 3 78 ? -56.142 10.840 25.127 1.00 42.83 78 LEU L O 1
ATOM 3297 N N . GLU C 3 79 ? -54.118 10.589 24.184 1.00 36.48 79 GLU L N 1
ATOM 3298 C CA . GLU C 3 79 ? -54.411 11.414 23.023 1.00 38.73 79 GLU L CA 1
ATOM 3299 C C . GLU C 3 79 ? -54.366 10.549 21.771 1.00 39.48 79 GLU L C 1
ATOM 3300 O O . GLU C 3 79 ? -53.780 9.461 21.759 1.00 35.43 79 GLU L O 1
ATOM 3306 N N . TYR C 3 80 ? -54.998 11.050 20.707 1.00 35.55 80 TYR L N 1
ATOM 3307 C CA . TYR C 3 80 ? -55.019 10.309 19.449 1.00 32.33 80 TYR L CA 1
ATOM 3308 C C . TYR C 3 80 ? -53.614 10.071 18.904 1.00 33.75 80 TYR L C 1
ATOM 3309 O O . TYR C 3 80 ? -53.354 9.023 18.303 1.00 30.71 80 TYR L O 1
ATOM 3318 N N . GLU C 3 81 ? -52.693 11.015 19.104 1.00 28.57 81 GLU L N 1
ATOM 3319 C CA . GLU C 3 81 ? -51.339 10.820 18.593 1.00 29.66 81 GLU L CA 1
ATOM 3320 C C . GLU C 3 81 ? -50.597 9.694 19.306 1.00 33.77 81 GLU L C 1
ATOM 3321 O O . GLU C 3 81 ? -49.558 9.248 18.811 1.00 36.57 81 GLU L O 1
ATOM 3327 N N . ASP C 3 82 ? -51.107 9.219 20.438 1.00 37.69 82 ASP L N 1
ATOM 3328 C CA . ASP C 3 82 ? -50.438 8.196 21.228 1.00 38.21 82 ASP L CA 1
ATOM 3329 C C . ASP C 3 82 ? -50.636 6.782 20.687 1.00 39.38 82 ASP L C 1
ATOM 3330 O O . ASP C 3 82 ? -50.063 5.841 21.249 1.00 35.31 82 ASP L O 1
ATOM 3335 N N . MET C 3 83 ? -51.418 6.598 19.625 1.00 39.42 83 MET L N 1
ATOM 3336 C CA . MET C 3 83 ? -51.546 5.272 19.034 1.00 32.72 83 MET L CA 1
ATOM 3337 C C . MET C 3 83 ? -50.204 4.799 18.478 1.00 28.59 83 MET L C 1
ATOM 3338 O O . MET C 3 83 ? -49.311 5.595 18.170 1.00 29.29 83 MET L O 1
ATOM 3343 N N . GLY C 3 84 ? -50.060 3.485 18.363 1.00 30.03 84 GLY L N 1
ATOM 3344 C CA . GLY C 3 84 ? -48.850 2.890 17.837 1.00 29.17 84 GLY L CA 1
ATOM 3345 C C . GLY C 3 84 ? -48.507 1.612 18.577 1.00 32.56 84 GLY L C 1
ATOM 3346 O O . GLY C 3 84 ? -49.299 1.093 19.365 1.00 29.87 84 GLY L O 1
ATOM 3347 N N . ILE C 3 85 ? -47.309 1.090 18.297 1.00 27.01 85 ILE L N 1
ATOM 3348 C CA . ILE C 3 85 ? -46.746 -0.046 19.021 1.00 29.03 85 ILE L CA 1
ATOM 3349 C C . ILE C 3 85 ? -45.687 0.478 19.986 1.00 26.58 85 ILE L C 1
ATOM 3350 O O . ILE C 3 85 ? -44.838 1.299 19.610 1.00 25.19 85 ILE L O 1
ATOM 3355 N N . TYR C 3 86 ? -45.737 0.009 21.225 1.00 24.07 86 TYR L N 1
ATOM 3356 C CA . TYR C 3 86 ? -44.779 0.383 22.254 1.00 29.12 86 TYR L CA 1
ATOM 3357 C C . TYR C 3 86 ? -43.895 -0.821 22.551 1.00 30.03 86 TYR L C 1
ATOM 3358 O O . TYR C 3 86 ? -44.398 -1.941 22.703 1.00 31.05 86 TYR L O 1
ATOM 3367 N N . TYR C 3 87 ? -42.584 -0.593 22.597 1.00 23.52 87 TYR L N 1
ATOM 3368 C CA . TYR C 3 87 ? -41.592 -1.624 22.870 1.00 23.61 87 TYR L CA 1
ATOM 3369 C C . TYR C 3 87 ? -40.795 -1.235 24.105 1.00 31.75 87 TYR L C 1
ATOM 3370 O O . TYR C 3 87 ? -40.420 -0.069 24.262 1.00 25.08 87 TYR L O 1
ATOM 3379 N N . CYS C 3 88 ? -40.527 -2.197 24.980 1.00 27.52 88 CYS L N 1
ATOM 3380 C CA . CYS C 3 88 ? -39.519 -1.986 26.011 1.00 34.05 88 CYS L CA 1
ATOM 3381 C C . CYS C 3 88 ? -38.201 -2.615 25.580 1.00 33.72 88 CYS L C 1
ATOM 3382 O O . CYS C 3 88 ? -38.162 -3.486 24.711 1.00 25.48 88 CYS L O 1
ATOM 3385 N N . LEU C 3 89 ? -37.119 -2.166 26.211 1.00 35.06 89 LEU L N 1
ATOM 3386 C CA . LEU C 3 89 ? -35.780 -2.631 25.865 1.00 32.03 89 LEU L CA 1
ATOM 3387 C C . LEU C 3 89 ? -34.918 -2.585 27.116 1.00 32.69 89 LEU L C 1
ATOM 3388 O O . LEU C 3 89 ? -34.826 -1.532 27.752 1.00 32.86 89 LEU L O 1
ATOM 3393 N N . GLN C 3 90 ? -34.304 -3.709 27.483 1.00 25.96 90 GLN L N 1
ATOM 3394 C CA . GLN C 3 90 ? -33.263 -3.695 28.501 1.00 28.90 90 GLN L CA 1
ATOM 3395 C C . GLN C 3 90 ? -31.931 -3.497 27.801 1.00 26.18 90 GLN L C 1
ATOM 3396 O O . GLN C 3 90 ? -31.655 -4.129 26.776 1.00 27.09 90 GLN L O 1
ATOM 3402 N N . TYR C 3 91 ? -31.130 -2.588 28.330 1.00 29.84 91 TYR L N 1
ATOM 3403 C CA . TYR C 3 91 ? -29.788 -2.355 27.829 1.00 27.59 91 TYR L CA 1
ATOM 3404 C C . TYR C 3 91 ? -28.805 -2.440 28.990 1.00 36.29 91 TYR L C 1
ATOM 3405 O O . TYR C 3 91 ? -27.811 -1.708 29.060 1.00 26.29 91 TYR L O 1
ATOM 3414 N N . ASP C 3 92 ? -29.102 -3.348 29.928 1.00 41.79 92 ASP L N 1
ATOM 3415 C CA . ASP C 3 92 ? -28.265 -3.586 31.103 1.00 38.34 92 ASP L CA 1
ATOM 3416 C C . ASP C 3 92 ? -27.054 -4.456 30.769 1.00 33.92 92 ASP L C 1
ATOM 3417 O O . ASP C 3 92 ? -25.947 -4.213 31.275 1.00 31.47 92 ASP L O 1
ATOM 3422 N N . GLU C 3 93 ? -27.240 -5.472 29.929 1.00 33.41 93 GLU L N 1
ATOM 3423 C CA . GLU C 3 93 ? -26.127 -6.298 29.485 1.00 43.46 93 GLU L CA 1
ATOM 3424 C C . GLU C 3 93 ? -26.399 -6.807 28.077 1.00 42.69 93 GLU L C 1
ATOM 3425 O O . GLU C 3 93 ? -27.533 -6.776 27.589 1.00 32.58 93 GLU L O 1
ATOM 3431 N N . PHE C 3 94 ? -25.328 -7.272 27.425 1.00 35.24 94 PHE L N 1
ATOM 3432 C CA . PHE C 3 94 ? -25.404 -7.838 26.087 1.00 38.55 94 PHE L CA 1
ATOM 3433 C C . PHE C 3 94 ? -25.926 -9.275 26.150 1.00 38.68 94 PHE L C 1
ATOM 3434 O O . PHE C 3 94 ? -25.606 -10.015 27.085 1.00 31.68 94 PHE L O 1
ATOM 3442 N N . PRO C 3 95 ? -26.742 -9.699 25.173 1.00 36.85 95 PRO L N 1
ATOM 3443 C CA . PRO C 3 95 ? -27.267 -8.830 24.114 1.00 33.00 95 PRO L CA 1
ATOM 3444 C C . PRO C 3 95 ? -28.464 -8.016 24.597 1.00 25.60 95 PRO L C 1
ATOM 3445 O O . PRO C 3 95 ? -29.227 -8.514 25.432 1.00 32.35 95 PRO L O 1
ATOM 3449 N N . TYR C 3 96 ? -28.609 -6.777 24.131 1.00 23.41 96 TYR L N 1
ATOM 3450 C CA . TYR C 3 96 ? -29.845 -6.055 24.399 1.00 28.78 96 TYR L CA 1
ATOM 3451 C C . TYR C 3 96 ? -31.015 -6.899 23.921 1.00 25.76 96 TYR L C 1
ATOM 3452 O O . TYR C 3 96 ? -30.919 -7.582 22.897 1.00 28.58 96 TYR L O 1
ATOM 3461 N N . THR C 3 97 ? -32.117 -6.862 24.669 1.00 25.75 97 THR L N 1
ATOM 3462 C CA . THR C 3 97 ? -33.327 -7.573 24.276 1.00 31.65 97 THR L CA 1
ATOM 3463 C C . THR C 3 97 ? -34.552 -6.668 24.384 1.00 32.86 97 THR L C 1
ATOM 3464 O O . THR C 3 97 ? -34.722 -5.941 25.370 1.00 27.13 97 THR L O 1
ATOM 3468 N N . PHE C 3 98 ? -35.402 -6.722 23.359 1.00 30.66 98 PHE L N 1
ATOM 3469 C CA . PHE C 3 98 ? -36.662 -5.995 23.313 1.00 30.46 98 PHE L CA 1
ATOM 3470 C C . PHE C 3 98 ? -37.809 -6.880 23.775 1.00 29.58 98 PHE L C 1
ATOM 3471 O O . PHE C 3 98 ? -37.792 -8.095 23.583 1.00 30.47 98 PHE L O 1
ATOM 3479 N N . GLY C 3 99 ? -38.830 -6.256 24.341 1.00 28.99 99 GLY L N 1
ATOM 3480 C CA . GLY C 3 99 ? -40.101 -6.933 24.497 1.00 27.46 99 GLY L CA 1
ATOM 3481 C C . GLY C 3 99 ? -40.802 -7.126 23.163 1.00 29.34 99 GLY L C 1
ATOM 3482 O O . GLY C 3 99 ? -40.431 -6.556 22.138 1.00 29.98 99 GLY L O 1
ATOM 3483 N N . GLY C 3 100 ? -41.843 -7.957 23.182 1.00 25.99 100 GLY L N 1
ATOM 3484 C CA . GLY C 3 100 ? -42.612 -8.234 21.977 1.00 28.53 100 GLY L CA 1
ATOM 3485 C C . GLY C 3 100 ? -43.513 -7.098 21.520 1.00 35.11 100 GLY L C 1
ATOM 3486 O O . GLY C 3 100 ? -44.056 -7.174 20.411 1.00 33.45 100 GLY L O 1
ATOM 3487 N N . GLY C 3 101 ? -43.684 -6.062 22.330 1.00 33.38 101 GLY L N 1
ATOM 3488 C CA . GLY C 3 101 ? -44.459 -4.915 21.901 1.00 34.49 101 GLY L CA 1
ATOM 3489 C C . GLY C 3 101 ? -45.897 -4.947 22.398 1.00 35.36 101 GLY L C 1
ATOM 3490 O O . GLY C 3 101 ? -46.483 -6.012 22.645 1.00 31.79 101 GLY L O 1
ATOM 3491 N N . THR C 3 102 ? -46.476 -3.754 22.555 1.00 32.60 102 THR L N 1
ATOM 3492 C CA . THR C 3 102 ? -47.882 -3.582 22.908 1.00 32.23 102 THR L CA 1
ATOM 3493 C C . THR C 3 102 ? -48.552 -2.719 21.847 1.00 31.02 102 THR L C 1
ATOM 3494 O O . THR C 3 102 ? -48.177 -1.553 21.664 1.00 30.34 102 THR L O 1
ATOM 3498 N N . LYS C 3 103 ? -49.539 -3.289 21.149 1.00 32.02 103 LYS L N 1
ATOM 3499 C CA . LYS C 3 103 ? -50.288 -2.545 20.139 1.00 33.87 103 LYS L CA 1
ATOM 3500 C C . LYS C 3 103 ? -51.388 -1.736 20.823 1.00 35.18 103 LYS L C 1
ATOM 3501 O O . LYS C 3 103 ? -52.290 -2.308 21.445 1.00 33.28 103 LYS L O 1
ATOM 3507 N N . LEU C 3 104 ? -51.312 -0.409 20.714 1.00 29.70 104 LEU L N 1
ATOM 3508 C CA . LEU C 3 104 ? -52.285 0.489 21.329 1.00 29.87 104 LEU L CA 1
ATOM 3509 C C . LEU C 3 104 ? -53.156 1.064 20.224 1.00 29.47 104 LEU L C 1
ATOM 3510 O O . LEU C 3 104 ? -52.683 1.867 19.412 1.00 31.98 104 LEU L O 1
ATOM 3515 N N . GLU C 3 105 ? -54.421 0.649 20.197 1.00 33.09 105 GLU L N 1
ATOM 3516 C CA . GLU C 3 105 ? -55.407 1.119 19.234 1.00 35.84 105 GLU L CA 1
ATOM 3517 C C . GLU C 3 105 ? -56.460 1.965 19.945 1.00 34.62 105 GLU L C 1
ATOM 3518 O O . GLU C 3 105 ? -56.852 1.669 21.080 1.00 32.57 105 GLU L O 1
ATOM 3524 N N . ILE C 3 106 ? -56.915 3.020 19.278 1.00 29.04 106 ILE L N 1
ATOM 3525 C CA . ILE C 3 106 ? -57.805 4.004 19.882 1.00 31.93 106 ILE L CA 1
ATOM 3526 C C . ILE C 3 106 ? -59.252 3.658 19.550 1.00 33.79 106 ILE L C 1
ATOM 3527 O O . ILE C 3 106 ? -59.589 3.390 18.391 1.00 32.20 106 ILE L O 1
ATOM 3532 N N . LYS C 3 107 ? -60.111 3.689 20.559 1.00 31.18 107 LYS L N 1
ATOM 3533 C CA . LYS C 3 107 ? -61.543 3.574 20.357 1.00 39.04 107 LYS L CA 1
ATOM 3534 C C . LYS C 3 107 ? -62.154 4.971 20.429 1.00 38.46 107 LYS L C 1
ATOM 3535 O O . LYS C 3 107 ? -61.788 5.777 21.291 1.00 37.81 107 LYS L O 1
ATOM 3541 N N . ARG C 3 108 ? -63.058 5.264 19.496 1.00 34.28 108 ARG L N 1
ATOM 3542 C CA . ARG C 3 108 ? -63.707 6.567 19.401 1.00 27.79 108 ARG L CA 1
ATOM 3543 C C . ARG C 3 108 ? -65.145 6.344 18.958 1.00 31.92 108 ARG L C 1
ATOM 3544 O O . ARG C 3 108 ? -65.586 5.204 18.791 1.00 38.92 108 ARG L O 1
ATOM 3552 N N . THR C 3 109 ? -65.893 7.437 18.794 1.00 31.65 109 THR L N 1
ATOM 3553 C CA . THR C 3 109 ? -67.280 7.330 18.371 1.00 33.08 109 THR L CA 1
ATOM 3554 C C . THR C 3 109 ? -67.370 6.814 16.937 1.00 32.35 109 THR L C 1
ATOM 3555 O O . THR C 3 109 ? -66.432 6.924 16.143 1.00 34.01 109 THR L O 1
ATOM 3559 N N . VAL C 3 110 ? -68.537 6.260 16.607 1.00 37.33 110 VAL L N 1
ATOM 3560 C CA . VAL C 3 110 ? -68.781 5.765 15.260 1.00 30.61 110 VAL L CA 1
ATOM 3561 C C . VAL C 3 110 ? -68.741 6.925 14.275 1.00 37.05 110 VAL L C 1
ATOM 3562 O O . VAL C 3 110 ? -69.238 8.026 14.556 1.00 38.01 110 VAL L O 1
ATOM 3566 N N . ALA C 3 111 ? -68.121 6.689 13.120 1.00 32.50 111 ALA L N 1
ATOM 3567 C CA . ALA C 3 111 ? -68.024 7.680 12.058 1.00 29.27 111 ALA L CA 1
ATOM 3568 C C . ALA C 3 111 ? -68.236 6.968 10.731 1.00 33.24 111 ALA L C 1
ATOM 3569 O O . ALA C 3 111 ? -67.480 6.054 10.380 1.00 27.42 111 ALA L O 1
ATOM 3571 N N . ALA C 3 112 ? -69.276 7.377 10.009 1.00 30.72 112 ALA L N 1
ATOM 3572 C CA . ALA C 3 112 ? -69.568 6.796 8.712 1.00 27.49 112 ALA L CA 1
ATOM 3573 C C . ALA C 3 112 ? -68.497 7.191 7.694 1.00 27.75 112 ALA L C 1
ATOM 3574 O O . ALA C 3 112 ? -67.898 8.265 7.797 1.00 29.15 112 ALA L O 1
ATOM 3576 N N . PRO C 3 113 ? -68.230 6.336 6.709 1.00 28.02 113 PRO L N 1
ATOM 3577 C CA . PRO C 3 113 ? -67.285 6.700 5.652 1.00 28.80 113 PRO L CA 1
ATOM 3578 C C . PRO C 3 113 ? -67.893 7.687 4.674 1.00 31.14 113 PRO L C 1
ATOM 3579 O O . PRO C 3 113 ? -69.087 7.640 4.369 1.00 28.17 113 PRO L O 1
ATOM 3583 N N . SER C 3 114 ? -67.047 8.583 4.173 1.00 29.87 114 SER L N 1
ATOM 3584 C CA . SER C 3 114 ? -67.336 9.287 2.931 1.00 33.42 114 SER L CA 1
ATOM 3585 C C . SER C 3 114 ? -66.874 8.404 1.779 1.00 35.36 114 SER L C 1
ATOM 3586 O O . SER C 3 114 ? -65.719 7.967 1.753 1.00 34.84 114 SER L O 1
ATOM 3589 N N . VAL C 3 115 ? -67.778 8.133 0.841 1.00 27.52 115 VAL L N 1
ATOM 3590 C CA . VAL C 3 115 ? -67.566 7.142 -0.206 1.00 29.80 115 VAL L CA 1
ATOM 3591 C C . VAL C 3 115 ? -67.392 7.854 -1.541 1.00 34.00 115 VAL L C 1
ATOM 3592 O O . VAL C 3 115 ? -68.236 8.670 -1.938 1.00 42.19 115 VAL L O 1
ATOM 3596 N N . PHE C 3 116 ? -66.314 7.516 -2.246 1.00 22.66 116 PHE L N 1
ATOM 3597 C CA . PHE C 3 116 ? -65.982 8.104 -3.534 1.00 27.27 116 PHE L CA 1
ATOM 3598 C C . PHE C 3 116 ? -65.655 6.998 -4.524 1.00 33.15 116 PHE L C 1
ATOM 3599 O O . PHE C 3 116 ? -65.207 5.914 -4.142 1.00 32.02 116 PHE L O 1
ATOM 3607 N N . ILE C 3 117 ? -65.877 7.282 -5.807 1.00 30.11 117 ILE L N 1
ATOM 3608 C CA . ILE C 3 117 ? -65.504 6.363 -6.871 1.00 21.98 117 ILE L CA 1
ATOM 3609 C C . ILE C 3 117 ? -64.724 7.136 -7.928 1.00 23.96 117 ILE L C 1
ATOM 3610 O O . ILE C 3 117 ? -65.006 8.312 -8.192 1.00 28.37 117 ILE L O 1
ATOM 3615 N N . PHE C 3 118 ? -63.708 6.489 -8.495 1.00 25.12 118 PHE L N 1
ATOM 3616 C CA . PHE C 3 118 ? -62.870 7.075 -9.536 1.00 25.87 118 PHE L CA 1
ATOM 3617 C C . PHE C 3 118 ? -62.913 6.173 -10.761 1.00 31.37 118 PHE L C 1
ATOM 3618 O O . PHE C 3 118 ? -62.558 4.984 -10.663 1.00 28.96 118 PHE L O 1
ATOM 3626 N N . PRO C 3 119 ? -63.346 6.664 -11.915 1.00 34.11 119 PRO L N 1
ATOM 3627 C CA . PRO C 3 119 ? -63.241 5.869 -13.142 1.00 37.06 119 PRO L CA 1
ATOM 3628 C C . PRO C 3 119 ? -61.786 5.666 -13.531 1.00 30.92 119 PRO L C 1
ATOM 3629 O O . PRO C 3 119 ? -60.896 6.397 -13.073 1.00 27.00 119 PRO L O 1
ATOM 3633 N N . PRO C 3 120 ? -61.496 4.677 -14.367 1.00 30.81 120 PRO L N 1
ATOM 3634 C CA . PRO C 3 120 ? -60.121 4.520 -14.849 1.00 26.72 120 PRO L CA 1
ATOM 3635 C C . PRO C 3 120 ? -59.713 5.733 -15.672 1.00 29.57 120 PRO L C 1
ATOM 3636 O O . PRO C 3 120 ? -60.535 6.370 -16.325 1.00 31.60 120 PRO L O 1
ATOM 3640 N N . SER C 3 121 ? -58.434 6.075 -15.603 1.00 34.09 121 SER L N 1
ATOM 3641 C CA . SER C 3 121 ? -57.935 7.200 -16.377 1.00 30.01 121 SER L CA 1
ATOM 3642 C C . SER C 3 121 ? -57.835 6.817 -17.845 1.00 30.78 121 SER L C 1
ATOM 3643 O O . SER C 3 121 ? -57.649 5.644 -18.189 1.00 29.39 121 SER L O 1
ATOM 3646 N N . ASP C 3 122 ? -57.957 7.823 -18.717 1.00 30.62 122 ASP L N 1
ATOM 3647 C CA . ASP C 3 122 ? -57.769 7.579 -20.143 1.00 33.89 122 ASP L CA 1
ATOM 3648 C C . ASP C 3 122 ? -56.378 7.030 -20.425 1.00 39.58 122 ASP L C 1
ATOM 3649 O O . ASP C 3 122 ? -56.203 6.180 -21.309 1.00 37.28 122 ASP L O 1
ATOM 3654 N N . GLU C 3 123 ? -55.380 7.491 -19.666 1.00 36.41 123 GLU L N 1
ATOM 3655 C CA . GLU C 3 123 ? -54.012 7.034 -19.871 1.00 38.09 123 GLU L CA 1
ATOM 3656 C C . GLU C 3 123 ? -53.881 5.545 -19.588 1.00 34.72 123 GLU L C 1
ATOM 3657 O O . GLU C 3 123 ? -53.255 4.812 -20.360 1.00 40.28 123 GLU L O 1
ATOM 3663 N N . GLN C 3 124 ? -54.457 5.075 -18.481 1.00 27.67 124 GLN L N 1
ATOM 3664 C CA . GLN C 3 124 ? -54.401 3.645 -18.208 1.00 34.22 124 GLN L CA 1
ATOM 3665 C C . GLN C 3 124 ? -55.159 2.852 -19.266 1.00 28.53 124 GLN L C 1
ATOM 3666 O O . GLN C 3 124 ? -54.700 1.791 -19.704 1.00 32.96 124 GLN L O 1
ATOM 3672 N N . LEU C 3 125 ? -56.311 3.364 -19.706 1.00 28.69 125 LEU L N 1
ATOM 3673 C CA . LEU C 3 125 ? -57.134 2.633 -20.670 1.00 33.00 125 LEU L CA 1
ATOM 3674 C C . LEU C 3 125 ? -56.374 2.347 -21.964 1.00 39.05 125 LEU L C 1
ATOM 3675 O O . LEU C 3 125 ? -56.450 1.240 -22.508 1.00 37.32 125 LEU L O 1
ATOM 3680 N N . LYS C 3 126 ? -55.621 3.323 -22.463 1.00 38.86 126 LYS L N 1
ATOM 3681 C CA . LYS C 3 126 ? -54.874 3.093 -23.691 1.00 46.14 126 LYS L CA 1
ATOM 3682 C C . LYS C 3 126 ? -53.718 2.118 -23.502 1.00 47.76 126 LYS L C 1
ATOM 3683 O O . LYS C 3 126 ? -53.121 1.699 -24.498 1.00 49.67 126 LYS L O 1
ATOM 3689 N N . SER C 3 127 ? -53.390 1.745 -22.266 1.00 40.05 127 SER L N 1
ATOM 3690 C CA . SER C 3 127 ? -52.452 0.654 -22.024 1.00 40.58 127 SER L CA 1
ATOM 3691 C C . SER C 3 127 ? -53.132 -0.716 -21.975 1.00 43.95 127 SER L C 1
ATOM 3692 O O . SER C 3 127 ? -52.438 -1.730 -21.854 1.00 46.96 127 SER L O 1
ATOM 3695 N N . GLY C 3 128 ? -54.463 -0.774 -22.075 1.00 41.87 128 GLY L N 1
ATOM 3696 C CA . GLY C 3 128 ? -55.188 -2.030 -22.128 1.00 40.45 128 GLY L CA 1
ATOM 3697 C C . GLY C 3 128 ? -55.854 -2.465 -20.837 1.00 38.18 128 GLY L C 1
ATOM 3698 O O . GLY C 3 128 ? -56.496 -3.522 -20.817 1.00 33.43 128 GLY L O 1
ATOM 3699 N N . THR C 3 129 ? -55.744 -1.679 -19.771 1.00 41.23 129 THR L N 1
ATOM 3700 C CA . THR C 3 129 ? -56.241 -2.054 -18.458 1.00 37.55 129 THR L CA 1
ATOM 3701 C C . THR C 3 129 ? -57.162 -0.963 -17.932 1.00 32.34 129 THR L C 1
ATOM 3702 O O . THR C 3 129 ? -56.982 0.220 -18.234 1.00 32.26 129 THR L O 1
ATOM 3706 N N . ALA C 3 130 ? -58.152 -1.370 -17.140 1.00 28.23 130 ALA L N 1
ATOM 3707 C CA . ALA C 3 130 ? -59.060 -0.443 -16.474 1.00 29.49 130 ALA L CA 1
ATOM 3708 C C . ALA C 3 130 ? -59.096 -0.752 -14.980 1.00 36.36 130 ALA L C 1
ATOM 3709 O O . ALA C 3 130 ? -59.544 -1.836 -14.577 1.00 31.03 130 ALA L O 1
ATOM 3711 N N . SER C 3 131 ? -58.637 0.198 -14.164 1.00 26.81 131 SER L N 1
ATOM 3712 C CA . SER C 3 131 ? -58.718 0.101 -12.708 1.00 27.87 131 SER L CA 1
ATOM 3713 C C . SER C 3 131 ? -59.759 1.094 -12.210 1.00 28.06 131 SER L C 1
ATOM 3714 O O . SER C 3 131 ? -59.651 2.297 -12.475 1.00 26.66 131 SER L O 1
ATOM 3717 N N . VAL C 3 132 ? -60.751 0.597 -11.482 1.00 28.63 132 VAL L N 1
ATOM 3718 C CA . VAL C 3 132 ? -61.796 1.420 -10.887 1.00 28.96 132 VAL L CA 1
ATOM 3719 C C . VAL C 3 132 ? -61.586 1.398 -9.381 1.00 25.09 132 VAL L C 1
ATOM 3720 O O . VAL C 3 132 ? -61.489 0.322 -8.779 1.00 24.01 132 VAL L O 1
ATOM 3724 N N . VAL C 3 133 ? -61.517 2.577 -8.772 1.00 21.01 133 VAL L N 1
ATOM 3725 C CA . VAL C 3 133 ? -61.171 2.702 -7.364 1.00 24.67 133 VAL L CA 1
ATOM 3726 C C . VAL C 3 133 ? -62.371 3.247 -6.607 1.00 26.10 133 VAL L C 1
ATOM 3727 O O . VAL C 3 133 ? -62.939 4.286 -6.976 1.00 28.46 133 VAL L O 1
ATOM 3731 N N . CYS C 3 134 ? -62.768 2.519 -5.570 1.00 27.58 134 CYS L N 1
ATOM 3732 C CA . CYS C 3 134 ? -63.748 2.954 -4.590 1.00 31.69 134 CYS L CA 1
ATOM 3733 C C . CYS C 3 134 ? -62.987 3.303 -3.320 1.00 26.09 134 CYS L C 1
ATOM 3734 O O . CYS C 3 134 ? -62.192 2.494 -2.825 1.00 25.19 134 CYS L O 1
ATOM 3737 N N . LEU C 3 135 ? -63.225 4.499 -2.797 1.00 24.57 135 LEU L N 1
ATOM 3738 C CA . LEU C 3 135 ? -62.514 4.994 -1.628 1.00 27.51 135 LEU L CA 1
ATOM 3739 C C . LEU C 3 135 ? -63.500 5.231 -0.490 1.00 31.69 135 LEU L C 1
ATOM 3740 O O . LEU C 3 135 ? -64.516 5.920 -0.665 1.00 27.40 135 LEU L O 1
ATOM 3745 N N . LEU C 3 136 ? -63.213 4.643 0.662 1.00 23.27 136 LEU L N 1
ATOM 3746 C CA . LEU C 3 136 ? -63.980 4.864 1.888 1.00 20.47 136 LEU L CA 1
ATOM 3747 C C . LEU C 3 136 ? -63.094 5.669 2.830 1.00 26.17 136 LEU L C 1
ATOM 3748 O O . LEU C 3 136 ? -62.082 5.156 3.327 1.00 22.01 136 LEU L O 1
ATOM 3753 N N . ASN C 3 137 ? -63.459 6.921 3.070 1.00 23.11 137 ASN L N 1
ATOM 3754 C CA . ASN C 3 137 ? -62.588 7.843 3.779 1.00 32.87 137 ASN L CA 1
ATOM 3755 C C . ASN C 3 137 ? -63.051 8.059 5.215 1.00 29.91 137 ASN L C 1
ATOM 3756 O O . ASN C 3 137 ? -64.231 8.333 5.461 1.00 26.12 137 ASN L O 1
ATOM 3761 N N . ASN C 3 138 ? -62.112 7.901 6.150 1.00 20.75 138 ASN L N 1
ATOM 3762 C CA . ASN C 3 138 ? -62.195 8.402 7.522 1.00 27.01 138 ASN L CA 1
ATOM 3763 C C . ASN C 3 138 ? -63.447 7.898 8.244 1.00 30.74 138 ASN L C 1
ATOM 3764 O O . ASN C 3 138 ? -64.334 8.659 8.626 1.00 28.71 138 ASN L O 1
ATOM 3769 N N . PHE C 3 139 ? -63.473 6.583 8.452 1.00 23.87 139 PHE L N 1
ATOM 3770 C CA . PHE C 3 139 ? -64.573 5.947 9.154 1.00 25.81 139 PHE L CA 1
ATOM 3771 C C . PHE C 3 139 ? -64.092 5.251 10.425 1.00 28.58 139 PHE L C 1
ATOM 3772 O O . PHE C 3 139 ? -62.898 5.007 10.623 1.00 29.21 139 PHE L O 1
ATOM 3780 N N . TYR C 3 140 ? -65.054 4.930 11.293 1.00 29.69 140 TYR L N 1
ATOM 3781 C CA . TYR C 3 140 ? -64.786 4.141 12.486 1.00 29.88 140 TYR L CA 1
ATOM 3782 C C . TYR C 3 140 ? -66.091 3.488 12.905 1.00 33.08 140 TYR L C 1
ATOM 3783 O O . TYR C 3 140 ? -67.115 4.180 12.958 1.00 35.27 140 TYR L O 1
ATOM 3792 N N . PRO C 3 141 ? -66.095 2.190 13.258 1.00 30.68 141 PRO L N 1
ATOM 3793 C CA . PRO C 3 141 ? -64.905 1.344 13.393 1.00 34.03 141 PRO L CA 1
ATOM 3794 C C . PRO C 3 141 ? -64.365 0.764 12.074 1.00 26.26 141 PRO L C 1
ATOM 3795 O O . PRO C 3 141 ? -64.920 0.969 10.990 1.00 27.13 141 PRO L O 1
ATOM 3799 N N . ARG C 3 142 ? -63.292 -0.007 12.220 1.00 30.01 142 ARG L N 1
ATOM 3800 C CA . ARG C 3 142 ? -62.481 -0.434 11.086 1.00 35.87 142 ARG L CA 1
ATOM 3801 C C . ARG C 3 142 ? -63.256 -1.321 10.118 1.00 35.76 142 ARG L C 1
ATOM 3802 O O . ARG C 3 142 ? -62.951 -1.344 8.921 1.00 40.38 142 ARG L O 1
ATOM 3810 N N . GLU C 3 143 ? -64.264 -2.038 10.601 1.00 35.22 143 GLU L N 1
ATOM 3811 C CA . GLU C 3 143 ? -64.972 -3.001 9.766 1.00 38.33 143 GLU L CA 1
ATOM 3812 C C . GLU C 3 143 ? -65.866 -2.292 8.757 1.00 33.79 143 GLU L C 1
ATOM 3813 O O . GLU C 3 143 ? -66.670 -1.433 9.120 1.00 38.41 143 GLU L O 1
ATOM 3819 N N . ALA C 3 144 ? -65.724 -2.654 7.485 1.00 36.00 144 ALA L N 1
ATOM 3820 C CA . ALA C 3 144 ? -66.544 -2.097 6.418 1.00 37.58 144 ALA L CA 1
ATOM 3821 C C . ALA C 3 144 ? -66.680 -3.128 5.307 1.00 38.92 144 ALA L C 1
ATOM 3822 O O . ALA C 3 144 ? -65.772 -3.922 5.056 1.00 41.79 144 ALA L O 1
ATOM 3824 N N . LYS C 3 145 ? -67.820 -3.097 4.631 1.00 42.89 145 LYS L N 1
ATOM 3825 C CA . LYS C 3 145 ? -68.157 -4.094 3.625 1.00 39.49 145 LYS L CA 1
ATOM 3826 C C . LYS C 3 145 ? -68.366 -3.386 2.293 1.00 35.98 145 LYS L C 1
ATOM 3827 O O . LYS C 3 145 ? -69.195 -2.473 2.195 1.00 34.02 145 LYS L O 1
ATOM 3833 N N . VAL C 3 146 ? -67.593 -3.782 1.280 1.00 29.06 146 VAL L N 1
ATOM 3834 C CA . VAL C 3 146 ? -67.651 -3.177 -0.047 1.00 31.30 146 VAL L CA 1
ATOM 3835 C C . VAL C 3 146 ? -67.998 -4.259 -1.051 1.00 34.51 146 VAL L C 1
ATOM 3836 O O . VAL C 3 146 ? -67.362 -5.319 -1.068 1.00 35.23 146 VAL L O 1
ATOM 3840 N N . GLN C 3 147 ? -68.982 -3.983 -1.899 1.00 30.20 147 GLN L N 1
ATOM 3841 C CA . GLN C 3 147 ? -69.332 -4.885 -2.986 1.00 37.43 147 GLN L CA 1
ATOM 3842 C C . GLN C 3 147 ? -69.366 -4.116 -4.300 1.00 36.01 147 GLN L C 1
ATOM 3843 O O . GLN C 3 147 ? -69.916 -3.012 -4.371 1.00 33.95 147 GLN L O 1
ATOM 3849 N N . TRP C 3 148 ? -68.766 -4.702 -5.335 1.00 32.37 148 TRP L N 1
ATOM 3850 C CA . TRP C 3 148 ? -68.732 -4.099 -6.662 1.00 31.84 148 TRP L CA 1
ATOM 3851 C C . TRP C 3 148 ? -69.893 -4.611 -7.501 1.00 31.43 148 TRP L C 1
ATOM 3852 O O . TRP C 3 148 ? -70.184 -5.809 -7.506 1.00 33.10 148 TRP L O 1
ATOM 3863 N N . LYS C 3 149 ? -70.553 -3.701 -8.219 1.00 26.12 149 LYS L N 1
ATOM 3864 C CA . LYS C 3 149 ? -71.627 -4.084 -9.128 1.00 34.14 149 LYS L CA 1
ATOM 3865 C C . LYS C 3 149 ? -71.382 -3.457 -10.491 1.00 34.99 149 LYS L C 1
ATOM 3866 O O . LYS C 3 149 ? -71.170 -2.244 -10.594 1.00 41.67 149 LYS L O 1
ATOM 3872 N N . VAL C 3 150 ? -71.398 -4.290 -11.528 1.00 33.56 150 VAL L N 1
ATOM 3873 C CA . VAL C 3 150 ? -71.136 -3.873 -12.901 1.00 35.61 150 VAL L CA 1
ATOM 3874 C C . VAL C 3 150 ? -72.391 -4.201 -13.708 1.00 38.39 150 VAL L C 1
ATOM 3875 O O . VAL C 3 150 ? -72.727 -5.379 -13.894 1.00 35.22 150 VAL L O 1
ATOM 3879 N N . ASP C 3 151 ? -73.100 -3.163 -14.163 1.00 39.23 151 ASP L N 1
ATOM 3880 C CA . ASP C 3 151 ? -74.421 -3.332 -14.782 1.00 44.10 151 ASP L CA 1
ATOM 3881 C C . ASP C 3 151 ? -75.339 -4.153 -13.882 1.00 45.70 151 ASP L C 1
ATOM 3882 O O . ASP C 3 151 ? -76.057 -5.047 -14.339 1.00 43.70 151 ASP L O 1
ATOM 3887 N N . ASN C 3 152 ? -75.286 -3.859 -12.584 1.00 46.80 152 ASN L N 1
ATOM 3888 C CA . ASN C 3 152 ? -76.051 -4.490 -11.514 1.00 44.75 152 ASN L CA 1
ATOM 3889 C C . ASN C 3 152 ? -75.634 -5.933 -11.240 1.00 39.70 152 ASN L C 1
ATOM 3890 O O . ASN C 3 152 ? -76.241 -6.580 -10.374 1.00 35.75 152 ASN L O 1
ATOM 3895 N N . ALA C 3 153 ? -74.618 -6.458 -11.923 1.00 40.68 153 ALA L N 1
ATOM 3896 C CA . ALA C 3 153 ? -74.104 -7.795 -11.638 1.00 45.68 153 ALA L CA 1
ATOM 3897 C C . ALA C 3 153 ? -73.018 -7.713 -10.563 1.00 50.75 153 ALA L C 1
ATOM 3898 O O . ALA C 3 153 ? -72.026 -6.988 -10.723 1.00 47.82 153 ALA L O 1
ATOM 3900 N N . LEU C 3 154 ? -73.207 -8.455 -9.472 1.00 51.96 154 LEU L N 1
ATOM 3901 C CA . LEU C 3 154 ? -72.248 -8.445 -8.374 1.00 53.06 154 LEU L CA 1
ATOM 3902 C C . LEU C 3 154 ? -70.948 -9.121 -8.796 1.00 48.25 154 LEU L C 1
ATOM 3903 O O . LEU C 3 154 ? -70.961 -10.219 -9.360 1.00 42.25 154 LEU L O 1
ATOM 3908 N N . GLN C 3 155 ? -69.827 -8.475 -8.496 1.00 40.18 155 GLN L N 1
ATOM 3909 C CA . GLN C 3 155 ? -68.514 -8.944 -8.912 1.00 41.42 155 GLN L CA 1
ATOM 3910 C C . GLN C 3 155 ? -67.839 -9.754 -7.813 1.00 45.30 155 GLN L C 1
ATOM 3911 O O . GLN C 3 155 ? -68.035 -9.510 -6.619 1.00 45.62 155 GLN L O 1
ATOM 3917 N N . SER C 3 156 ? -67.029 -10.721 -8.230 1.00 43.37 156 SER L N 1
ATOM 3918 C CA . SER C 3 156 ? -66.139 -11.401 -7.304 1.00 47.10 156 SER L CA 1
ATOM 3919 C C . SER C 3 156 ? -64.865 -11.766 -8.043 1.00 40.98 156 SER L C 1
ATOM 3920 O O . SER C 3 156 ? -64.885 -12.032 -9.247 1.00 44.57 156 SER L O 1
ATOM 3923 N N . GLY C 3 157 ? -63.753 -11.743 -7.314 1.00 41.80 157 GLY L N 1
ATOM 3924 C CA . GLY C 3 157 ? -62.494 -12.255 -7.816 1.00 36.00 157 GLY L CA 1
ATOM 3925 C C . GLY C 3 157 ? -61.689 -11.305 -8.672 1.00 38.90 157 GLY L C 1
ATOM 3926 O O . GLY C 3 157 ? -60.697 -11.735 -9.268 1.00 39.17 157 GLY L O 1
ATOM 3927 N N . ASN C 3 158 ? -62.073 -10.027 -8.759 1.00 31.40 158 ASN L N 1
ATOM 3928 C CA . ASN C 3 158 ? -61.348 -9.084 -9.600 1.00 29.23 158 ASN L CA 1
ATOM 3929 C C . ASN C 3 158 ? -61.097 -7.763 -8.884 1.00 28.73 158 ASN L C 1
ATOM 3930 O O . ASN C 3 158 ? -60.923 -6.733 -9.540 1.00 27.29 158 ASN L O 1
ATOM 3935 N N . SER C 3 159 ? -61.097 -7.765 -7.555 1.00 27.37 159 SER L N 1
ATOM 3936 C CA . SER C 3 159 ? -60.864 -6.558 -6.781 1.00 28.66 159 SER L CA 1
ATOM 3937 C C . SER C 3 159 ? -59.849 -6.830 -5.675 1.00 25.17 159 SER L C 1
ATOM 3938 O O . SER C 3 159 ? -59.655 -7.970 -5.236 1.00 24.52 159 SER L O 1
ATOM 3941 N N . GLN C 3 160 ? -59.198 -5.759 -5.229 1.00 23.37 160 GLN L N 1
ATOM 3942 C CA . GLN C 3 160 ? -58.248 -5.816 -4.122 1.00 25.23 160 GLN L CA 1
ATOM 3943 C C . GLN C 3 160 ? -58.516 -4.647 -3.186 1.00 28.34 160 GLN L C 1
ATOM 3944 O O . GLN C 3 160 ? -58.798 -3.529 -3.634 1.00 29.80 160 GLN L O 1
ATOM 3950 N N . GLU C 3 161 ? -58.448 -4.922 -1.889 1.00 20.08 161 GLU L N 1
ATOM 3951 C CA . GLU C 3 161 ? -58.711 -3.949 -0.842 1.00 18.41 161 GLU L CA 1
ATOM 3952 C C . GLU C 3 161 ? -57.425 -3.620 -0.096 1.00 25.80 161 GLU L C 1
ATOM 3953 O O . GLU C 3 161 ? -56.550 -4.478 0.065 1.00 23.59 161 GLU L O 1
ATOM 3959 N N . SER C 3 162 ? -57.325 -2.376 0.377 1.00 23.03 162 SER L N 1
ATOM 3960 C CA . SER C 3 162 ? -56.271 -1.977 1.304 1.00 27.23 162 SER L CA 1
ATOM 3961 C C . SER C 3 162 ? -56.846 -1.010 2.326 1.00 24.79 162 SER L C 1
ATOM 3962 O O . SER C 3 162 ? -57.652 -0.144 1.978 1.00 24.53 162 SER L O 1
ATOM 3965 N N . VAL C 3 163 ? -56.417 -1.149 3.582 1.00 20.27 163 VAL L N 1
ATOM 3966 C CA . VAL C 3 163 ? -56.899 -0.331 4.690 1.00 20.12 163 VAL L CA 1
ATOM 3967 C C . VAL C 3 163 ? -55.722 0.446 5.275 1.00 27.51 163 VAL L C 1
ATOM 3968 O O . VAL C 3 163 ? -54.657 -0.133 5.533 1.00 25.06 163 VAL L O 1
ATOM 3972 N N . THR C 3 164 ? -55.917 1.745 5.519 1.00 23.46 164 THR L N 1
ATOM 3973 C CA . THR C 3 164 ? -54.851 2.521 6.155 1.00 18.07 164 THR L CA 1
ATOM 3974 C C . THR C 3 164 ? -54.662 2.093 7.608 1.00 23.46 164 THR L C 1
ATOM 3975 O O . THR C 3 164 ? -55.544 1.487 8.230 1.00 20.74 164 THR L O 1
ATOM 3979 N N . GLU C 3 165 ? -53.488 2.423 8.154 1.00 29.61 165 GLU L N 1
ATOM 3980 C CA . GLU C 3 165 ? -53.320 2.391 9.599 1.00 27.09 165 GLU L CA 1
ATOM 3981 C C . GLU C 3 165 ? -54.207 3.455 10.229 1.00 25.81 165 GLU L C 1
ATOM 3982 O O . GLU C 3 165 ? -54.619 4.422 9.580 1.00 25.25 165 GLU L O 1
ATOM 3988 N N . GLN C 3 166 ? -54.507 3.272 11.510 1.00 19.78 166 GLN L N 1
ATOM 3989 C CA . GLN C 3 166 ? -55.358 4.230 12.200 1.00 25.82 166 GLN L CA 1
ATOM 3990 C C . GLN C 3 166 ? -54.758 5.631 12.125 1.00 31.73 166 GLN L C 1
ATOM 3991 O O . GLN C 3 166 ? -53.541 5.812 12.217 1.00 24.59 166 GLN L O 1
ATOM 3997 N N . ASP C 3 167 ? -55.626 6.623 11.943 1.00 28.54 167 ASP L N 1
ATOM 3998 C CA . ASP C 3 167 ? -55.179 7.990 11.727 1.00 29.31 167 ASP L CA 1
ATOM 3999 C C . ASP C 3 167 ? -54.847 8.672 13.052 1.00 29.32 167 ASP L C 1
ATOM 4000 O O . ASP C 3 167 ? -55.662 8.671 13.979 1.00 26.90 167 ASP L O 1
ATOM 4005 N N . SER C 3 168 ? -53.662 9.291 13.123 1.00 26.36 168 SER L N 1
ATOM 4006 C CA . SER C 3 168 ? -53.173 9.872 14.373 1.00 32.37 168 SER L CA 1
ATOM 4007 C C . SER C 3 168 ? -53.897 11.152 14.770 1.00 37.16 168 SER L C 1
ATOM 4008 O O . SER C 3 168 ? -53.734 11.599 15.911 1.00 39.60 168 SER L O 1
ATOM 4011 N N . LYS C 3 169 ? -54.681 11.752 13.875 1.00 33.35 169 LYS L N 1
ATOM 4012 C CA . LYS C 3 169 ? -55.389 12.983 14.208 1.00 37.00 169 LYS L CA 1
ATOM 4013 C C . LYS C 3 169 ? -56.850 12.772 14.572 1.00 37.07 169 LYS L C 1
ATOM 4014 O O . LYS C 3 169 ? -57.366 13.492 15.432 1.00 40.05 169 LYS L O 1
ATOM 4020 N N . ASP C 3 170 ? -57.534 11.801 13.961 1.00 32.30 170 ASP L N 1
ATOM 4021 C CA . ASP C 3 170 ? -58.943 11.576 14.260 1.00 27.23 170 ASP L CA 1
ATOM 4022 C C . ASP C 3 170 ? -59.281 10.119 14.565 1.00 27.71 170 ASP L C 1
ATOM 4023 O O . ASP C 3 170 ? -60.459 9.811 14.773 1.00 32.16 170 ASP L O 1
ATOM 4028 N N . SER C 3 171 ? -58.281 9.224 14.603 1.00 27.31 171 SER L N 1
ATOM 4029 C CA . SER C 3 171 ? -58.445 7.808 14.957 1.00 28.66 171 SER L CA 1
ATOM 4030 C C . SER C 3 171 ? -59.409 7.078 14.029 1.00 29.73 171 SER L C 1
ATOM 4031 O O . SER C 3 171 ? -60.037 6.093 14.427 1.00 27.62 171 SER L O 1
ATOM 4034 N N . THR C 3 172 ? -59.522 7.526 12.782 1.00 31.05 172 THR L N 1
ATOM 4035 C CA . THR C 3 172 ? -60.328 6.816 11.801 1.00 30.55 172 THR L CA 1
ATOM 4036 C C . THR C 3 172 ? -59.436 5.952 10.912 1.00 29.61 172 THR L C 1
ATOM 4037 O O . THR C 3 172 ? -58.199 6.004 10.970 1.00 24.11 172 THR L O 1
ATOM 4041 N N . TYR C 3 173 ? -60.090 5.128 10.098 1.00 25.87 173 TYR L N 1
ATOM 4042 C CA . TYR C 3 173 ? -59.438 4.346 9.060 1.00 23.75 173 TYR L CA 1
ATOM 4043 C C . TYR C 3 173 ? -60.006 4.766 7.715 1.00 24.42 173 TYR L C 1
ATOM 4044 O O . TYR C 3 173 ? -61.097 5.332 7.632 1.00 24.84 173 TYR L O 1
ATOM 4053 N N . SER C 3 174 ? -59.254 4.481 6.658 1.00 23.15 174 SER L N 1
ATOM 4054 C CA . SER C 3 174 ? -59.756 4.612 5.304 1.00 26.90 174 SER L CA 1
ATOM 4055 C C . SER C 3 174 ? -59.476 3.322 4.546 1.00 27.64 174 SER L C 1
ATOM 4056 O O . SER C 3 174 ? -58.572 2.556 4.890 1.00 22.88 174 SER L O 1
ATOM 4059 N N . LEU C 3 175 ? -60.280 3.075 3.520 1.00 24.91 175 LEU L N 1
ATOM 4060 C CA . LEU C 3 175 ? -60.199 1.828 2.778 1.00 25.97 175 LEU L CA 1
ATOM 4061 C C . LEU C 3 175 ? -60.271 2.130 1.291 1.00 25.79 175 LEU L C 1
ATOM 4062 O O . LEU C 3 175 ? -61.059 2.973 0.854 1.00 26.93 175 LEU L O 1
ATOM 4067 N N . SER C 3 176 ? -59.455 1.429 0.519 1.00 21.81 176 SER L N 1
ATOM 4068 C CA . SER C 3 176 ? -59.538 1.473 -0.929 1.00 28.40 176 SER L CA 1
ATOM 4069 C C . SER C 3 176 ? -59.901 0.085 -1.430 1.00 28.34 176 SER L C 1
ATOM 4070 O O . SER C 3 176 ? -59.366 -0.917 -0.945 1.00 28.73 176 SER L O 1
ATOM 4073 N N . SER C 3 177 ? -60.826 0.034 -2.382 1.00 27.41 177 SER L N 1
ATOM 4074 C CA . SER C 3 177 ? -61.127 -1.187 -3.120 1.00 25.25 177 SER L CA 1
ATOM 4075 C C . SER C 3 177 ? -60.955 -0.889 -4.599 1.00 22.36 177 SER L C 1
ATOM 4076 O O . SER C 3 177 ? -61.572 0.045 -5.124 1.00 29.89 177 SER L O 1
ATOM 4079 N N . THR C 3 178 ? -60.109 -1.668 -5.260 1.00 20.48 178 THR L N 1
ATOM 4080 C CA . THR C 3 178 ? -59.736 -1.437 -6.647 1.00 19.74 178 THR L CA 1
ATOM 4081 C C . THR C 3 178 ? -60.224 -2.604 -7.480 1.00 24.33 178 THR L C 1
ATOM 4082 O O . THR C 3 178 ? -59.774 -3.739 -7.283 1.00 24.69 178 THR L O 1
ATOM 4086 N N . LEU C 3 179 ? -61.139 -2.322 -8.402 1.00 25.29 179 LEU L N 1
ATOM 4087 C CA . LEU C 3 179 ? -61.612 -3.299 -9.374 1.00 24.53 179 LEU L CA 1
ATOM 4088 C C . LEU C 3 179 ? -60.794 -3.155 -10.653 1.00 29.67 179 LEU L C 1
ATOM 4089 O O . LEU C 3 179 ? -60.696 -2.055 -11.203 1.00 29.16 179 LEU L O 1
ATOM 4094 N N . THR C 3 180 ? -60.213 -4.255 -11.131 1.00 29.74 180 THR L N 1
ATOM 4095 C CA . THR C 3 180 ? -59.344 -4.205 -12.303 1.00 31.63 180 THR L CA 1
ATOM 4096 C C . THR C 3 180 ? -59.873 -5.141 -13.380 1.00 35.05 180 THR L C 1
ATOM 4097 O O . THR C 3 180 ? -59.977 -6.352 -13.163 1.00 30.58 180 THR L O 1
ATOM 4101 N N . LEU C 3 181 ? -60.203 -4.576 -14.537 1.00 37.13 181 LEU L N 1
ATOM 4102 C CA . LEU C 3 181 ? -60.650 -5.324 -15.700 1.00 30.71 181 LEU L CA 1
ATOM 4103 C C . LEU C 3 181 ? -59.748 -5.028 -16.889 1.00 34.92 181 LEU L C 1
ATOM 4104 O O . LEU C 3 181 ? -59.018 -4.032 -16.916 1.00 33.76 181 LEU L O 1
ATOM 4109 N N . SER C 3 182 ? -59.783 -5.919 -17.870 1.00 32.77 182 SER L N 1
ATOM 4110 C CA . SER C 3 182 ? -59.179 -5.586 -19.144 1.00 36.67 182 SER L CA 1
ATOM 4111 C C . SER C 3 182 ? -59.970 -4.448 -19.777 1.00 34.46 182 SER L C 1
ATOM 4112 O O . SER C 3 182 ? -61.143 -4.233 -19.460 1.00 33.28 182 SER L O 1
ATOM 4115 N N . LYS C 3 183 ? -59.310 -3.702 -20.668 1.00 34.87 183 LYS L N 1
ATOM 4116 C CA . LYS C 3 183 ? -59.995 -2.617 -21.363 1.00 33.62 183 LYS L CA 1
ATOM 4117 C C . LYS C 3 183 ? -61.202 -3.140 -22.139 1.00 35.48 183 LYS L C 1
ATOM 4118 O O . LYS C 3 183 ? -62.284 -2.543 -22.099 1.00 34.33 183 LYS L O 1
ATOM 4124 N N . ALA C 3 184 ? -61.040 -4.268 -22.829 1.00 37.18 184 ALA L N 1
ATOM 4125 C CA . ALA C 3 184 ? -62.153 -4.856 -23.569 1.00 42.87 184 ALA L CA 1
ATOM 4126 C C . ALA C 3 184 ? -63.323 -5.175 -22.642 1.00 47.36 184 ALA L C 1
ATOM 4127 O O . ALA C 3 184 ? -64.469 -4.813 -22.930 1.00 47.38 184 ALA L O 1
ATOM 4129 N N . ASP C 3 185 ? -63.052 -5.845 -21.514 1.00 43.31 185 ASP L N 1
ATOM 4130 C CA . ASP C 3 185 ? -64.113 -6.130 -20.547 1.00 44.40 185 ASP L CA 1
ATOM 4131 C C . ASP C 3 185 ? -64.758 -4.842 -20.041 1.00 42.47 185 ASP L C 1
ATOM 4132 O O . ASP C 3 185 ? -65.988 -4.737 -19.965 1.00 38.06 185 ASP L O 1
ATOM 4137 N N . TYR C 3 186 ? -63.938 -3.849 -19.682 1.00 37.96 186 TYR L N 1
ATOM 4138 C CA . TYR C 3 186 ? -64.477 -2.590 -19.179 1.00 33.28 186 TYR L CA 1
ATOM 4139 C C . TYR C 3 186 ? -65.430 -1.959 -20.184 1.00 40.22 186 TYR L C 1
ATOM 4140 O O . TYR C 3 186 ? -66.492 -1.442 -19.813 1.00 39.16 186 TYR L O 1
ATOM 4149 N N . GLU C 3 187 ? -65.075 -2.005 -21.465 1.00 41.31 187 GLU L N 1
ATOM 4150 C CA . GLU C 3 187 ? -65.884 -1.364 -22.489 1.00 38.60 187 GLU L CA 1
ATOM 4151 C C . GLU C 3 187 ? -67.136 -2.152 -22.836 1.00 45.14 187 GLU L C 1
ATOM 4152 O O . GLU C 3 187 ? -68.015 -1.609 -23.509 1.00 47.89 187 GLU L O 1
ATOM 4158 N N . LYS C 3 188 ? -67.249 -3.403 -22.383 1.00 48.21 188 LYS L N 1
ATOM 4159 C CA . LYS C 3 188 ? -68.469 -4.176 -22.579 1.00 50.40 188 LYS L CA 1
ATOM 4160 C C . LYS C 3 188 ? -69.606 -3.727 -21.672 1.00 50.82 188 LYS L C 1
ATOM 4161 O O . LYS C 3 188 ? -70.747 -4.154 -21.886 1.00 46.19 188 LYS L O 1
ATOM 4167 N N . HIS C 3 189 ? -69.340 -2.889 -20.671 1.00 46.39 189 HIS L N 1
ATOM 4168 C CA . HIS C 3 189 ? -70.335 -2.602 -19.647 1.00 41.99 189 HIS L CA 1
ATOM 4169 C C . HIS C 3 189 ? -70.484 -1.105 -19.434 1.00 41.87 189 HIS L C 1
ATOM 4170 O O . HIS C 3 189 ? -69.638 -0.306 -19.837 1.00 46.90 189 HIS L O 1
ATOM 4177 N N . LYS C 3 190 ? -71.580 -0.748 -18.769 1.00 39.61 190 LYS L N 1
ATOM 4178 C CA . LYS C 3 190 ? -72.079 0.615 -18.702 1.00 40.64 190 LYS L CA 1
ATOM 4179 C C . LYS C 3 190 ? -71.971 1.211 -17.305 1.00 37.31 190 LYS L C 1
ATOM 4180 O O . LYS C 3 190 ? -71.357 2.266 -17.122 1.00 35.66 190 LYS L O 1
ATOM 4186 N N . VAL C 3 191 ? -72.576 0.569 -16.316 1.00 35.84 191 VAL L N 1
ATOM 4187 C CA . VAL C 3 191 ? -72.735 1.136 -14.983 1.00 37.02 191 VAL L CA 1
ATOM 4188 C C . VAL C 3 191 ? -71.732 0.450 -14.057 1.00 39.78 191 VAL L C 1
ATOM 4189 O O . VAL C 3 191 ? -71.714 -0.784 -13.945 1.00 39.01 191 VAL L O 1
ATOM 4193 N N . TYR C 3 192 ? -70.891 1.249 -13.402 1.00 36.83 192 TYR L N 1
ATOM 4194 C CA . TYR C 3 192 ? -69.914 0.754 -12.432 1.00 34.60 192 TYR L CA 1
ATOM 4195 C C . TYR C 3 192 ? -70.262 1.332 -11.071 1.00 25.82 192 TYR L C 1
ATOM 4196 O O . TYR C 3 192 ? -70.290 2.553 -10.903 1.00 30.72 192 TYR L O 1
ATOM 4205 N N . ALA C 3 193 ? -70.543 0.463 -10.109 1.00 27.93 193 ALA L N 1
ATOM 4206 C CA . ALA C 3 193 ? -70.978 0.908 -8.796 1.00 30.88 193 ALA L CA 1
ATOM 4207 C C . ALA C 3 193 ? -70.236 0.146 -7.711 1.00 31.16 193 ALA L C 1
ATOM 4208 O O . ALA C 3 193 ? -69.945 -1.044 -7.863 1.00 27.76 193 ALA L O 1
ATOM 4210 N N . CYS C 3 194 ? -69.934 0.833 -6.611 1.00 33.43 194 CYS L N 1
ATOM 4211 C CA . CYS C 3 194 ? -69.503 0.168 -5.391 1.00 33.38 194 CYS L CA 1
ATOM 4212 C C . CYS C 3 194 ? -70.533 0.464 -4.308 1.00 32.86 194 CYS L C 1
ATOM 4213 O O . CYS C 3 194 ? -70.997 1.603 -4.175 1.00 32.65 194 CYS L O 1
ATOM 4216 N N . GLU C 3 195 ? -70.919 -0.571 -3.570 1.00 37.07 195 GLU L N 1
ATOM 4217 C CA . GLU C 3 195 ? -71.939 -0.478 -2.536 1.00 36.53 195 GLU L CA 1
ATOM 4218 C C . GLU C 3 195 ? -71.292 -0.740 -1.184 1.00 35.07 195 GLU L C 1
ATOM 4219 O O . GLU C 3 195 ? -70.635 -1.769 -0.992 1.00 35.19 195 GLU L O 1
ATOM 4225 N N . VAL C 3 196 ? -71.501 0.181 -0.249 1.00 32.57 196 VAL L N 1
ATOM 4226 C CA . VAL C 3 196 ? -70.786 0.207 1.017 1.00 31.08 196 VAL L CA 1
ATOM 4227 C C . VAL C 3 196 ? -71.791 0.073 2.148 1.00 34.09 196 VAL L C 1
ATOM 4228 O O . VAL C 3 196 ? -72.801 0.784 2.179 1.00 33.40 196 VAL L O 1
ATOM 4232 N N . THR C 3 197 ? -71.512 -0.829 3.074 1.00 32.08 197 THR L N 1
ATOM 4233 C CA . THR C 3 197 ? -72.253 -0.919 4.317 1.00 36.89 197 THR L CA 1
ATOM 4234 C C . THR C 3 197 ? -71.273 -0.733 5.466 1.00 36.92 197 THR L C 1
ATOM 4235 O O . THR C 3 197 ? -70.114 -1.157 5.385 1.00 38.60 197 THR L O 1
ATOM 4239 N N . HIS C 3 198 ? -71.736 -0.065 6.515 1.00 33.20 198 HIS L N 1
ATOM 4240 C CA . HIS C 3 198 ? -70.890 0.267 7.650 1.00 38.26 198 HIS L CA 1
ATOM 4241 C C . HIS C 3 198 ? -71.800 0.644 8.805 1.00 36.23 198 HIS L C 1
ATOM 4242 O O . HIS C 3 198 ? -72.902 1.157 8.592 1.00 32.79 198 HIS L O 1
ATOM 4249 N N . GLN C 3 199 ? -71.319 0.396 10.026 1.00 32.81 199 GLN L N 1
ATOM 4250 C CA . GLN C 3 199 ? -72.137 0.650 11.207 1.00 40.18 199 GLN L CA 1
ATOM 4251 C C . GLN C 3 199 ? -72.636 2.091 11.249 1.00 42.34 199 GLN L C 1
ATOM 4252 O O . GLN C 3 199 ? -73.753 2.350 11.703 1.00 41.56 199 GLN L O 1
ATOM 4258 N N . GLY C 3 200 ? -71.824 3.042 10.782 1.00 39.38 200 GLY L N 1
ATOM 4259 C CA . GLY C 3 200 ? -72.245 4.429 10.744 1.00 37.38 200 GLY L CA 1
ATOM 4260 C C . GLY C 3 200 ? -73.275 4.768 9.682 1.00 41.84 200 GLY L C 1
ATOM 4261 O O . GLY C 3 200 ? -73.731 5.914 9.624 1.00 35.76 200 GLY L O 1
ATOM 4262 N N . LEU C 3 201 ? -73.659 3.814 8.841 1.00 39.72 201 LEU L N 1
ATOM 4263 C CA . LEU C 3 201 ? -74.563 4.069 7.732 1.00 43.08 201 LEU L CA 1
ATOM 4264 C C . LEU C 3 201 ? -75.930 3.487 8.051 1.00 46.90 201 LEU L C 1
ATOM 4265 O O . LEU C 3 201 ? -76.041 2.301 8.380 1.00 46.81 201 LEU L O 1
ATOM 4270 N N . SER C 3 202 ? -76.964 4.326 7.963 1.00 49.47 202 SER L N 1
ATOM 4271 C CA . SER C 3 202 ? -78.319 3.849 8.225 1.00 55.92 202 SER L CA 1
ATOM 4272 C C . SER C 3 202 ? -78.751 2.795 7.211 1.00 51.70 202 SER L C 1
ATOM 4273 O O . SER C 3 202 ? -79.525 1.892 7.545 1.00 52.95 202 SER L O 1
ATOM 4276 N N . SER C 3 203 ? -78.261 2.886 5.981 1.00 49.08 203 SER L N 1
ATOM 4277 C CA . SER C 3 203 ? -78.508 1.881 4.957 1.00 51.02 203 SER L CA 1
ATOM 4278 C C . SER C 3 203 ? -77.364 1.942 3.951 1.00 53.36 203 SER L C 1
ATOM 4279 O O . SER C 3 203 ? -76.636 2.942 3.903 1.00 45.16 203 SER L O 1
ATOM 4282 N N . PRO C 3 204 ? -77.170 0.890 3.148 1.00 60.49 204 PRO L N 1
ATOM 4283 C CA . PRO C 3 204 ? -76.032 0.875 2.214 1.00 55.63 204 PRO L CA 1
ATOM 4284 C C . PRO C 3 204 ? -76.029 2.084 1.291 1.00 48.77 204 PRO L C 1
ATOM 4285 O O . PRO C 3 204 ? -77.074 2.536 0.826 1.00 46.36 204 PRO L O 1
ATOM 4289 N N . VAL C 3 205 ? -74.837 2.617 1.037 1.00 45.98 205 VAL L N 1
ATOM 4290 C CA . VAL C 3 205 ? -74.662 3.735 0.120 1.00 46.89 205 VAL L CA 1
ATOM 4291 C C . VAL C 3 205 ? -74.000 3.216 -1.148 1.00 47.68 205 VAL L C 1
ATOM 4292 O O . VAL C 3 205 ? -73.150 2.317 -1.100 1.00 48.09 205 VAL L O 1
ATOM 4296 N N . THR C 3 206 ? -74.404 3.773 -2.285 1.00 43.41 206 THR L N 1
ATOM 4297 C CA . THR C 3 206 ? -73.898 3.366 -3.588 1.00 36.56 206 THR L CA 1
ATOM 4298 C C . THR C 3 206 ? -73.309 4.578 -4.292 1.00 35.52 206 THR L C 1
ATOM 4299 O O . THR C 3 206 ? -73.959 5.625 -4.389 1.00 41.02 206 THR L O 1
ATOM 4303 N N . LYS C 3 207 ? -72.071 4.449 -4.750 1.00 34.65 207 LYS L N 1
ATOM 4304 C CA . LYS C 3 207 ? -71.464 5.424 -5.642 1.00 38.38 207 LYS L CA 1
ATOM 4305 C C . LYS C 3 207 ? -71.303 4.760 -6.997 1.00 37.49 207 LYS L C 1
ATOM 4306 O O . LYS C 3 207 ? -70.851 3.612 -7.072 1.00 31.13 207 LYS L O 1
ATOM 4312 N N . SER C 3 208 ? -71.688 5.467 -8.060 1.00 32.88 208 SER L N 1
ATOM 4313 C CA . SER C 3 208 ? -71.660 4.857 -9.379 1.00 34.27 208 SER L CA 1
ATOM 4314 C C . SER C 3 208 ? -71.414 5.907 -10.445 1.00 32.46 208 SER L C 1
ATOM 4315 O O . SER C 3 208 ? -71.664 7.099 -10.248 1.00 34.33 208 SER L O 1
ATOM 4318 N N . PHE C 3 209 ? -70.937 5.433 -11.592 1.00 34.90 209 PHE L N 1
ATOM 4319 C CA . PHE C 3 209 ? -70.851 6.241 -12.797 1.00 38.07 209 PHE L CA 1
ATOM 4320 C C . PHE C 3 209 ? -71.242 5.387 -13.998 1.00 41.47 209 PHE L C 1
ATOM 4321 O O . PHE C 3 209 ? -71.285 4.153 -13.926 1.00 36.83 209 PHE L O 1
ATOM 4329 N N . ASN C 3 210 ? -71.542 6.065 -15.102 1.00 40.36 210 ASN L N 1
ATOM 4330 C CA . ASN C 3 210 ? -71.770 5.429 -16.393 1.00 41.15 210 ASN L CA 1
ATOM 4331 C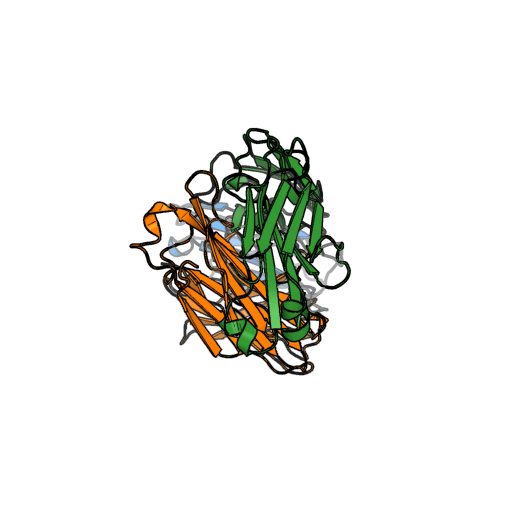 C . ASN C 3 210 ? -70.534 5.626 -17.260 1.00 34.65 210 ASN L C 1
ATOM 4332 O O . ASN C 3 210 ? -70.060 6.754 -17.414 1.00 42.16 210 ASN L O 1
ATOM 4337 N N . ARG C 3 211 ? -70.019 4.529 -17.828 1.00 38.95 211 ARG L N 1
ATOM 4338 C CA . ARG C 3 211 ? -68.763 4.575 -18.579 1.00 43.42 211 ARG L CA 1
ATOM 4339 C C . ARG C 3 211 ? -68.751 5.674 -19.639 1.00 55.66 211 ARG L C 1
ATOM 4340 O O . ARG C 3 211 ? -67.687 6.219 -19.957 1.00 63.58 211 ARG L O 1
ATOM 4348 N N . GLY C 3 212 ? -69.909 6.027 -20.185 1.00 58.53 212 GLY L N 1
ATOM 4349 C CA . GLY C 3 212 ? -69.946 7.151 -21.102 1.00 73.72 212 GLY L CA 1
ATOM 4350 C C . GLY C 3 212 ? -69.630 8.483 -20.444 1.00 78.33 212 GLY L C 1
ATOM 4351 O O . GLY C 3 212 ? -68.550 9.041 -20.669 1.00 71.86 212 GLY L O 1
ATOM 4352 N N . GLU C 3 213 ? -70.553 8.965 -19.604 1.00 83.38 213 GLU L N 1
ATOM 4353 C CA . GLU C 3 213 ? -70.516 10.276 -18.928 1.00 84.05 213 GLU L CA 1
ATOM 4354 C C . GLU C 3 213 ? -69.399 11.233 -19.351 1.00 86.53 213 GLU L C 1
ATOM 4355 O O . GLU C 3 213 ? -68.297 11.201 -18.802 1.00 88.56 213 GLU L O 1
#

GO terms:
  GO:0005886 plasma membrane (C, TAS)
  GO:0005515 protein binding (F, IPI)

Sequence (561 aa):
QRWSMQVPPEVSAEAGDAAVLPCTFTHPHRHYDGPLTAIWRAGEPYAGPQVFRCAAARGSELCQTALSLHGRFRLLGNPRRNDLSLRVERLALADDRRYFCRVEFAGDVHDRYESRHGVRLHVTAQVQLQQPGAELVKPGASVKMSCKASGYTFTSYWITWVIQRPGQGLEWIGDIYCGSDTMHYNEKFKNKATLTVDTSSSTAYMQLSSLTSEDSAVYYCARWWDYGSSYDYFDYWGQGTTLTVSSASTKGPSVFPLAPSSKSTSGGTAALGCLVKDYFPEPVTVSWNSGALTSGVHTFPAVLQSSGLYSLSSVVTVPSSSLGTQTYICNVNHKPSNTKVDKRVEPKDIKMTQSPSSMYASLGERVTITCKASQDINSYLSWFQQKPGKSPKTLIYRANRLVDGVPSRFSGSGSGQDYSLTISSLEYEDMGIYYCLQYDEFPYTFGGGTKLEIKRTVAAPSVFIFPPSDEQLKSGTASVVCLLNNFYPREAKVQWKVDNALQSGNSQESVTEQDSKDSTYSLSSTLTLSKADYEKHKVYACEVTHQGLSSPVTKSFNRGE

B-factor: mean 40.46, std 14.8, range [17.0, 127.58]

Organism: Homo sapiens (NCBI:txid9606)

Secondary structure (DSSP, 8-state):
---EEE--SEEEEETTS-EEE--EEE-SSTT--S-EEEEEEESSTTTSPEEEEEEE-TT---EEEEEEGGG-EEE-S-GGGTB--EEE-S--GGG-SEEEEEEEESSSTTSEEE-SS-EEEEEE-/--EEE--SEEEE-TT--EEEEEEEESS-GGGSEEEEEEE-TTS-EEEEEEEETTTTEEEE-GGGTTTEEEEEETTTTEEEEEE-S--GGG-EEEEEEEEESTTSTT-EEEEE---EEEEE-SSPPBPPEEEEE---GGGEETTEEEEEEEEEEEBSS--EEEEGGGTB-TTEEEPPPEEPTTS-EEEEEEEEEEGGGGGT--EEEEEEEGGGTEEEEEEE---/---EEEE-SEEEEETT--EEEEEEESS--TT-EEEEEE-TTS--EEEEETTTEEPTTS-TTEEEEEETTEEEEEESS--GGG-EEEEEEE-SSSSPEE---EEEEEE---BPPEEEEEPPPHHHHTTTEEEEEEEEEEEBSS--EEEEEETTEEP-SSEEEEEPPPPTTT--EEEEEEEEEEHHHHHT--EEEEEEE-TT-SS-EEEEEES--

Solvent-accessible surface area: 24582 Å² total; per-residue (Å²): 160,77,35,34,25,84,35,44,55,96,26,72,18,101,35,57,84,34,4,66,0,51,0,51,3,63,17,28,88,160,172,48,76,2,48,4,30,0,6,1,20,0,25,41,0,31,30,7,86,56,0,2,82,0,44,3,52,171,55,32,106,124,18,104,91,62,60,27,66,136,52,24,6,117,26,75,7,42,6,44,177,55,42,0,12,0,78,0,47,140,6,43,107,85,10,51,80,28,1,0,0,39,0,33,8,46,74,95,105,111,17,106,42,11,6,8,17,3,0,78,0,55,14,64,103,173,36,84,2,88,3,59,39,9,65,46,21,120,67,58,41,58,8,103,2,26,0,116,6,58,47,44,88,11,60,62,42,2,0,0,0,0,2,18,60,106,92,112,23,13,37,2,0,0,0,0,32,1,38,54,62,34,68,60,39,12,96,136,12,108,149,43,5,66,0,46,26,54,78,108,40,33,5,0,51,0,68,1,40,67,1,63,83,148,18,36,4,32,1,10,0,0,14,1,109,52,6,0,8,5,83,0,38,6,45,65,22,0,100,6,0,35,2,27,6,25,72,52,99,52,84,20,13,41,9,20,27,4,26,0,34,84,57,0,51,42,90,53,58,0,0,0,0,0,6,0,24,29,1,25,1,64,42,14,81,26,43,2,43,100,40,95,29,105,96,36,38,21,56,3,63,27,32,108,27,130,81,34,39,47,10,16,6,0,1,0,44,10,76,37,106,14,38,75,110,92,62,17,54,0,27,3,35,0,121,35,32,110,27,104,43,103,42,126,5,91,54,201,117,4,133,14,58,21,59,47,91,56,43,154,3,47,103,45,80,168,6,59,4,61,1,109,1,51,64,82,0,80,32,25,0,3,0,0,10,14,47,89,94,60,24,3,100,9,3,0,26,52,3,83,101,73,26,143,70,16,45,106,40,6,52,12,60,36,77,22,70,83,6,21,2,14,2,53,52,1,70,47,91,2,9,10,47,0,10,0,1,0,2,21,20,55,35,4,30,25,3,67,10,0,95,4,38,1,119,58,103,71,21,44,10,40,13,4,0,0,46,14,15,114,88,3,26,183,80,34,38,0,2,0,0,0,0,0,8,50,0,20,26,116,114,20,110,25,101,8,58,4,63,127,57,91,43,99,88,40,53,69,88,11,32,7,82,19,38,38,185,42,0,3,15,0,5,7,2,22,0,54,23,55,77,59,60,9,76,141,62,112,51,0,8,0,36,0,43,7,124,29,36,126,70,70,49,79,55,33,8,51,96,66,146